Protein AF-A0A7C2CIE4-F1 (afdb_monomer)

Radius of gyration: 25.26 Å; Cα contacts (8 Å, |Δi|>4): 1324; chains: 1; bounding box: 56×66×91 Å

Solvent-accessible surface area (backbone atoms only — not comparable to full-atom values): 31251 Å² total; per-residue (Å²): 135,90,81,81,86,52,83,69,63,67,68,68,73,61,83,86,76,84,80,95,67,96,75,82,94,66,84,81,62,70,74,70,62,58,77,80,49,87,69,53,72,68,58,55,47,54,51,53,31,50,52,52,52,50,48,39,40,52,27,18,71,73,51,30,24,68,31,62,56,91,51,26,66,34,33,46,32,36,35,58,48,56,83,35,42,31,43,38,44,30,34,28,88,96,39,54,27,60,30,42,35,41,42,35,31,31,64,89,57,74,83,60,76,42,75,50,78,47,62,66,44,65,44,63,51,75,43,76,63,39,96,74,54,92,64,73,47,41,33,43,25,34,31,48,38,34,29,44,81,88,71,46,79,50,67,56,70,79,32,66,26,55,34,38,40,47,34,52,93,80,39,69,48,27,38,39,34,46,16,39,34,38,46,40,45,45,50,39,72,49,86,60,80,69,82,50,69,67,59,51,52,26,53,68,50,26,40,36,24,32,53,50,37,33,37,42,36,67,78,34,81,82,67,74,74,58,76,70,48,59,53,36,42,21,38,41,15,48,22,42,34,53,54,48,40,62,67,74,51,81,54,43,30,36,38,34,24,21,25,50,43,37,63,34,97,48,75,34,54,72,70,75,40,64,48,79,88,74,44,48,74,71,52,47,42,54,52,39,40,44,33,45,50,11,51,45,33,52,44,16,71,50,21,50,44,30,32,62,48,76,24,53,21,76,21,41,17,48,26,40,57,40,92,47,21,71,42,30,47,55,35,32,57,56,72,59,64,56,42,27,51,93,54,11,84,35,88,80,34,55,32,26,57,47,53,27,27,32,68,66,88,62,95,55,100,65,86,71,59,30,39,34,36,37,39,37,36,41,58,40,48,55,25,66,56,77,31,47,38,22,51,57,34,38,58,42,72,65,55,48,54,41,50,57,54,56,55,69,52,69,49,78,41,32,36,39,38,26,11,47,56,40,16,29,39,60,24,33,84,61,42,41,90,86,54,78,73,70,28,20,63,22,44,78,80,47,47,45,56,70,51,45,56,47,51,35,52,51,30,42,77,70,74,38,55,90,59,54,75,61,59,94,53,24,47,24,33,58,50,42,54,52,33,32,63,53,42,34,43,34,39,39,27,23,79,73,52,28,32,45,76,45,81,74,50,72,14,73,77,74,47,56,24,31,41,32,33,41,10,8,25,19,42,71,40,65,60,75,35,48,74,19,70,62,40,31,70,68,56,37,44,62,94,74,59,59,40,40,41,20,22,16,29,25,37,40,39,36,44,90,88,39,39,37,40,34,36,20,28,13,31,79,62,52,83,93,51,77,59,42,70,57,64,86,88,58,47,63,68,39,73,77,47,75,49,80,90

Structure (mmCIF, N/CA/C/O backbone):
data_AF-A0A7C2CIE4-F1
#
_entry.id   AF-A0A7C2CIE4-F1
#
loop_
_atom_site.group_PDB
_atom_site.id
_atom_site.type_symbol
_atom_site.label_atom_id
_atom_site.label_alt_id
_atom_site.label_comp_id
_atom_site.label_asym_id
_atom_site.label_entity_id
_atom_site.label_seq_id
_atom_site.pdbx_PDB_ins_code
_atom_site.Cartn_x
_atom_site.Cartn_y
_atom_site.Cartn_z
_atom_site.occupancy
_atom_site.B_iso_or_equiv
_atom_site.auth_seq_id
_atom_site.auth_comp_id
_atom_site.auth_asym_id
_atom_site.auth_atom_id
_atom_site.pdbx_PDB_model_num
ATOM 1 N N . MET A 1 1 ? -18.097 -44.321 -11.912 1.00 34.50 1 MET A N 1
ATOM 2 C CA . MET A 1 1 ? -17.838 -44.435 -13.365 1.00 34.50 1 MET A CA 1
ATOM 3 C C . MET A 1 1 ? -17.593 -43.040 -13.916 1.00 34.50 1 MET A C 1
ATOM 5 O O . MET A 1 1 ? -18.451 -42.186 -13.767 1.00 34.50 1 MET A O 1
ATOM 9 N N . LYS A 1 2 ? -16.391 -42.781 -14.445 1.00 34.53 2 LYS A N 1
ATOM 10 C CA . LYS A 1 2 ? -16.012 -41.497 -15.056 1.00 34.53 2 LYS A CA 1
ATOM 11 C C . LYS A 1 2 ? -16.538 -41.469 -16.495 1.00 34.53 2 LYS A C 1
ATOM 13 O O . LYS A 1 2 ? -16.047 -42.256 -17.297 1.00 34.53 2 LYS A O 1
ATOM 18 N N . SER A 1 3 ? -17.461 -40.574 -16.844 1.00 30.45 3 SER A N 1
ATOM 19 C CA . SER A 1 3 ? -17.755 -40.270 -18.252 1.00 30.45 3 SER A CA 1
ATOM 20 C C . SER A 1 3 ? -17.132 -38.919 -18.613 1.00 30.45 3 SER A C 1
ATOM 22 O O . SER A 1 3 ? -17.553 -37.856 -18.169 1.00 30.45 3 SER A O 1
ATOM 24 N N . LYS A 1 4 ? -16.040 -38.976 -19.382 1.00 37.19 4 LYS A N 1
ATOM 25 C CA . LYS A 1 4 ? -15.440 -37.805 -20.024 1.00 37.19 4 LYS A CA 1
ATOM 26 C C . LYS A 1 4 ? -16.312 -37.464 -21.228 1.00 37.19 4 LYS A C 1
ATOM 28 O O . LYS A 1 4 ? -16.304 -38.215 -22.198 1.00 37.19 4 LYS A O 1
ATOM 33 N N . PHE A 1 5 ? -17.024 -36.344 -21.180 1.00 34.88 5 PHE A N 1
ATOM 34 C CA . PHE A 1 5 ? -17.581 -35.746 -22.390 1.00 34.88 5 PHE A CA 1
ATOM 35 C C . PHE A 1 5 ? -16.411 -35.263 -23.253 1.00 34.88 5 PHE A C 1
ATOM 37 O O . PHE A 1 5 ? -15.641 -34.395 -22.838 1.00 34.88 5 PHE A O 1
ATOM 44 N N . SER A 1 6 ? -16.207 -35.885 -24.415 1.00 43.53 6 SER A N 1
ATOM 45 C CA . SER A 1 6 ? -15.119 -35.513 -25.314 1.00 43.53 6 SER A CA 1
ATOM 46 C C . SER A 1 6 ? -15.572 -34.386 -26.244 1.00 43.53 6 SER A C 1
ATOM 48 O O . SER A 1 6 ? -16.707 -34.354 -26.715 1.00 43.53 6 SER A O 1
ATOM 50 N N . ARG A 1 7 ? -14.655 -33.469 -26.574 1.00 36.16 7 ARG A N 1
ATOM 51 C CA . ARG A 1 7 ? -14.867 -32.350 -27.515 1.00 36.16 7 ARG A CA 1
ATOM 52 C C . ARG A 1 7 ? -15.324 -32.808 -28.917 1.00 36.16 7 ARG A C 1
ATOM 54 O O . ARG A 1 7 ? -15.816 -31.997 -29.692 1.00 36.16 7 ARG A O 1
ATOM 61 N N . ARG A 1 8 ? -15.172 -34.102 -29.240 1.00 41.00 8 ARG A N 1
ATOM 62 C CA . ARG A 1 8 ? -15.646 -34.728 -30.486 1.00 41.00 8 ARG A CA 1
ATOM 63 C C . ARG A 1 8 ? -17.146 -35.029 -30.483 1.00 41.00 8 ARG A C 1
ATOM 65 O O . ARG A 1 8 ? -17.730 -35.061 -31.561 1.00 41.00 8 ARG A O 1
ATOM 72 N N . ASP A 1 9 ? -17.765 -35.219 -29.321 1.00 43.03 9 ASP A N 1
ATOM 73 C CA . ASP A 1 9 ? -19.183 -35.591 -29.234 1.00 43.03 9 ASP A CA 1
ATOM 74 C C . ASP A 1 9 ? -20.103 -34.371 -29.401 1.00 43.03 9 ASP A C 1
ATOM 76 O O . ASP A 1 9 ? -21.168 -34.478 -29.998 1.00 43.03 9 ASP A O 1
ATOM 80 N N . PHE A 1 10 ? -19.629 -33.182 -29.010 1.00 43.19 10 PHE A N 1
ATOM 81 C CA . PHE A 1 10 ? -20.312 -31.898 -29.231 1.00 43.19 10 PHE A CA 1
ATOM 82 C C . PHE A 1 10 ? -20.379 -31.485 -30.715 1.00 43.19 10 PHE A C 1
ATOM 84 O O . PHE A 1 10 ? -21.301 -30.798 -31.140 1.00 43.19 10 PHE A O 1
ATOM 91 N N . LEU A 1 11 ? -19.422 -31.924 -31.538 1.00 38.28 11 LEU A N 1
ATOM 92 C CA . LEU A 1 11 ? -19.386 -31.582 -32.967 1.00 38.28 11 LEU A CA 1
ATOM 93 C C . LEU A 1 11 ? -20.319 -32.454 -33.822 1.00 38.28 11 LEU A C 1
ATOM 95 O O . LEU A 1 11 ? -20.548 -32.136 -34.984 1.00 38.28 11 LEU A O 1
ATOM 99 N N . LYS A 1 12 ? -20.878 -33.532 -33.257 1.00 38.00 12 LYS A N 1
ATOM 100 C CA . LYS A 1 12 ? -21.848 -34.405 -33.939 1.00 38.00 12 LYS A CA 1
ATOM 101 C C . LYS A 1 12 ? -23.301 -33.945 -33.790 1.00 38.00 12 LYS A C 1
ATOM 103 O O . LYS A 1 12 ? -24.160 -34.463 -34.492 1.00 38.00 12 LYS A O 1
ATOM 108 N N . THR A 1 13 ? -23.589 -32.997 -32.897 1.00 38.47 13 THR A N 1
ATOM 109 C CA . THR A 1 13 ? -24.957 -32.517 -32.625 1.00 38.47 13 THR A CA 1
ATOM 110 C C . THR A 1 13 ? -25.386 -31.328 -33.487 1.00 38.47 13 THR A C 1
ATOM 112 O O . THR A 1 13 ? -26.487 -30.819 -33.306 1.00 38.47 13 THR A O 1
ATOM 115 N N . ILE A 1 14 ? -24.551 -30.877 -34.428 1.00 36.69 14 ILE A N 1
ATOM 116 C CA . ILE A 1 14 ? -24.906 -29.798 -35.358 1.00 36.69 14 ILE A CA 1
ATOM 117 C C . ILE A 1 14 ? -25.586 -30.422 -36.591 1.00 36.69 14 ILE A C 1
ATOM 119 O O . ILE A 1 14 ? -24.951 -31.230 -37.274 1.00 36.69 14 ILE A O 1
ATOM 123 N N . PRO A 1 15 ? -26.848 -30.080 -36.909 1.00 32.88 15 PRO A N 1
ATOM 124 C CA . PRO A 1 15 ? -27.522 -30.597 -38.093 1.00 32.88 15 PRO A CA 1
ATOM 125 C C . PRO A 1 15 ? -26.856 -30.032 -39.353 1.00 32.88 15 PRO A C 1
ATOM 127 O O . PRO A 1 15 ? -26.933 -28.836 -39.624 1.00 32.88 15 PRO A O 1
ATOM 130 N N . LEU A 1 16 ? -26.207 -30.890 -40.141 1.00 38.91 16 LEU A N 1
ATOM 131 C CA . LEU A 1 16 ? -25.747 -30.559 -41.491 1.00 38.91 16 LEU A CA 1
ATOM 132 C C . LEU A 1 16 ? -26.936 -30.648 -42.455 1.00 38.91 16 LEU A C 1
ATOM 134 O O . LEU A 1 16 ? -27.125 -31.646 -43.147 1.00 38.91 16 LEU A O 1
ATOM 138 N N . LEU A 1 17 ? -27.757 -29.600 -42.479 1.00 32.41 17 LEU A N 1
ATOM 139 C CA . LEU A 1 17 ? -28.733 -29.388 -43.542 1.00 32.41 17 LEU A CA 1
ATOM 140 C C . LEU A 1 17 ? -28.098 -28.535 -44.641 1.00 32.41 17 LEU A C 1
ATOM 142 O O . LEU A 1 17 ? -27.905 -27.337 -44.477 1.00 32.41 17 LEU A O 1
ATOM 146 N N . GLY A 1 18 ? -27.806 -29.203 -45.759 1.00 39.62 18 GLY A N 1
ATOM 147 C CA . GLY A 1 18 ? -27.685 -28.609 -47.087 1.00 39.62 18 GLY A CA 1
ATOM 148 C C . GLY A 1 18 ? -26.447 -27.755 -47.327 1.00 39.62 18 GLY A C 1
ATOM 149 O O . GLY A 1 18 ? -26.496 -26.555 -47.119 1.00 39.62 18 GLY A O 1
ATOM 150 N N . LEU A 1 19 ? -25.387 -28.365 -47.867 1.00 31.73 19 LEU A N 1
ATOM 151 C CA . LEU A 1 19 ? -24.453 -27.747 -48.822 1.00 31.73 19 LEU A CA 1
ATOM 152 C C . LEU A 1 19 ? -23.584 -28.861 -49.436 1.00 31.73 19 LEU A C 1
ATOM 154 O O . LEU A 1 19 ? -22.491 -29.176 -48.974 1.00 31.73 19 LEU A O 1
ATOM 158 N N . ASN A 1 20 ? -24.114 -29.489 -50.488 1.00 34.94 20 ASN A N 1
ATOM 159 C CA . ASN A 1 20 ? -23.331 -30.284 -51.429 1.00 34.94 20 ASN A CA 1
ATOM 160 C C . ASN A 1 20 ? -22.624 -29.322 -52.391 1.00 34.94 20 ASN A C 1
ATOM 162 O O . ASN A 1 20 ? -23.197 -28.935 -53.404 1.00 34.94 20 ASN A O 1
ATOM 166 N N . SER A 1 21 ? -21.383 -28.947 -52.094 1.00 31.31 21 SER A N 1
ATOM 167 C CA . SER A 1 21 ? -20.434 -28.486 -53.114 1.00 31.31 21 SER A CA 1
ATOM 168 C C . SER A 1 21 ? -19.020 -28.495 -52.545 1.00 31.31 21 SER A C 1
ATOM 170 O O . SER A 1 21 ? -18.777 -27.991 -51.451 1.00 31.31 21 SER A O 1
ATOM 172 N N . ALA A 1 22 ? -18.103 -29.093 -53.299 1.00 37.66 22 ALA A N 1
ATOM 173 C CA . ALA A 1 22 ? -16.697 -29.258 -52.973 1.00 37.66 22 ALA A CA 1
ATOM 174 C C . ALA A 1 22 ? -16.030 -27.950 -52.509 1.00 37.66 22 ALA A C 1
ATOM 176 O O . ALA A 1 22 ? -15.901 -27.008 -53.285 1.00 37.66 22 ALA A O 1
ATOM 177 N N . PHE A 1 23 ? -15.533 -27.928 -51.269 1.00 28.36 23 PHE A N 1
ATOM 178 C CA . PHE A 1 23 ? -14.596 -26.910 -50.799 1.00 28.36 23 PHE A CA 1
ATOM 179 C C . PHE A 1 23 ? -13.335 -27.576 -50.249 1.00 28.36 23 PHE A C 1
ATOM 181 O O . PHE A 1 23 ? -13.346 -28.324 -49.273 1.00 28.36 23 PHE A O 1
ATOM 188 N N . SER A 1 24 ? -12.234 -27.302 -50.940 1.00 31.05 24 SER A N 1
ATOM 189 C CA . SER A 1 24 ? -10.868 -27.649 -50.569 1.00 31.05 24 SER A CA 1
ATOM 190 C C . SER A 1 24 ? -10.513 -27.060 -49.197 1.00 31.05 24 SER A C 1
ATOM 192 O O . SER A 1 24 ? -10.585 -25.850 -48.991 1.00 31.05 24 SER A O 1
ATOM 194 N N . LEU A 1 25 ? -10.093 -27.921 -48.264 1.00 31.98 25 LEU A N 1
ATOM 195 C CA . LEU A 1 25 ? -9.502 -27.554 -46.974 1.00 31.98 25 LEU A CA 1
ATOM 196 C C . LEU A 1 25 ? -8.128 -26.892 -47.188 1.00 31.98 25 LEU A C 1
ATOM 198 O O . LEU A 1 25 ? -7.086 -27.540 -47.098 1.00 31.98 25 LEU A O 1
ATOM 202 N N . LYS A 1 26 ? -8.110 -25.584 -47.453 1.00 33.97 26 LYS A N 1
ATOM 203 C CA . LYS A 1 26 ? -6.922 -24.738 -47.273 1.00 33.97 26 LYS A CA 1
ATOM 204 C C . LYS A 1 26 ? -7.170 -23.760 -46.130 1.00 33.97 26 LYS A C 1
ATOM 206 O O . LYS A 1 26 ? -8.200 -23.100 -46.104 1.00 33.97 26 LYS A O 1
ATOM 211 N N . LYS A 1 27 ? -6.210 -23.746 -45.191 1.00 38.12 27 LYS A N 1
ATOM 212 C CA . LYS A 1 27 ? -5.989 -22.796 -44.083 1.00 38.12 27 LYS A CA 1
ATOM 213 C C . LYS A 1 27 ? -7.183 -21.890 -43.783 1.00 38.12 27 LYS A C 1
ATOM 215 O O . LYS A 1 27 ? -7.316 -20.815 -44.355 1.00 38.12 27 LYS A O 1
ATOM 220 N N . TRP A 1 28 ? -8.003 -22.332 -42.841 1.00 31.50 28 TRP A N 1
ATOM 221 C CA . TRP A 1 28 ? -8.963 -21.451 -42.205 1.00 31.50 28 TRP A CA 1
ATOM 222 C C . TRP A 1 28 ? -8.208 -20.390 -41.414 1.00 31.50 28 TRP A C 1
ATOM 224 O O . TRP A 1 28 ? -7.431 -20.697 -40.508 1.00 31.50 28 TRP A O 1
ATOM 234 N N . ASP A 1 29 ? -8.435 -19.151 -41.821 1.00 40.16 29 ASP A N 1
ATOM 235 C CA . ASP A 1 29 ? -8.108 -17.953 -41.079 1.00 40.16 29 ASP A CA 1
ATOM 236 C C . ASP A 1 29 ? -8.966 -17.918 -39.802 1.00 40.16 29 ASP A C 1
ATOM 238 O O . ASP A 1 29 ? -10.177 -17.686 -39.829 1.00 40.16 29 ASP A O 1
ATOM 242 N N . LEU A 1 30 ? -8.331 -18.245 -38.675 1.00 36.72 30 LEU A N 1
ATOM 243 C CA . LEU A 1 30 ? -8.947 -18.274 -37.348 1.00 36.72 30 LEU A CA 1
ATOM 244 C C . LEU A 1 30 ? -9.382 -16.877 -36.868 1.00 36.72 30 LEU A C 1
ATOM 246 O O . LEU A 1 30 ? -10.168 -16.800 -35.924 1.00 36.72 30 LEU A O 1
ATOM 250 N N . GLU A 1 31 ? -8.933 -15.785 -37.500 1.00 40.59 31 GLU A N 1
ATOM 251 C CA . GLU A 1 31 ? -9.408 -14.435 -37.170 1.00 40.59 31 GLU A CA 1
ATOM 252 C C . GLU A 1 31 ? -10.824 -14.171 -37.697 1.00 40.59 31 GLU A C 1
ATOM 254 O O . GLU A 1 31 ? -11.634 -13.579 -36.982 1.00 40.59 31 GLU A O 1
ATOM 259 N N . GLY A 1 32 ? -11.179 -14.690 -38.878 1.00 35.19 32 GLY A N 1
ATOM 260 C CA . GLY A 1 32 ? -12.512 -14.503 -39.465 1.00 35.19 32 GLY A CA 1
ATOM 261 C C . GLY A 1 32 ? -13.628 -15.255 -38.728 1.00 35.19 32 GLY A C 1
ATOM 262 O O . GLY A 1 32 ? -14.753 -14.769 -38.624 1.00 35.19 32 GLY A O 1
ATOM 263 N N . PHE A 1 33 ? -13.325 -16.420 -38.144 1.00 31.83 33 PHE A N 1
ATOM 264 C CA . PHE A 1 33 ? -14.322 -17.237 -37.434 1.00 31.83 33 PHE A CA 1
ATOM 265 C C . PHE A 1 33 ? -14.681 -16.716 -36.031 1.00 31.83 33 PHE A C 1
ATOM 267 O O . PHE A 1 33 ? -15.741 -17.054 -35.501 1.00 31.83 33 PHE A O 1
ATOM 274 N N . ARG A 1 34 ? -13.848 -15.843 -35.445 1.00 41.88 34 ARG A N 1
ATOM 275 C CA . ARG A 1 34 ? -14.101 -15.190 -34.145 1.00 41.88 34 ARG A CA 1
ATOM 276 C C . ARG A 1 34 ? -15.204 -14.129 -34.188 1.00 41.88 34 ARG A C 1
ATOM 278 O O . ARG A 1 34 ? -15.705 -13.746 -33.135 1.00 41.88 34 ARG A O 1
ATOM 285 N N . GLN A 1 35 ? -15.604 -13.667 -35.375 1.00 39.91 35 GLN A N 1
ATOM 286 C CA . GLN A 1 35 ? -16.685 -12.685 -35.520 1.00 39.91 35 GLN A CA 1
ATOM 287 C C . GLN A 1 35 ? -18.093 -13.281 -35.367 1.00 39.91 35 GLN A C 1
ATOM 289 O O . GLN A 1 35 ? -19.026 -12.530 -35.096 1.00 39.91 35 GLN A O 1
ATOM 294 N N . PHE A 1 36 ? -18.268 -14.601 -35.508 1.00 32.25 36 PHE A N 1
ATOM 295 C CA . PHE A 1 36 ? -19.603 -15.212 -35.611 1.00 32.25 36 PHE A CA 1
ATOM 296 C C . PHE A 1 36 ? -20.106 -15.912 -34.343 1.00 32.25 36 PHE A C 1
ATOM 298 O O . PHE A 1 36 ? -21.297 -16.197 -34.243 1.00 32.25 36 PHE A O 1
ATOM 305 N N . PHE A 1 37 ? -19.243 -16.143 -33.352 1.00 36.84 37 PHE A N 1
ATOM 306 C CA . PHE A 1 37 ? -19.644 -16.678 -32.052 1.00 36.84 37 PHE A CA 1
ATOM 307 C C . PHE A 1 37 ? -19.074 -15.780 -30.955 1.00 36.84 37 PHE A C 1
ATOM 309 O O . PHE A 1 37 ? -17.850 -15.678 -30.855 1.00 36.84 37 PHE A O 1
ATOM 316 N N . PRO A 1 38 ? -19.904 -15.121 -30.126 1.00 38.97 38 PRO A N 1
ATOM 317 C CA . PRO A 1 38 ? -19.388 -14.390 -28.982 1.00 38.97 38 PRO A CA 1
ATOM 318 C C . PRO A 1 38 ? -18.709 -15.394 -28.045 1.00 38.97 38 PRO A C 1
ATOM 320 O O . PRO A 1 38 ? -19.370 -16.174 -27.361 1.00 38.97 38 PRO A O 1
ATOM 323 N N . GLU A 1 39 ? -17.374 -15.410 -28.043 1.00 46.03 39 GLU A N 1
ATOM 324 C CA . GLU A 1 39 ? -16.604 -16.094 -27.008 1.00 46.03 39 GLU A CA 1
ATOM 325 C C . GLU A 1 39 ? -17.119 -15.594 -25.655 1.00 46.03 39 GLU A C 1
ATOM 327 O O . GLU A 1 39 ? -17.156 -14.383 -25.410 1.00 46.03 39 GLU A O 1
ATOM 332 N N . SER A 1 40 ? -17.555 -16.517 -24.790 1.00 48.22 40 SER A N 1
ATOM 333 C CA . SER A 1 40 ? -17.979 -16.157 -23.435 1.00 48.22 40 SER A CA 1
ATOM 334 C C . SER A 1 40 ? -16.879 -15.337 -22.750 1.00 48.22 40 SER A C 1
ATOM 336 O O . SER A 1 40 ? -15.692 -15.587 -22.975 1.00 48.22 40 SER A O 1
ATOM 338 N N . LEU A 1 41 ? -17.257 -14.375 -21.903 1.00 53.28 41 LEU A N 1
ATOM 339 C CA . LEU A 1 41 ? -16.328 -13.483 -21.193 1.00 53.28 41 LEU A CA 1
ATOM 340 C C . LEU A 1 41 ? -15.175 -14.253 -20.507 1.00 53.28 41 LEU A C 1
ATOM 342 O O . LEU A 1 41 ? -14.032 -13.803 -20.511 1.00 53.28 41 LEU A O 1
ATOM 346 N N . ALA A 1 42 ? -15.462 -15.462 -20.011 1.00 47.03 42 ALA A N 1
ATOM 347 C CA . ALA A 1 42 ? -14.497 -16.375 -19.401 1.00 47.03 42 ALA A CA 1
ATOM 348 C C . ALA A 1 42 ? -13.393 -16.864 -20.363 1.00 47.03 42 ALA A C 1
ATOM 350 O O . ALA A 1 42 ? -12.234 -16.954 -19.970 1.00 47.03 42 ALA A O 1
ATOM 351 N N . VAL A 1 43 ? -13.725 -17.138 -21.630 1.00 48.94 43 VAL A N 1
ATOM 352 C CA . VAL A 1 43 ? -12.757 -17.586 -22.651 1.00 48.94 43 VAL A CA 1
ATOM 353 C C . VAL A 1 43 ? -11.841 -16.435 -23.067 1.00 48.94 43 VAL A C 1
ATOM 355 O O . VAL A 1 43 ? -10.629 -16.621 -23.167 1.00 48.94 43 VAL A O 1
ATOM 358 N N . LYS A 1 44 ? -12.386 -15.220 -23.222 1.00 62.31 44 LYS A N 1
ATOM 359 C CA . LYS A 1 44 ? -11.573 -14.018 -23.475 1.00 62.31 44 LYS A CA 1
ATOM 360 C C . LYS A 1 44 ? -10.612 -13.734 -22.317 1.00 62.31 44 LYS A C 1
ATOM 362 O O . LYS A 1 44 ? -9.443 -13.438 -22.555 1.00 62.31 44 LYS A O 1
ATOM 367 N N . ARG A 1 45 ? -11.077 -13.889 -21.074 1.00 62.88 45 ARG A N 1
ATOM 368 C CA . ARG A 1 45 ? -10.263 -13.762 -19.854 1.00 62.88 45 ARG A CA 1
ATOM 369 C C . ARG A 1 45 ? -9.090 -14.738 -19.821 1.00 62.88 45 ARG A C 1
ATOM 371 O O . ARG A 1 45 ? -7.957 -14.329 -19.583 1.00 62.88 45 ARG A O 1
ATOM 378 N N . GLU A 1 46 ? -9.338 -16.017 -20.091 1.00 64.56 46 GLU A N 1
ATOM 379 C CA . GLU A 1 46 ? -8.288 -17.040 -20.096 1.00 64.56 46 GLU A CA 1
ATOM 380 C C . GLU A 1 46 ? -7.195 -16.722 -21.130 1.00 64.56 46 GLU A C 1
ATOM 382 O O . GLU A 1 46 ? -6.003 -16.842 -20.844 1.00 64.56 46 GLU A O 1
ATOM 387 N N . ILE A 1 47 ? -7.582 -16.243 -22.315 1.00 65.12 47 ILE A N 1
ATOM 388 C CA . ILE A 1 47 ? -6.645 -15.839 -23.371 1.00 65.12 47 ILE A CA 1
ATOM 389 C C . ILE A 1 47 ? -5.786 -14.645 -22.925 1.00 65.12 47 ILE A C 1
ATOM 391 O O . ILE A 1 47 ? -4.563 -14.702 -23.050 1.00 65.12 47 ILE A O 1
ATOM 395 N N . LEU A 1 48 ? -6.396 -13.596 -22.363 1.00 68.56 48 LEU A N 1
ATOM 396 C CA . LEU A 1 48 ? -5.680 -12.398 -21.904 1.00 68.56 48 LEU A CA 1
ATOM 397 C C . LEU A 1 48 ? -4.704 -12.701 -20.758 1.00 68.56 48 LEU A C 1
ATOM 399 O O . LEU A 1 48 ? -3.570 -12.215 -20.765 1.00 68.56 48 LEU A O 1
ATOM 403 N N . ASN A 1 49 ? -5.110 -13.541 -19.804 1.00 71.88 49 ASN A N 1
ATOM 404 C CA . ASN A 1 49 ? -4.230 -13.989 -18.725 1.00 71.88 49 ASN A CA 1
ATOM 405 C C . ASN A 1 49 ? -3.066 -14.826 -19.268 1.00 71.88 49 ASN A C 1
ATOM 407 O O . ASN A 1 49 ? -1.920 -14.628 -18.864 1.00 71.88 49 ASN A O 1
ATOM 411 N N . ASN A 1 50 ? -3.325 -15.705 -20.238 1.00 75.31 50 ASN A N 1
ATOM 412 C CA . ASN A 1 50 ? -2.276 -16.496 -20.875 1.00 75.31 50 ASN A CA 1
ATOM 413 C C . ASN A 1 50 ? -1.264 -15.626 -21.639 1.00 75.31 50 ASN A C 1
ATOM 415 O O . ASN A 1 50 ? -0.063 -15.886 -21.552 1.00 75.31 50 ASN A O 1
ATOM 419 N N . GLU A 1 51 ? -1.708 -14.588 -22.356 1.00 78.81 51 GLU A N 1
ATOM 420 C CA . GLU A 1 51 ? -0.810 -13.637 -23.032 1.00 78.81 51 GLU A CA 1
ATOM 421 C C . GLU A 1 51 ? 0.059 -12.865 -22.033 1.00 78.81 51 GLU A C 1
ATOM 423 O O . GLU A 1 51 ? 1.283 -12.828 -22.188 1.00 78.81 51 GLU A O 1
ATOM 428 N N . ARG A 1 52 ? -0.558 -12.330 -20.971 1.00 82.75 52 ARG A N 1
ATOM 429 C CA . ARG A 1 52 ? 0.123 -11.631 -19.871 1.00 82.75 52 ARG A CA 1
ATOM 430 C C . ARG A 1 52 ? 1.218 -12.495 -19.245 1.00 82.75 52 ARG A C 1
ATOM 432 O O . ARG A 1 52 ? 2.375 -12.091 -19.173 1.00 82.75 52 ARG A O 1
ATOM 439 N N . ILE A 1 53 ? 0.870 -13.707 -18.815 1.00 84.31 53 ILE A N 1
ATOM 440 C CA . ILE A 1 53 ? 1.810 -14.613 -18.142 1.00 84.31 53 ILE A CA 1
ATOM 441 C C . ILE A 1 53 ? 2.910 -15.084 -19.094 1.00 84.31 53 ILE A C 1
ATOM 443 O O . ILE A 1 53 ? 4.065 -15.216 -18.684 1.00 84.31 53 ILE A O 1
ATOM 447 N N . LYS A 1 54 ? 2.588 -15.309 -20.372 1.00 86.12 54 LYS A N 1
ATOM 448 C CA . LYS A 1 54 ? 3.582 -15.664 -21.388 1.00 86.12 54 LYS A CA 1
ATOM 449 C C . LYS A 1 54 ? 4.610 -14.554 -21.577 1.00 86.12 54 LYS A C 1
ATOM 451 O O . LYS A 1 54 ? 5.797 -14.855 -21.654 1.00 86.12 54 LYS A O 1
ATOM 456 N N . GLU A 1 55 ? 4.187 -13.296 -21.640 1.00 84.88 55 GLU A N 1
ATOM 457 C CA . GLU A 1 55 ? 5.124 -12.180 -21.745 1.00 84.88 55 GLU A CA 1
ATOM 458 C C . GLU A 1 55 ? 5.989 -12.054 -20.493 1.00 84.88 55 GLU A C 1
ATOM 460 O O . GLU A 1 55 ? 7.208 -12.014 -20.630 1.00 84.88 55 GLU A O 1
ATOM 465 N N . ILE A 1 56 ? 5.395 -12.052 -19.295 1.00 87.12 56 ILE A N 1
ATOM 466 C CA . ILE A 1 56 ? 6.162 -11.974 -18.043 1.00 87.12 56 ILE A CA 1
ATOM 467 C C . ILE A 1 56 ? 7.202 -13.093 -18.006 1.00 87.12 56 ILE A C 1
ATOM 469 O O . ILE A 1 56 ? 8.369 -12.837 -17.726 1.00 87.12 56 ILE A O 1
ATOM 473 N N . ARG A 1 57 ? 6.817 -14.325 -18.365 1.00 90.12 57 ARG A N 1
ATOM 474 C CA . ARG A 1 57 ? 7.752 -15.450 -18.477 1.00 90.12 57 ARG A CA 1
ATOM 475 C C . ARG A 1 57 ? 8.867 -15.167 -19.485 1.00 90.12 57 ARG A C 1
ATOM 477 O O . ARG A 1 57 ? 10.029 -15.402 -19.169 1.00 90.12 57 ARG A O 1
ATOM 484 N N . ASN A 1 58 ? 8.541 -14.662 -20.674 1.00 89.94 58 ASN A N 1
ATOM 485 C CA . ASN A 1 58 ? 9.531 -14.341 -21.704 1.00 89.94 58 ASN A CA 1
ATOM 486 C C . ASN A 1 58 ? 10.519 -13.267 -21.231 1.00 89.94 58 ASN A C 1
ATOM 488 O O . ASN A 1 58 ? 11.725 -13.455 -21.363 1.00 89.94 58 ASN A O 1
ATOM 492 N N . PHE A 1 59 ? 10.023 -12.181 -20.642 1.00 88.88 59 PHE A N 1
ATOM 493 C CA . PHE A 1 59 ? 10.843 -11.094 -20.115 1.00 88.88 59 PHE A CA 1
ATOM 494 C C . PHE A 1 59 ? 11.700 -11.560 -18.933 1.00 88.88 59 PHE A C 1
ATOM 496 O O . PHE A 1 59 ? 12.912 -11.362 -18.953 1.00 88.88 59 PHE A O 1
ATOM 503 N N . CYS A 1 60 ? 11.131 -12.286 -17.967 1.00 91.25 60 CYS A N 1
ATOM 504 C CA . CYS A 1 60 ? 11.891 -12.860 -16.854 1.00 91.25 60 CYS A CA 1
ATOM 505 C C . CYS A 1 60 ? 12.978 -13.837 -17.332 1.00 91.25 60 CYS A C 1
ATOM 507 O O . CYS A 1 60 ? 14.054 -13.911 -16.735 1.00 91.25 60 CYS A O 1
ATOM 509 N N . ASN A 1 61 ? 12.729 -14.585 -18.408 1.00 89.94 61 ASN A N 1
ATOM 510 C CA . ASN A 1 61 ? 13.724 -15.486 -18.984 1.00 89.94 61 ASN A CA 1
ATOM 511 C C . ASN A 1 61 ? 14.823 -14.729 -19.745 1.00 89.94 61 ASN A C 1
ATOM 513 O O . ASN A 1 61 ? 15.987 -15.106 -19.626 1.00 89.94 61 ASN A O 1
ATOM 517 N N . LEU A 1 62 ? 14.475 -13.664 -20.473 1.00 90.25 62 LEU A N 1
ATOM 518 C CA . LEU A 1 62 ? 15.406 -12.890 -21.299 1.00 90.25 62 LEU A CA 1
ATOM 519 C C . LEU A 1 62 ? 16.228 -11.865 -20.498 1.00 90.25 62 LEU A C 1
ATOM 521 O O . LEU A 1 62 ? 17.441 -11.791 -20.659 1.00 90.25 62 LEU A O 1
ATOM 525 N N . TYR A 1 63 ? 15.581 -11.093 -19.626 1.00 90.94 63 TYR A N 1
ATOM 526 C CA . TYR A 1 63 ? 16.170 -9.960 -18.896 1.00 90.94 63 TYR A CA 1
ATOM 527 C C . TYR A 1 63 ? 16.279 -10.195 -17.384 1.00 90.94 63 TYR A C 1
ATOM 529 O O . TYR A 1 63 ? 16.803 -9.358 -16.649 1.00 90.94 63 TYR A O 1
ATOM 537 N N . GLY A 1 64 ? 15.742 -11.310 -16.883 1.00 89.69 64 GLY A N 1
ATOM 538 C CA . GLY A 1 64 ? 15.640 -11.580 -15.448 1.00 89.69 64 GLY A CA 1
ATOM 539 C C . GLY A 1 64 ? 14.454 -10.894 -14.765 1.00 89.69 64 GLY A C 1
ATOM 540 O O . GLY A 1 64 ? 14.033 -11.350 -13.712 1.00 89.69 64 GLY A O 1
ATOM 541 N N . THR A 1 65 ? 13.876 -9.850 -15.349 1.00 93.69 65 THR A N 1
ATOM 542 C CA . THR A 1 65 ? 12.792 -9.038 -14.769 1.00 93.69 65 THR A CA 1
ATOM 543 C C . THR A 1 65 ? 11.574 -9.014 -15.702 1.00 93.69 65 THR A C 1
ATOM 545 O O . THR A 1 65 ? 11.698 -9.405 -16.860 1.00 93.69 65 THR A O 1
ATOM 548 N N . PRO A 1 66 ? 10.391 -8.544 -15.260 1.00 92.06 66 PRO A N 1
ATOM 549 C CA . PRO A 1 66 ? 9.211 -8.393 -16.126 1.00 92.06 66 PRO A CA 1
ATOM 550 C C . PRO A 1 66 ? 9.298 -7.201 -17.111 1.00 92.06 66 PRO A C 1
ATOM 552 O O . PRO A 1 66 ? 8.286 -6.778 -17.657 1.00 92.06 66 PRO A O 1
ATOM 555 N N . TYR A 1 67 ? 10.490 -6.637 -17.324 1.00 94.00 67 TYR A N 1
ATOM 556 C CA . TYR A 1 67 ? 10.780 -5.495 -18.201 1.00 94.00 67 TYR A CA 1
ATOM 557 C C . TYR A 1 67 ? 12.199 -5.621 -18.764 1.00 94.00 67 TYR A C 1
ATOM 559 O O . TYR A 1 67 ? 12.976 -6.458 -18.314 1.00 94.00 67 TYR A O 1
ATOM 567 N N . ASN A 1 68 ? 12.567 -4.803 -19.750 1.00 93.62 68 ASN A N 1
ATOM 568 C CA . ASN A 1 68 ? 13.942 -4.789 -20.241 1.00 93.62 68 ASN A CA 1
ATOM 569 C C . ASN A 1 68 ? 14.855 -4.061 -19.235 1.00 93.62 68 ASN A C 1
ATOM 571 O O . ASN A 1 68 ? 15.034 -2.842 -19.297 1.00 93.62 68 ASN A O 1
ATOM 575 N N . SER A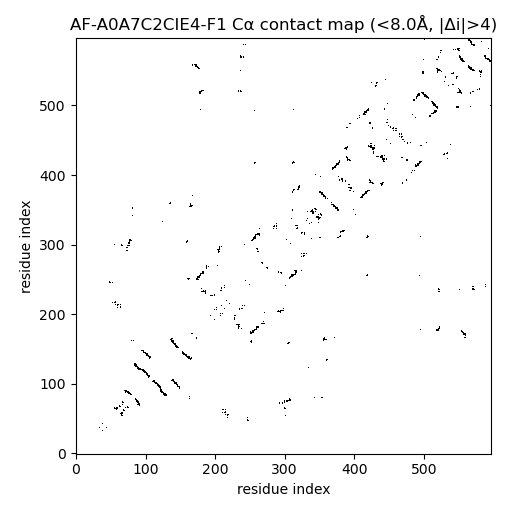 1 69 ? 15.439 -4.819 -18.304 1.00 93.56 69 SER A N 1
ATOM 576 C CA . SER A 1 69 ? 16.356 -4.310 -17.275 1.00 93.56 69 SER A CA 1
ATOM 577 C C . SER A 1 69 ? 17.673 -3.764 -17.830 1.00 93.56 69 SER A C 1
ATOM 579 O O . SER A 1 69 ? 18.431 -3.157 -17.080 1.00 93.56 69 SER A O 1
ATOM 581 N N . ASN A 1 70 ? 17.976 -3.918 -19.124 1.00 92.19 70 ASN A N 1
ATOM 582 C CA . ASN A 1 70 ? 19.126 -3.242 -19.734 1.00 92.19 70 ASN A CA 1
ATOM 583 C C . ASN A 1 70 ? 18.840 -1.763 -20.019 1.00 92.19 70 ASN A C 1
ATOM 585 O O . ASN A 1 70 ? 19.777 -0.979 -20.139 1.00 92.19 70 ASN A O 1
ATOM 589 N N . LEU A 1 71 ? 17.564 -1.379 -20.114 1.00 93.94 71 LEU A N 1
ATOM 590 C CA . LEU A 1 71 ? 17.146 -0.034 -20.514 1.00 93.94 71 LEU A CA 1
ATOM 591 C C . LEU A 1 71 ? 16.407 0.719 -19.411 1.00 93.94 71 LEU A C 1
ATOM 593 O O . LEU A 1 71 ? 16.537 1.938 -19.301 1.00 93.94 71 LEU A O 1
ATOM 597 N N . PHE A 1 72 ? 15.635 -0.002 -18.603 1.00 95.44 72 PHE A N 1
ATOM 598 C CA . PHE A 1 72 ? 14.778 0.568 -17.573 1.00 95.44 72 PHE A CA 1
ATOM 599 C C . PHE A 1 72 ? 15.252 0.179 -16.176 1.00 95.44 72 PHE A C 1
ATOM 601 O O . PHE A 1 72 ? 15.718 -0.940 -15.958 1.00 95.44 72 PHE A O 1
ATOM 608 N N . GLU A 1 73 ? 15.109 1.101 -15.222 1.00 95.12 73 GLU A N 1
ATOM 609 C CA . GLU A 1 73 ? 15.315 0.789 -13.804 1.00 95.12 73 GLU A CA 1
ATOM 610 C C . GLU A 1 73 ? 14.156 -0.022 -13.235 1.00 95.12 73 GLU A C 1
ATOM 612 O O . GLU A 1 73 ? 14.362 -0.819 -12.336 1.00 95.12 73 GLU A O 1
ATOM 617 N N . ALA A 1 74 ? 12.935 0.182 -13.725 1.00 95.56 74 ALA A N 1
ATOM 618 C CA . ALA A 1 74 ? 11.747 -0.532 -13.275 1.00 95.56 74 ALA A CA 1
ATOM 619 C C . ALA A 1 74 ? 10.771 -0.710 -14.443 1.00 95.56 74 ALA A C 1
ATOM 621 O O . ALA A 1 74 ? 10.819 0.053 -15.411 1.00 95.56 74 ALA A O 1
ATOM 622 N N . GLY A 1 75 ? 9.862 -1.682 -14.344 1.00 93.62 75 GLY A N 1
ATOM 623 C CA . GLY A 1 75 ? 8.804 -1.872 -15.345 1.00 93.62 75 GLY A CA 1
ATOM 624 C C . GLY A 1 75 ? 7.857 -0.683 -15.373 1.00 93.62 75 GLY A C 1
ATOM 625 O O . GLY A 1 75 ? 7.849 0.107 -14.442 1.00 93.62 75 GLY A O 1
ATOM 626 N N . GLU A 1 76 ? 7.058 -0.503 -16.411 1.00 94.44 76 GLU A N 1
ATOM 627 C CA . GLU A 1 76 ? 6.108 0.605 -16.507 1.00 94.44 76 GLU A CA 1
ATOM 628 C C . GLU A 1 76 ? 5.049 0.598 -15.390 1.00 94.44 76 GLU A C 1
ATOM 630 O O . GLU A 1 76 ? 4.703 -0.449 -14.846 1.00 94.44 76 GLU A O 1
ATOM 635 N N . ARG A 1 77 ? 4.537 1.781 -15.027 1.00 96.06 77 ARG A N 1
ATOM 636 C CA . ARG A 1 77 ? 3.437 1.926 -14.063 1.00 96.06 77 ARG A CA 1
ATOM 637 C C . ARG A 1 77 ? 2.287 2.697 -14.678 1.00 96.06 77 ARG A C 1
ATOM 639 O O . ARG A 1 77 ? 2.475 3.844 -15.071 1.00 96.06 77 ARG A O 1
ATOM 646 N N . ILE A 1 78 ? 1.103 2.096 -14.696 1.00 94.44 78 ILE A N 1
ATOM 647 C CA . ILE A 1 78 ? -0.152 2.786 -14.991 1.00 94.44 78 ILE A CA 1
ATOM 648 C C . ILE A 1 78 ? -0.774 3.290 -13.683 1.00 94.44 78 ILE A C 1
ATOM 650 O O . ILE A 1 78 ? -0.785 2.594 -12.667 1.00 94.44 78 ILE A O 1
ATOM 654 N N . ILE A 1 79 ? -1.279 4.517 -13.692 1.00 93.44 79 ILE A N 1
ATOM 655 C CA . ILE A 1 79 ? -2.053 5.102 -12.594 1.00 93.44 79 ILE A CA 1
ATOM 656 C C . ILE A 1 79 ? -3.138 6.011 -13.166 1.00 93.44 79 ILE A C 1
ATOM 658 O O . ILE A 1 79 ? -2.945 6.616 -14.219 1.00 93.44 79 ILE A O 1
ATOM 662 N N . PHE A 1 80 ? -4.271 6.123 -12.471 1.00 91.75 80 PHE A N 1
ATOM 663 C CA . PHE A 1 80 ? -5.263 7.154 -12.754 1.00 91.75 80 PHE A CA 1
ATOM 664 C C . PHE A 1 80 ? -5.177 8.271 -11.719 1.00 91.75 80 PHE A C 1
ATOM 666 O O . PHE A 1 80 ? -5.275 8.006 -10.518 1.00 91.75 80 PHE A O 1
ATOM 673 N N . LYS A 1 81 ? -5.017 9.505 -12.200 1.00 88.69 81 LYS A N 1
ATOM 674 C CA . LYS A 1 81 ? -5.171 10.726 -11.408 1.00 88.69 81 LYS A CA 1
ATOM 675 C C . LYS A 1 81 ? -6.559 11.289 -11.727 1.00 88.69 81 LYS A C 1
ATOM 677 O O . LYS A 1 81 ? -6.858 11.653 -12.866 1.00 88.69 81 LYS A O 1
ATOM 682 N N . GLY A 1 82 ? -7.482 11.154 -10.773 1.00 86.62 82 GLY A N 1
ATOM 683 C CA . GLY A 1 82 ? -8.915 11.278 -11.034 1.00 86.62 82 GLY A CA 1
ATOM 684 C C . GLY A 1 82 ? -9.372 10.200 -12.020 1.00 86.62 82 GLY A C 1
ATOM 685 O O . GLY A 1 82 ? -9.296 9.012 -11.726 1.00 86.62 82 GLY A O 1
ATOM 686 N N . THR A 1 83 ? -9.817 10.611 -13.210 1.00 87.06 83 THR A N 1
ATOM 687 C CA . THR A 1 83 ? -10.188 9.675 -14.293 1.00 87.06 83 THR A CA 1
ATOM 688 C C . THR A 1 83 ? -9.158 9.606 -15.418 1.00 87.06 83 THR A C 1
ATOM 690 O O . THR A 1 83 ? -9.386 8.932 -16.425 1.00 87.06 83 THR A O 1
ATOM 693 N N . GLU A 1 84 ? -8.040 10.321 -15.289 1.00 87.81 84 GLU A N 1
ATOM 694 C CA . GLU A 1 84 ? -7.059 10.455 -16.357 1.00 87.81 84 GLU A CA 1
ATOM 695 C C . GLU A 1 84 ? -5.925 9.438 -16.195 1.00 87.81 84 GLU A C 1
ATOM 697 O O . GLU A 1 84 ? -5.288 9.397 -15.142 1.00 87.81 84 GLU A O 1
ATOM 702 N N . PRO A 1 85 ? -5.666 8.598 -17.213 1.00 91.06 85 PRO A N 1
ATOM 703 C CA . PRO A 1 85 ? -4.568 7.639 -17.180 1.00 91.06 85 PRO A CA 1
ATOM 704 C C . PRO A 1 85 ? -3.211 8.313 -17.404 1.00 91.06 85 PRO A C 1
ATOM 706 O O . PRO A 1 85 ? -3.037 9.056 -18.374 1.00 91.06 85 PRO A O 1
ATOM 709 N N . TYR A 1 86 ? -2.231 7.951 -16.580 1.00 92.56 86 TYR A N 1
ATOM 710 C CA . TYR A 1 86 ? -0.824 8.332 -16.692 1.00 92.56 86 TYR A CA 1
ATOM 711 C C . TYR A 1 86 ? 0.063 7.094 -16.718 1.00 92.56 86 TYR A C 1
ATOM 713 O O . TYR A 1 86 ? -0.092 6.186 -15.900 1.00 92.56 86 TYR A O 1
ATOM 721 N N . LEU A 1 87 ? 1.029 7.083 -17.635 1.00 94.56 87 LEU A N 1
ATOM 722 C CA . LEU A 1 87 ? 2.075 6.071 -17.669 1.00 94.56 87 LEU A CA 1
ATOM 723 C C . LEU A 1 87 ? 3.382 6.644 -17.122 1.00 94.56 87 LEU A C 1
ATOM 725 O O . LEU A 1 87 ? 3.907 7.615 -17.662 1.00 94.56 87 LEU A O 1
ATOM 729 N N . SER A 1 88 ? 3.914 6.027 -16.074 1.00 95.38 88 SER A N 1
ATOM 730 C CA . SER A 1 88 ? 5.190 6.374 -15.453 1.00 95.38 88 SER A CA 1
ATOM 731 C C . SER A 1 88 ? 6.281 5.392 -15.881 1.00 95.38 88 SER A C 1
ATOM 733 O O . SER A 1 88 ? 6.131 4.172 -15.741 1.00 95.38 88 SER A O 1
ATOM 735 N N . LEU A 1 89 ? 7.388 5.935 -16.387 1.00 95.69 89 LEU A N 1
ATOM 736 C CA . LEU A 1 89 ? 8.553 5.194 -16.872 1.00 95.69 89 LEU A CA 1
ATOM 737 C C . LEU A 1 89 ? 9.828 5.712 -16.205 1.00 95.69 89 LEU A C 1
ATOM 739 O O . LEU A 1 89 ? 9.917 6.891 -15.861 1.00 95.69 89 LEU A O 1
ATOM 743 N N . ILE A 1 90 ? 10.811 4.823 -16.029 1.00 96.00 90 ILE A N 1
ATOM 744 C CA . ILE A 1 90 ? 12.117 5.148 -15.442 1.00 96.00 90 ILE A CA 1
ATOM 745 C C . ILE A 1 90 ? 13.202 4.444 -16.256 1.00 96.00 90 ILE A C 1
ATOM 747 O O . ILE A 1 90 ? 13.352 3.224 -16.163 1.00 96.00 90 ILE A O 1
ATOM 751 N N . THR A 1 91 ? 13.950 5.190 -17.067 1.00 95.25 91 THR A N 1
ATOM 752 C CA . THR A 1 91 ? 15.133 4.637 -17.745 1.00 95.25 91 THR A CA 1
ATOM 753 C C . THR A 1 91 ? 16.296 4.511 -16.765 1.00 95.25 91 THR A C 1
ATOM 755 O O . THR A 1 91 ? 16.338 5.207 -15.749 1.00 95.25 91 THR A O 1
ATOM 758 N N . LYS A 1 92 ? 17.253 3.634 -17.080 1.00 93.06 92 LYS A N 1
ATOM 759 C CA . LYS A 1 92 ? 18.542 3.585 -16.384 1.00 93.06 92 LYS A CA 1
ATOM 760 C C . LYS A 1 92 ? 19.291 4.902 -16.506 1.00 93.06 92 LYS A C 1
ATOM 762 O O . LYS A 1 92 ? 19.194 5.588 -17.528 1.00 93.06 92 LYS A O 1
ATOM 767 N N . ASP A 1 93 ? 20.072 5.216 -15.476 1.00 87.50 93 ASP A N 1
ATOM 768 C CA . ASP A 1 93 ? 20.984 6.355 -15.513 1.00 87.50 93 ASP A CA 1
ATOM 769 C C . ASP A 1 93 ? 21.893 6.241 -16.751 1.00 87.50 93 ASP A C 1
ATOM 771 O O . ASP A 1 93 ? 22.438 5.178 -17.052 1.00 87.50 93 ASP A O 1
ATOM 775 N N . ASN A 1 94 ? 22.043 7.346 -17.485 1.00 86.75 94 ASN A N 1
ATOM 776 C CA . ASN A 1 94 ? 22.820 7.443 -18.730 1.00 86.75 94 ASN A CA 1
ATOM 777 C C . ASN A 1 94 ? 22.318 6.596 -19.916 1.00 86.75 94 ASN A C 1
ATOM 779 O O . ASN A 1 94 ? 22.982 6.561 -20.953 1.00 86.75 94 ASN A O 1
ATOM 783 N N . VAL A 1 95 ? 21.146 5.962 -19.821 1.00 90.62 95 VAL A N 1
ATOM 784 C CA . VAL A 1 95 ? 20.504 5.318 -20.972 1.00 90.62 95 VAL A CA 1
ATOM 785 C C . VAL A 1 95 ? 19.534 6.292 -21.630 1.00 90.62 95 VAL A C 1
ATOM 787 O O . VAL A 1 95 ? 18.591 6.777 -21.009 1.00 90.62 95 VAL A O 1
ATOM 790 N N . PHE A 1 96 ? 19.753 6.541 -22.920 1.00 91.69 96 PHE A N 1
ATOM 791 C CA . PHE A 1 96 ? 18.868 7.342 -23.758 1.00 91.69 96 PHE A CA 1
ATOM 792 C C . PHE A 1 96 ? 18.139 6.432 -24.738 1.00 91.69 96 PHE A C 1
ATOM 794 O O . PHE A 1 96 ? 18.769 5.686 -25.487 1.00 91.69 96 PHE A O 1
ATOM 801 N N . LEU A 1 97 ? 16.811 6.518 -24.760 1.00 93.25 97 LEU A N 1
ATOM 802 C CA . LEU A 1 97 ? 16.001 5.870 -25.785 1.00 93.25 97 LEU A CA 1
ATOM 803 C C . LEU A 1 97 ? 15.896 6.815 -26.990 1.00 93.25 97 LEU A C 1
ATOM 805 O O . LEU A 1 97 ? 15.287 7.883 -26.851 1.00 93.25 97 LEU A O 1
ATOM 809 N N . PRO A 1 98 ? 16.422 6.452 -28.179 1.00 94.50 98 PRO A N 1
ATOM 810 C CA . PRO A 1 98 ? 16.315 7.300 -29.366 1.00 94.50 98 PRO A CA 1
ATOM 811 C C . PRO A 1 98 ? 14.862 7.627 -29.720 1.00 94.50 98 PRO A C 1
ATOM 813 O O . PRO A 1 98 ? 14.544 8.748 -30.112 1.00 94.50 98 PRO A O 1
ATOM 816 N N . SER A 1 99 ? 13.961 6.661 -29.533 1.00 95.88 99 SER A N 1
ATOM 817 C CA . SER A 1 99 ? 12.525 6.873 -29.685 1.00 95.88 99 SER A CA 1
ATOM 818 C C . SER A 1 99 ? 11.724 5.984 -28.747 1.00 95.88 99 SER A C 1
ATOM 820 O O . SER A 1 99 ? 12.049 4.807 -28.591 1.00 95.88 99 SER A O 1
ATOM 822 N N . LEU A 1 100 ? 10.627 6.521 -28.229 1.00 96.12 100 LEU A N 1
ATOM 823 C CA . LEU A 1 100 ? 9.596 5.809 -27.484 1.00 96.12 100 LEU A CA 1
ATOM 824 C C . LEU A 1 100 ? 8.237 6.152 -28.095 1.00 96.12 100 LEU A C 1
ATOM 826 O O . LEU A 1 100 ? 7.899 7.322 -28.253 1.00 96.12 100 LEU A O 1
ATOM 830 N N . ALA A 1 101 ? 7.445 5.141 -28.417 1.00 95.62 101 ALA A N 1
ATOM 831 C CA . ALA A 1 101 ? 6.070 5.270 -28.855 1.00 95.62 101 ALA A CA 1
ATOM 832 C C . ALA A 1 101 ? 5.155 4.457 -27.936 1.00 95.62 101 ALA A C 1
ATOM 834 O O . ALA A 1 101 ? 5.466 3.328 -27.560 1.00 95.62 101 ALA A O 1
ATOM 835 N N . ILE A 1 102 ? 4.007 5.029 -27.596 1.00 94.69 102 ILE A N 1
ATOM 836 C CA . ILE A 1 102 ? 2.978 4.376 -26.790 1.00 94.69 102 ILE A CA 1
ATOM 837 C C . ILE A 1 102 ? 1.757 4.257 -27.674 1.00 94.69 102 ILE A C 1
ATOM 839 O O . ILE A 1 102 ? 1.158 5.274 -28.024 1.00 94.69 102 ILE A O 1
ATOM 843 N N . LYS A 1 103 ? 1.397 3.026 -28.035 1.00 92.50 103 LYS A N 1
ATOM 844 C CA . LYS A 1 103 ? 0.148 2.753 -28.746 1.00 92.50 103 LYS A CA 1
ATOM 845 C C . LYS A 1 103 ? -0.923 2.426 -27.732 1.00 92.50 103 LYS A C 1
ATOM 847 O O . LYS A 1 103 ? -0.715 1.539 -26.910 1.00 92.50 103 LYS A O 1
ATOM 852 N N . PHE A 1 104 ? -2.057 3.105 -27.807 1.00 90.25 104 PHE A N 1
ATOM 853 C CA . PHE A 1 104 ? -3.145 2.901 -26.862 1.00 90.25 104 PHE A CA 1
ATOM 854 C C . PHE A 1 104 ? -4.515 3.089 -27.506 1.00 90.25 104 PHE A C 1
ATOM 856 O O . PHE A 1 104 ? -4.682 3.854 -28.455 1.00 90.25 104 PHE A O 1
ATOM 863 N N . THR A 1 105 ? -5.505 2.359 -27.013 1.00 85.75 105 THR A N 1
ATOM 864 C CA . THR A 1 105 ? -6.870 2.387 -27.534 1.00 85.75 105 THR A CA 1
ATOM 865 C C . THR A 1 105 ? -7.864 1.882 -26.491 1.00 85.75 105 THR A C 1
ATOM 867 O O . THR A 1 105 ? -7.476 1.416 -25.418 1.00 85.75 105 THR A O 1
ATOM 870 N N . ASP A 1 106 ? -9.143 1.995 -26.818 1.00 81.19 106 ASP A N 1
ATOM 871 C CA . ASP A 1 106 ? -10.207 1.301 -26.107 1.00 81.19 106 ASP A CA 1
ATOM 872 C C . ASP A 1 106 ? -10.207 -0.171 -26.547 1.00 81.19 106 ASP A C 1
ATOM 874 O O . ASP A 1 106 ? -10.279 -0.458 -27.745 1.00 81.19 106 ASP A O 1
ATOM 878 N N . ALA A 1 107 ? -10.085 -1.106 -25.601 1.00 75.25 107 ALA A N 1
ATOM 879 C CA . ALA A 1 107 ? -10.100 -2.531 -25.928 1.00 75.25 107 ALA A CA 1
ATOM 880 C C . ALA A 1 107 ? -11.440 -2.989 -26.526 1.00 75.25 107 ALA A C 1
ATOM 882 O O . ALA A 1 107 ? -11.457 -3.952 -27.293 1.00 75.25 107 ALA A O 1
ATOM 883 N N . GLU A 1 108 ? -12.543 -2.320 -26.183 1.00 70.69 108 GLU A N 1
ATOM 884 C CA . GLU A 1 108 ? -13.888 -2.668 -26.645 1.00 70.69 108 GLU A CA 1
ATOM 885 C C . GLU A 1 108 ? -14.179 -2.064 -28.026 1.00 70.69 108 GLU A C 1
ATOM 887 O O . GLU A 1 108 ? -14.864 -2.675 -28.846 1.00 70.69 108 GLU A O 1
ATOM 892 N N . ILE A 1 109 ? -13.596 -0.898 -28.322 1.00 61.66 109 ILE A N 1
ATOM 893 C CA . ILE A 1 109 ? -13.823 -0.135 -29.555 1.00 61.66 109 ILE A CA 1
ATOM 894 C C . ILE A 1 109 ? -12.477 0.062 -30.269 1.00 61.66 109 ILE A C 1
ATOM 896 O O . ILE A 1 109 ? -11.919 1.157 -30.339 1.00 61.66 109 ILE A O 1
ATOM 900 N N . SER A 1 110 ? -11.942 -1.024 -30.839 1.00 61.47 110 SER A N 1
ATOM 901 C CA . SER A 1 110 ? -10.607 -1.082 -31.473 1.00 61.47 110 SER A CA 1
ATOM 902 C C . SER A 1 110 ? -10.466 -0.278 -32.789 1.00 61.47 110 SER A C 1
ATOM 904 O O . SER A 1 110 ? -9.530 -0.500 -33.558 1.00 61.47 110 SER A O 1
ATOM 906 N N . LEU A 1 111 ? -11.380 0.653 -33.075 1.00 58.72 111 LEU A N 1
ATOM 907 C CA . LEU A 1 111 ? -11.444 1.416 -34.328 1.00 58.72 111 LEU A CA 1
ATOM 908 C C . LEU A 1 111 ? -10.498 2.631 -34.357 1.00 58.72 111 LEU A C 1
ATOM 910 O O . LEU A 1 111 ? -10.187 3.125 -35.433 1.00 58.72 111 LEU A O 1
ATOM 914 N N . ASN A 1 112 ? -10.011 3.105 -33.202 1.00 64.88 112 ASN A N 1
ATOM 915 C CA . ASN A 1 112 ? -9.200 4.325 -33.098 1.00 64.88 112 ASN A CA 1
ATOM 916 C C . ASN A 1 112 ? -7.956 4.105 -32.223 1.00 64.88 112 ASN A C 1
ATOM 918 O O . ASN A 1 112 ? -7.901 4.538 -31.066 1.00 64.88 112 ASN A O 1
ATOM 922 N N . THR A 1 113 ? -6.946 3.416 -32.765 1.00 78.00 113 THR A N 1
ATOM 923 C CA . THR A 1 113 ? -5.639 3.306 -32.098 1.00 78.00 113 THR A CA 1
ATOM 924 C C . THR A 1 113 ? -4.921 4.646 -32.139 1.00 78.00 113 THR A C 1
ATOM 926 O O . THR A 1 113 ? -4.686 5.210 -33.204 1.00 78.00 113 THR A O 1
ATOM 929 N N . LYS A 1 114 ? -4.568 5.149 -30.961 1.00 85.94 114 LYS A N 1
ATOM 930 C CA . LYS A 1 114 ? -3.795 6.371 -30.777 1.00 85.94 114 LYS A CA 1
ATOM 931 C C . LYS A 1 114 ? -2.340 6.046 -30.528 1.00 85.94 114 LYS A C 1
ATOM 933 O O . LYS A 1 114 ? -1.996 4.951 -30.082 1.00 85.94 114 LYS A O 1
ATOM 938 N N . GLU A 1 115 ? -1.497 7.033 -30.785 1.00 90.81 115 GLU A N 1
ATOM 939 C CA . GLU A 1 115 ? -0.070 6.923 -30.566 1.00 90.81 115 GLU A CA 1
ATOM 940 C C . GLU A 1 115 ? 0.488 8.242 -30.033 1.00 90.81 115 GLU A C 1
ATOM 942 O O . GLU A 1 115 ? 0.192 9.308 -30.571 1.00 90.81 115 GLU A O 1
ATOM 947 N N . LYS A 1 116 ? 1.301 8.168 -28.979 1.00 92.44 116 LYS A N 1
ATOM 948 C CA . LYS A 1 116 ? 2.157 9.276 -28.531 1.00 92.44 116 LYS A CA 1
ATOM 949 C C . LYS A 1 116 ? 3.611 8.886 -28.764 1.00 92.44 116 LYS A C 1
ATOM 951 O O . LYS A 1 116 ? 3.991 7.767 -28.422 1.00 92.44 116 LYS A O 1
ATOM 956 N N . ARG A 1 117 ? 4.404 9.784 -29.355 1.00 95.00 117 ARG A N 1
ATOM 957 C CA . ARG A 1 117 ? 5.826 9.569 -29.659 1.00 95.00 117 ARG A CA 1
ATOM 958 C C . ARG A 1 117 ? 6.700 10.580 -28.937 1.00 95.00 117 ARG A C 1
ATOM 960 O O . ARG A 1 117 ? 6.363 11.755 -28.859 1.00 95.00 117 ARG A O 1
ATOM 967 N N . PHE A 1 118 ? 7.842 10.097 -28.480 1.00 94.75 118 PHE A N 1
ATOM 968 C CA . PHE A 1 118 ? 8.868 10.842 -27.775 1.00 94.75 118 PHE A CA 1
ATOM 969 C C . PHE A 1 118 ? 10.232 10.447 -28.339 1.00 94.75 118 PHE A C 1
ATOM 971 O O . PHE A 1 118 ? 10.413 9.322 -28.815 1.00 94.75 118 PHE A O 1
ATOM 978 N N . PHE A 1 119 ? 11.191 11.363 -28.277 1.00 94.56 119 PHE A N 1
ATOM 979 C CA . PHE A 1 119 ? 12.545 11.170 -28.790 1.00 94.56 119 PHE A CA 1
ATOM 980 C C . PHE A 1 119 ? 13.557 11.551 -27.718 1.00 94.56 119 PHE A C 1
ATOM 982 O O . PHE A 1 119 ? 13.290 12.453 -26.927 1.00 94.56 119 PHE A O 1
ATOM 989 N N . ASN A 1 120 ? 14.708 10.875 -27.712 1.00 91.69 120 ASN A N 1
ATOM 990 C CA . ASN A 1 120 ? 15.809 11.118 -26.771 1.00 91.69 120 ASN A CA 1
ATOM 991 C C . ASN A 1 120 ? 15.365 11.101 -25.299 1.00 91.69 120 ASN A C 1
ATOM 993 O O . ASN A 1 120 ? 15.672 11.998 -24.517 1.00 91.69 120 ASN A O 1
ATOM 997 N N . VAL A 1 121 ? 14.603 10.072 -24.938 1.00 92.56 121 VAL A N 1
ATOM 998 C CA . VAL A 1 121 ? 13.968 9.952 -23.624 1.00 92.56 121 VAL A CA 1
ATOM 999 C C . VAL A 1 121 ? 14.958 9.393 -22.603 1.00 92.56 121 VAL A C 1
ATOM 1001 O O . VAL A 1 121 ? 15.595 8.373 -22.865 1.00 92.56 121 VAL A O 1
ATOM 1004 N N . ASN A 1 122 ? 15.062 10.046 -21.442 1.00 93.69 122 ASN A N 1
ATOM 1005 C CA . ASN A 1 122 ? 15.899 9.633 -20.314 1.00 93.69 122 ASN A CA 1
ATOM 1006 C C . ASN A 1 122 ? 15.282 10.126 -18.987 1.00 93.69 122 ASN A C 1
ATOM 1008 O O . ASN A 1 122 ? 14.652 11.184 -18.933 1.00 93.69 122 ASN A O 1
ATOM 1012 N N . GLY A 1 123 ? 15.487 9.368 -17.916 1.00 93.69 123 GLY A N 1
ATOM 1013 C CA . GLY A 1 123 ? 15.126 9.680 -16.546 1.00 93.69 123 GLY A CA 1
ATOM 1014 C C . GLY A 1 123 ? 13.787 9.078 -16.134 1.00 93.69 123 GLY A C 1
ATOM 1015 O O . GLY A 1 123 ? 13.301 8.110 -16.718 1.00 93.69 123 GLY A O 1
ATOM 1016 N N . ALA A 1 124 ? 13.202 9.671 -15.094 1.00 94.31 124 ALA A N 1
ATOM 1017 C CA . ALA A 1 124 ? 11.864 9.350 -14.614 1.00 94.31 124 ALA A CA 1
ATOM 1018 C C . ALA A 1 124 ? 10.876 10.408 -15.113 1.00 94.31 124 ALA A C 1
ATOM 1020 O O . ALA A 1 124 ? 11.131 11.603 -14.950 1.00 94.31 124 ALA A O 1
ATOM 1021 N N . PHE A 1 125 ? 9.772 9.978 -15.718 1.00 91.88 125 PHE A N 1
ATOM 1022 C CA . PHE A 1 125 ? 8.767 10.873 -16.295 1.00 91.88 125 PHE A CA 1
ATOM 1023 C C . PHE A 1 125 ? 7.380 10.216 -16.315 1.00 91.88 125 PHE A C 1
ATOM 1025 O O . PHE A 1 125 ? 7.252 8.989 -16.324 1.00 91.88 125 PHE A O 1
ATOM 1032 N N . GLU A 1 126 ? 6.339 11.051 -16.325 1.00 91.81 126 GLU A N 1
ATOM 1033 C CA . GLU A 1 126 ? 4.940 10.643 -16.472 1.00 91.81 126 GLU A CA 1
ATOM 1034 C C . GLU A 1 126 ? 4.373 11.144 -17.798 1.00 91.81 126 GLU A C 1
ATOM 1036 O O . GLU A 1 126 ? 4.602 12.283 -18.205 1.00 91.81 126 GLU A O 1
ATOM 1041 N N . ILE A 1 127 ? 3.601 10.293 -18.467 1.00 91.88 127 ILE A N 1
ATOM 1042 C CA . ILE A 1 127 ? 2.959 10.602 -19.740 1.00 91.88 127 ILE A CA 1
ATOM 1043 C C . ILE A 1 127 ? 1.445 10.516 -19.554 1.00 91.88 127 ILE A C 1
ATOM 1045 O O . ILE A 1 127 ? 0.933 9.404 -19.383 1.00 91.88 127 ILE A O 1
ATOM 1049 N N . PRO A 1 128 ? 0.699 11.634 -19.635 1.00 90.31 128 PRO A N 1
ATOM 1050 C CA . PRO A 1 128 ? -0.753 11.567 -19.682 1.00 90.31 128 PRO A CA 1
ATOM 1051 C C . PRO A 1 128 ? -1.177 10.858 -20.967 1.00 90.31 128 PRO A C 1
ATOM 1053 O O . PRO A 1 128 ? -0.705 11.184 -22.059 1.00 90.31 128 PRO A O 1
ATOM 1056 N N . LEU A 1 129 ? -2.098 9.907 -20.870 1.00 86.56 129 LEU A N 1
ATOM 1057 C CA . LEU A 1 129 ? -2.761 9.298 -22.027 1.00 86.56 129 LEU A CA 1
ATOM 1058 C C . LEU A 1 129 ? -4.144 9.949 -22.272 1.00 86.56 129 LEU A C 1
ATOM 1060 O O . LEU A 1 129 ? -4.702 9.811 -23.360 1.00 86.56 129 LEU A O 1
ATOM 1064 N N . GLY A 1 130 ? -4.655 10.699 -21.280 1.00 66.31 130 GLY A N 1
ATOM 1065 C CA . GLY A 1 130 ? -6.020 11.231 -21.148 1.00 66.31 130 GLY A CA 1
ATOM 1066 C C . GLY A 1 130 ? -6.475 12.294 -22.156 1.00 66.31 130 GLY A C 1
ATOM 1067 O O . GLY A 1 130 ? -7.586 12.165 -22.672 1.00 66.31 130 GLY A O 1
ATOM 1068 N N . ASP A 1 131 ? -5.632 13.276 -22.510 1.00 58.38 131 ASP A N 1
ATOM 1069 C CA . ASP A 1 131 ? -6.012 14.427 -23.369 1.00 58.38 131 ASP A CA 1
ATOM 1070 C C . ASP A 1 131 ? -6.580 14.029 -24.736 1.00 58.38 131 ASP A C 1
ATOM 1072 O O . ASP A 1 131 ? -7.200 14.813 -25.451 1.00 58.38 131 ASP A O 1
ATOM 1076 N N . SER A 1 132 ? -6.322 12.792 -25.148 1.00 50.38 132 SER A N 1
ATOM 1077 C CA . SER A 1 132 ? -6.684 12.299 -26.464 1.00 50.38 132 SER A CA 1
ATOM 1078 C C . SER A 1 132 ? -8.062 11.623 -26.488 1.00 50.38 132 SER A C 1
ATOM 1080 O O . SER A 1 132 ? -8.604 11.381 -27.566 1.00 50.38 132 SER A O 1
ATOM 1082 N N . PHE A 1 133 ? -8.666 11.286 -25.349 1.00 55.50 133 PHE A N 1
ATOM 1083 C CA . PHE A 1 133 ? -9.882 10.471 -25.284 1.00 55.50 133 PHE A CA 1
ATOM 1084 C C . PHE A 1 133 ? -11.170 11.313 -25.207 1.00 55.50 133 PHE A C 1
ATOM 1086 O O . PHE A 1 133 ? -11.563 11.761 -24.134 1.00 55.50 133 PHE A O 1
ATOM 1093 N N . ARG A 1 134 ? -11.881 11.471 -26.340 1.00 58.25 134 ARG A N 1
ATOM 1094 C CA . ARG A 1 134 ? -13.282 11.958 -26.335 1.00 58.25 134 ARG A CA 1
ATOM 1095 C C . ARG A 1 134 ? -14.238 10.975 -25.639 1.00 58.25 134 ARG A C 1
ATOM 1097 O O . ARG A 1 134 ? -15.213 11.401 -25.036 1.00 58.25 134 ARG A O 1
ATOM 1104 N N . TRP A 1 135 ? -13.934 9.683 -25.726 1.00 59.41 135 TRP A N 1
ATOM 1105 C CA . TRP A 1 135 ? -14.690 8.546 -25.185 1.00 59.41 135 TRP A CA 1
ATOM 1106 C C . TRP A 1 135 ? -13.930 7.969 -23.997 1.00 59.41 135 TRP A C 1
ATOM 1108 O O . TRP A 1 135 ? -12.705 7.885 -24.054 1.00 59.41 135 TRP A O 1
ATOM 1118 N N . LYS A 1 136 ? -14.631 7.603 -22.928 1.00 78.06 136 LYS A N 1
ATOM 1119 C CA . LYS A 1 136 ? -14.037 7.173 -21.662 1.00 78.06 136 LYS A CA 1
ATOM 1120 C C . LYS A 1 136 ? -14.043 5.633 -21.586 1.00 78.06 136 LYS A C 1
ATOM 1122 O O . LYS A 1 136 ? -15.085 5.077 -21.263 1.00 78.06 136 LYS A O 1
ATOM 1127 N N . PRO A 1 137 ? -12.931 4.950 -21.933 1.00 82.12 137 PRO A N 1
ATOM 1128 C CA . PRO A 1 137 ? -12.930 3.501 -22.142 1.00 82.12 137 PRO A CA 1
ATOM 1129 C C . PRO A 1 137 ? -13.050 2.759 -20.815 1.00 82.12 137 PRO A C 1
ATOM 1131 O O . PRO A 1 137 ? -12.400 3.171 -19.858 1.00 82.12 137 PRO A O 1
ATOM 1134 N N . LYS A 1 138 ? -13.772 1.634 -20.761 1.00 86.25 138 LYS A N 1
ATOM 1135 C CA . LYS A 1 138 ? -13.787 0.739 -19.583 1.00 86.25 138 LYS A CA 1
ATOM 1136 C C . LYS A 1 138 ? -12.504 -0.069 -19.443 1.00 86.25 138 LYS A C 1
ATOM 1138 O O . LYS A 1 138 ? -12.048 -0.342 -18.338 1.00 86.25 138 LYS A O 1
ATOM 1143 N N . ILE A 1 139 ? -11.899 -0.433 -20.572 1.00 88.38 139 ILE A N 1
ATOM 1144 C CA . ILE A 1 139 ? -10.629 -1.154 -20.611 1.00 88.38 139 ILE A CA 1
ATOM 1145 C C . ILE A 1 139 ? -9.656 -0.382 -21.498 1.00 88.38 139 ILE A C 1
ATOM 1147 O O . ILE A 1 139 ? -9.823 -0.283 -22.715 1.00 88.38 139 ILE A O 1
ATOM 1151 N N . LEU A 1 140 ? -8.601 0.145 -20.881 1.00 88.56 140 LEU A N 1
ATOM 1152 C CA . LEU A 1 140 ? -7.479 0.751 -21.581 1.00 88.56 140 LEU A CA 1
ATOM 1153 C C . LEU A 1 140 ? -6.550 -0.352 -22.090 1.00 88.56 140 LEU A C 1
ATOM 1155 O O . LEU A 1 140 ? -5.941 -1.082 -21.305 1.00 88.56 140 LEU A O 1
ATOM 1159 N N . LYS A 1 141 ? -6.400 -0.433 -23.412 1.00 89.19 141 LYS A N 1
ATOM 1160 C CA . LYS A 1 141 ? -5.410 -1.288 -24.066 1.00 89.19 141 LYS A CA 1
ATOM 1161 C C . LYS A 1 141 ? -4.193 -0.457 -24.442 1.00 89.19 141 LYS A C 1
ATOM 1163 O O . LYS A 1 141 ? -4.352 0.521 -25.169 1.00 89.19 141 LYS A O 1
ATOM 1168 N N . TYR A 1 142 ? -2.987 -0.836 -24.019 1.00 91.75 142 TYR A N 1
ATOM 1169 C CA . TYR A 1 142 ? -1.767 -0.124 -24.425 1.00 91.75 142 TYR A CA 1
ATOM 1170 C C . TYR A 1 142 ? -0.545 -1.030 -24.597 1.00 91.75 142 TYR A C 1
ATOM 1172 O O . TYR A 1 142 ? -0.512 -2.134 -24.067 1.00 91.75 142 TYR A O 1
ATOM 1180 N N . LYS A 1 143 ? 0.457 -0.572 -25.350 1.00 92.44 143 LYS A N 1
ATOM 1181 C CA . LYS A 1 143 ? 1.795 -1.177 -25.407 1.00 92.44 143 LYS A CA 1
ATOM 1182 C C . LYS A 1 143 ? 2.874 -0.130 -25.657 1.00 92.44 143 LYS A C 1
ATOM 1184 O O . LYS A 1 143 ? 2.591 0.938 -26.211 1.00 92.44 143 LYS A O 1
ATOM 1189 N N . LEU A 1 144 ? 4.104 -0.465 -25.291 1.00 95.19 144 LEU A N 1
ATOM 1190 C CA . LEU A 1 144 ? 5.295 0.325 -25.571 1.00 95.19 144 LEU A CA 1
ATOM 1191 C C . LEU A 1 144 ? 5.995 -0.202 -26.820 1.00 95.19 144 LEU A C 1
ATOM 1193 O O . LEU A 1 144 ? 6.077 -1.408 -27.030 1.00 95.19 144 LEU A O 1
ATOM 1197 N N . ILE A 1 145 ? 6.518 0.711 -27.631 1.00 95.44 145 ILE A N 1
ATOM 1198 C CA . ILE A 1 145 ? 7.420 0.427 -28.746 1.00 95.44 145 ILE A CA 1
ATOM 1199 C C . ILE A 1 145 ? 8.593 1.384 -28.596 1.00 95.44 145 ILE A C 1
ATOM 1201 O O . ILE A 1 145 ? 8.400 2.597 -28.640 1.00 95.44 145 ILE A O 1
ATOM 1205 N N . TYR A 1 146 ? 9.803 0.880 -28.418 1.00 95.12 146 TYR A N 1
ATOM 1206 C CA . TYR A 1 146 ? 10.970 1.731 -28.211 1.00 95.12 146 TYR A CA 1
ATOM 1207 C C . TYR A 1 146 ? 12.154 1.265 -29.044 1.00 95.12 146 TYR A C 1
ATOM 1209 O O . TYR A 1 146 ? 12.275 0.096 -29.411 1.00 95.12 146 TYR A O 1
ATOM 1217 N N . ARG A 1 147 ? 13.028 2.221 -29.364 1.00 94.56 147 ARG A N 1
ATOM 1218 C CA . ARG A 1 147 ? 14.335 1.929 -29.939 1.00 94.56 147 ARG A CA 1
ATOM 1219 C C . ARG A 1 147 ? 15.369 1.831 -28.836 1.00 94.56 147 ARG A C 1
ATOM 1221 O O . ARG A 1 147 ? 15.381 2.649 -27.919 1.00 94.56 147 ARG A O 1
ATOM 1228 N N . THR A 1 148 ? 16.227 0.836 -28.945 1.00 91.56 148 THR A N 1
ATOM 1229 C CA . THR A 1 148 ? 17.399 0.647 -28.098 1.00 91.56 148 THR A CA 1
ATOM 1230 C C . THR A 1 148 ? 18.559 1.532 -28.588 1.00 91.56 148 THR A C 1
ATOM 1232 O O . THR A 1 148 ? 18.527 2.007 -29.730 1.00 91.56 148 THR A O 1
ATOM 1235 N N . PRO A 1 149 ? 19.609 1.755 -27.772 1.00 89.12 149 PRO A N 1
ATOM 1236 C CA . PRO A 1 149 ? 20.792 2.513 -28.193 1.00 89.12 149 PRO A CA 1
ATOM 1237 C C . PRO A 1 149 ? 21.510 1.936 -29.426 1.00 89.12 149 PRO A C 1
ATOM 1239 O O . PRO A 1 149 ? 22.094 2.686 -30.201 1.00 89.12 149 PRO A O 1
ATOM 1242 N N . ASP A 1 150 ? 21.421 0.622 -29.659 1.00 90.25 150 ASP A N 1
ATOM 1243 C CA . ASP A 1 150 ? 21.937 -0.056 -30.859 1.00 90.25 150 ASP A CA 1
ATOM 1244 C C . ASP A 1 150 ? 20.940 -0.057 -32.039 1.00 90.25 150 ASP A C 1
ATOM 1246 O O . ASP A 1 150 ? 21.073 -0.845 -32.973 1.00 90.25 150 ASP A O 1
ATOM 1250 N N . ASN A 1 151 ? 19.944 0.840 -32.022 1.00 88.12 151 ASN A N 1
ATOM 1251 C CA . ASN A 1 151 ? 18.928 1.041 -33.063 1.00 88.12 151 ASN A CA 1
ATOM 1252 C C . ASN A 1 151 ? 17.999 -0.156 -33.343 1.00 88.12 151 ASN A C 1
ATOM 1254 O O . ASN A 1 151 ? 17.272 -0.150 -34.344 1.00 88.12 151 ASN A O 1
ATOM 1258 N N . LYS A 1 152 ? 17.941 -1.153 -32.455 1.00 92.94 152 LYS A N 1
ATOM 1259 C CA . LYS A 1 152 ? 16.928 -2.213 -32.531 1.00 92.94 152 LYS A CA 1
ATOM 1260 C C . LYS A 1 152 ? 15.589 -1.687 -32.034 1.00 92.94 152 LYS A C 1
ATOM 1262 O O . LYS A 1 152 ? 15.526 -0.818 -31.173 1.00 92.94 152 LYS A O 1
ATOM 1267 N N . THR A 1 153 ? 14.504 -2.189 -32.613 1.00 94.50 153 THR A N 1
ATOM 1268 C CA . THR A 1 153 ? 13.145 -1.868 -32.158 1.00 94.50 153 THR A CA 1
ATOM 1269 C C . THR A 1 153 ? 12.632 -3.026 -31.320 1.00 94.50 153 THR A C 1
ATOM 1271 O O . THR A 1 153 ? 12.635 -4.162 -31.785 1.00 94.50 153 THR A O 1
ATOM 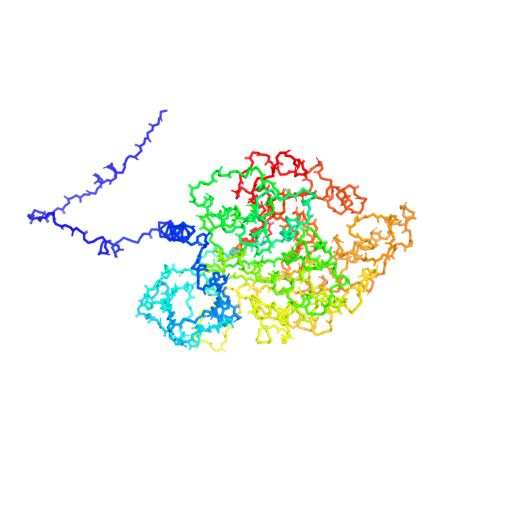1274 N N . GLU A 1 154 ? 12.186 -2.725 -30.109 1.00 91.31 154 GLU A N 1
ATOM 1275 C CA . GLU A 1 154 ? 11.525 -3.667 -29.215 1.00 91.31 154 GLU A CA 1
ATOM 1276 C C . GLU A 1 154 ? 10.104 -3.186 -28.915 1.00 91.31 154 GLU A C 1
ATOM 1278 O O . GLU A 1 154 ? 9.797 -1.990 -28.986 1.00 91.31 154 GLU A O 1
ATOM 1283 N N . GLU A 1 155 ? 9.226 -4.124 -28.573 1.00 90.62 155 GLU A N 1
ATOM 1284 C CA . GLU A 1 155 ? 7.865 -3.826 -28.152 1.00 90.62 155 GLU A CA 1
ATOM 1285 C C . GLU A 1 155 ? 7.423 -4.720 -26.997 1.00 90.62 155 GLU A C 1
ATOM 1287 O O . GLU A 1 155 ? 7.810 -5.886 -26.906 1.00 90.62 155 GLU A O 1
ATOM 1292 N N . THR A 1 156 ? 6.584 -4.168 -26.124 1.00 89.00 156 THR A N 1
ATOM 1293 C CA . THR A 1 156 ? 5.877 -4.954 -25.112 1.00 89.00 156 THR A CA 1
ATOM 1294 C C . THR A 1 156 ? 4.638 -5.600 -25.728 1.00 89.00 156 THR A C 1
ATOM 1296 O O . THR A 1 156 ? 4.116 -5.157 -26.759 1.00 89.00 156 THR A O 1
ATOM 1299 N N . CYS A 1 157 ? 4.098 -6.619 -25.062 1.00 83.75 157 CYS A N 1
ATOM 1300 C CA . CYS A 1 157 ? 2.757 -7.101 -25.363 1.00 83.75 157 CYS A CA 1
ATOM 1301 C C . CYS A 1 157 ? 1.703 -6.036 -25.006 1.00 83.75 157 CYS A C 1
ATOM 1303 O O . CYS A 1 157 ? 1.991 -4.999 -24.396 1.00 83.75 157 CYS A O 1
ATOM 1305 N N . TYR A 1 158 ? 0.459 -6.278 -25.413 1.00 85.88 158 TYR A N 1
ATOM 1306 C CA . TYR A 1 158 ? -0.640 -5.418 -25.001 1.00 85.88 158 TYR A CA 1
ATOM 1307 C C . TYR A 1 158 ? -0.990 -5.627 -23.527 1.00 85.88 158 TYR A C 1
ATOM 1309 O O . TYR A 1 158 ? -1.296 -6.727 -23.077 1.00 85.88 158 TYR A O 1
ATOM 1317 N N . ARG A 1 159 ? -0.999 -4.528 -22.782 1.00 88.00 159 ARG A N 1
ATOM 1318 C CA . ARG A 1 159 ? -1.591 -4.408 -21.454 1.00 88.00 159 ARG A CA 1
ATOM 1319 C C . ARG A 1 159 ? -3.078 -4.113 -21.601 1.00 88.00 159 ARG A C 1
ATOM 1321 O O . ARG A 1 159 ? -3.470 -3.384 -22.511 1.00 88.00 159 ARG A O 1
ATOM 1328 N N . TYR A 1 160 ? -3.875 -4.649 -20.686 1.00 88.31 160 TYR A N 1
ATOM 1329 C CA . TYR A 1 160 ? -5.315 -4.428 -20.594 1.00 88.31 160 TYR A CA 1
ATOM 1330 C C . TYR A 1 160 ? -5.614 -4.023 -19.159 1.00 88.31 160 TYR A C 1
ATOM 1332 O O . TYR A 1 160 ? -5.420 -4.825 -18.247 1.00 88.31 160 TYR A O 1
ATOM 1340 N N . VAL A 1 161 ? -6.013 -2.771 -18.976 1.00 91.12 161 VAL A N 1
ATOM 1341 C CA . VAL A 1 161 ? -6.154 -2.138 -17.664 1.00 91.12 161 VAL A CA 1
ATOM 1342 C C . VAL A 1 161 ? -7.600 -1.702 -17.497 1.00 91.12 161 VAL A C 1
ATOM 1344 O O . VAL A 1 161 ? -8.107 -0.949 -18.332 1.00 91.12 161 VAL A O 1
ATOM 1347 N N . ARG A 1 162 ? -8.268 -2.167 -16.437 1.00 92.31 162 ARG A N 1
ATOM 1348 C CA . ARG A 1 162 ? -9.597 -1.656 -16.074 1.00 92.31 162 ARG A CA 1
ATOM 1349 C C . ARG A 1 162 ? -9.471 -0.193 -15.665 1.00 92.31 162 ARG A C 1
ATOM 1351 O O . ARG A 1 162 ? -8.466 0.208 -15.081 1.00 92.31 162 ARG A O 1
ATOM 1358 N N . THR A 1 163 ? -10.454 0.616 -16.022 1.00 92.38 163 THR A N 1
ATOM 1359 C CA . THR A 1 163 ? -10.414 2.060 -15.776 1.00 92.38 163 THR A CA 1
ATOM 1360 C C . THR A 1 163 ? -11.494 2.470 -14.776 1.00 92.38 163 THR A C 1
ATOM 1362 O O . THR A 1 163 ? -12.441 1.711 -14.560 1.00 92.38 163 THR A O 1
ATOM 1365 N N . PRO A 1 164 ? -11.447 3.714 -14.262 1.00 93.50 164 PRO A N 1
ATOM 1366 C CA . PRO A 1 164 ? -12.511 4.281 -13.436 1.00 93.50 164 PRO A CA 1
ATOM 1367 C C . PRO A 1 164 ? -13.924 4.218 -14.029 1.00 93.50 164 PRO A C 1
ATOM 1369 O O . PRO A 1 164 ? -14.877 4.487 -13.309 1.00 93.50 164 PRO A O 1
ATOM 1372 N N . PHE A 1 165 ? -14.081 3.882 -15.313 1.00 91.06 165 PHE A N 1
ATOM 1373 C CA . PHE A 1 165 ? -15.371 3.749 -15.994 1.00 91.06 165 PHE A CA 1
ATOM 1374 C C . PHE A 1 165 ? -15.951 2.327 -15.958 1.00 91.06 165 PHE A C 1
ATOM 1376 O O . PHE A 1 165 ? -17.056 2.114 -16.450 1.00 91.06 165 PHE A O 1
ATOM 1383 N N . CYS A 1 166 ? -15.246 1.352 -15.375 1.00 91.31 166 CYS A N 1
ATOM 1384 C CA . CYS A 1 166 ? -15.842 0.067 -15.020 1.00 91.31 166 CYS A CA 1
ATOM 1385 C C . CYS A 1 166 ? -16.868 0.262 -13.898 1.00 91.31 166 CYS A C 1
ATOM 1387 O O . CYS A 1 166 ? -16.523 0.757 -12.825 1.00 91.31 166 CYS A O 1
ATOM 1389 N N . GLN A 1 167 ? -18.114 -0.135 -14.152 1.00 92.38 167 GLN A N 1
ATOM 1390 C CA . GLN A 1 167 ? -19.238 0.049 -13.234 1.00 92.38 167 GLN A CA 1
ATOM 1391 C C . GLN A 1 167 ? -19.684 -1.277 -12.608 1.00 92.38 167 GLN A C 1
ATOM 1393 O O . GLN A 1 167 ? -19.470 -2.340 -13.188 1.00 92.38 167 GLN A O 1
ATOM 1398 N N . LEU A 1 168 ? -20.392 -1.216 -11.479 1.00 93.75 168 LEU A N 1
ATOM 1399 C CA . LEU A 1 168 ? -20.940 -2.386 -10.777 1.00 93.75 168 LEU A CA 1
ATOM 1400 C C . LEU A 1 168 ? -21.901 -3.212 -11.643 1.00 93.75 168 LEU A C 1
ATOM 1402 O O . LEU A 1 168 ? -21.920 -4.439 -11.553 1.00 93.75 168 LEU A O 1
ATOM 1406 N N . LYS A 1 169 ? -22.637 -2.556 -12.548 1.00 90.06 169 LYS A N 1
ATOM 1407 C CA . LYS A 1 169 ? -23.500 -3.232 -13.532 1.00 90.06 169 LYS A CA 1
ATOM 1408 C C . LYS A 1 169 ? -22.721 -4.112 -14.521 1.00 90.06 169 LYS A C 1
ATOM 1410 O O . LYS A 1 169 ? -23.300 -5.001 -15.137 1.00 90.06 169 LYS A O 1
ATOM 1415 N N . ASP A 1 170 ? -21.426 -3.839 -14.713 1.00 85.75 170 ASP A N 1
ATOM 1416 C CA . ASP A 1 170 ? -20.544 -4.603 -15.605 1.00 85.75 170 ASP A CA 1
ATOM 1417 C C . ASP A 1 170 ? -19.912 -5.812 -14.889 1.00 85.75 170 ASP A C 1
ATOM 1419 O O . ASP A 1 170 ? -19.228 -6.623 -15.516 1.00 85.75 170 ASP A O 1
ATOM 1423 N N . GLY A 1 171 ? -20.115 -5.924 -13.575 1.00 90.50 171 GLY A N 1
ATOM 1424 C CA . GLY A 1 171 ? -19.528 -6.937 -12.710 1.00 90.50 171 GLY A CA 1
ATOM 1425 C C . GLY A 1 171 ? -18.947 -6.335 -11.427 1.00 90.50 171 GLY A C 1
ATOM 1426 O O . GLY A 1 171 ? -18.896 -5.113 -11.274 1.00 90.50 171 GLY A O 1
ATOM 1427 N N . PRO A 1 172 ? -18.486 -7.186 -10.496 1.00 94.38 172 PRO A N 1
ATOM 1428 C CA . PRO A 1 172 ? -17.894 -6.720 -9.251 1.00 94.38 172 PRO A CA 1
ATOM 1429 C C . PRO A 1 172 ? -16.665 -5.845 -9.503 1.00 94.38 172 PRO A C 1
ATOM 1431 O O . PRO A 1 172 ? -15.860 -6.138 -10.391 1.00 94.38 172 PRO A O 1
ATOM 1434 N N . ILE A 1 173 ? -16.496 -4.821 -8.669 1.00 96.88 173 ILE A N 1
ATOM 1435 C CA . ILE A 1 173 ? -15.271 -4.022 -8.611 1.00 96.88 173 ILE A CA 1
ATOM 1436 C C . ILE A 1 173 ? -14.368 -4.617 -7.530 1.00 96.88 173 ILE A C 1
ATOM 1438 O O . ILE A 1 173 ? -14.808 -4.826 -6.398 1.00 96.88 173 ILE A O 1
ATOM 1442 N N . LYS A 1 174 ? -13.116 -4.924 -7.881 1.00 97.75 174 LYS A N 1
ATOM 1443 C CA . LYS A 1 174 ? -12.171 -5.643 -7.014 1.00 97.75 174 LYS A CA 1
ATOM 1444 C C . LYS A 1 174 ? -10.950 -4.801 -6.674 1.00 97.75 174 LYS A C 1
ATOM 1446 O O . LYS A 1 174 ? -10.196 -4.410 -7.562 1.00 97.75 174 LYS A O 1
ATOM 1451 N N . ILE A 1 175 ? -10.712 -4.607 -5.382 1.00 98.56 175 ILE A N 1
ATOM 1452 C CA . ILE A 1 175 ? -9.549 -3.901 -4.842 1.00 98.56 175 ILE A CA 1
ATOM 1453 C C . ILE A 1 175 ? -8.635 -4.924 -4.173 1.00 98.56 175 ILE A C 1
ATOM 1455 O O . ILE A 1 175 ? -9.062 -5.629 -3.259 1.00 98.56 175 ILE A O 1
ATOM 1459 N N . ILE A 1 176 ? -7.376 -4.999 -4.599 1.00 98.38 176 ILE A N 1
ATOM 1460 C CA . ILE A 1 176 ? -6.351 -5.752 -3.862 1.00 98.38 176 ILE A CA 1
ATOM 1461 C C . ILE A 1 176 ? -5.654 -4.807 -2.899 1.00 98.38 176 ILE A C 1
ATOM 1463 O O . ILE A 1 176 ? -5.274 -3.702 -3.284 1.00 98.38 176 ILE A O 1
ATOM 1467 N N . VAL A 1 177 ? -5.456 -5.265 -1.669 1.00 98.44 177 VAL A N 1
ATOM 1468 C CA . VAL A 1 177 ? -4.793 -4.502 -0.622 1.00 98.44 177 VAL A CA 1
ATOM 1469 C C . VAL A 1 177 ? -3.618 -5.297 -0.069 1.00 98.44 177 VAL A C 1
ATOM 1471 O O . VAL A 1 177 ? -3.800 -6.388 0.478 1.00 98.44 177 VAL A O 1
ATOM 1474 N N . PHE A 1 178 ? -2.412 -4.748 -0.219 1.00 97.25 178 PHE A N 1
ATOM 1475 C CA . PHE A 1 178 ? -1.229 -5.189 0.526 1.00 97.25 178 PHE A CA 1
ATOM 1476 C C . PHE A 1 178 ? -0.958 -4.206 1.656 1.00 97.25 178 PHE A C 1
ATOM 1478 O O . PHE A 1 178 ? -1.299 -3.031 1.549 1.00 97.25 178 PHE A O 1
ATOM 1485 N N . SER A 1 179 ? -0.330 -4.689 2.719 1.00 95.06 179 SER A N 1
ATOM 1486 C CA . SER A 1 179 ? 0.079 -3.875 3.855 1.00 95.06 179 SER A CA 1
ATOM 1487 C C . SER A 1 179 ? 1.296 -4.493 4.520 1.00 95.06 179 SER A C 1
ATOM 1489 O O . SER A 1 179 ? 1.436 -5.723 4.502 1.00 95.06 179 SER A O 1
ATOM 1491 N N . ASP A 1 180 ? 2.145 -3.644 5.099 1.00 94.06 180 ASP A N 1
ATOM 1492 C CA . ASP A 1 180 ? 3.229 -4.029 6.000 1.00 94.06 180 ASP A CA 1
ATOM 1493 C C . ASP A 1 180 ? 4.088 -5.146 5.409 1.00 94.06 180 ASP A C 1
ATOM 1495 O O . ASP A 1 180 ? 4.360 -6.155 6.067 1.00 94.06 180 ASP A O 1
ATOM 1499 N N . THR A 1 181 ? 4.466 -5.047 4.129 1.00 91.50 181 THR A N 1
ATOM 1500 C CA . THR A 1 181 ? 5.206 -6.155 3.507 1.00 91.50 181 THR A CA 1
ATOM 1501 C C . THR A 1 181 ? 6.574 -6.340 4.153 1.00 91.50 181 THR A C 1
ATOM 1503 O O . THR A 1 181 ? 7.137 -7.436 4.070 1.00 91.50 181 THR A O 1
ATOM 1506 N N . HIS A 1 182 ? 7.092 -5.290 4.811 1.00 88.56 182 HIS A N 1
ATOM 1507 C CA . HIS A 1 182 ? 8.341 -5.301 5.561 1.00 88.56 182 HIS A CA 1
ATOM 1508 C C . HIS A 1 182 ? 9.474 -5.957 4.762 1.00 88.56 182 HIS A C 1
ATOM 1510 O O . HIS A 1 182 ? 10.298 -6.704 5.284 1.00 88.56 182 HIS A O 1
ATOM 1516 N N . LEU A 1 183 ? 9.544 -5.692 3.458 1.00 87.00 183 LEU A N 1
ATOM 1517 C CA . LEU A 1 183 ? 10.638 -6.165 2.603 1.00 87.00 183 LEU A CA 1
ATOM 1518 C C . LEU A 1 183 ? 12.029 -5.730 3.105 1.00 87.00 183 LEU A C 1
ATOM 1520 O O . LEU A 1 183 ? 13.002 -6.437 2.847 1.00 87.00 183 LEU A O 1
ATOM 1524 N N . PRO A 1 184 ? 12.167 -4.619 3.851 1.00 78.38 184 PRO A N 1
ATOM 1525 C CA . PRO A 1 184 ? 13.408 -4.281 4.545 1.00 78.38 184 PRO A CA 1
ATOM 1526 C C . PRO A 1 184 ? 13.757 -5.213 5.707 1.00 78.38 184 PRO A C 1
ATOM 1528 O O . PRO A 1 184 ? 14.924 -5.307 6.067 1.00 78.38 184 PRO A O 1
ATOM 1531 N N . ASP A 1 185 ? 12.819 -5.984 6.252 1.00 80.94 185 ASP A N 1
ATOM 1532 C CA . ASP A 1 185 ? 13.161 -7.026 7.222 1.00 80.94 185 ASP A CA 1
ATOM 1533 C C . ASP A 1 185 ? 13.971 -8.151 6.566 1.00 80.94 185 ASP A C 1
ATOM 1535 O O . ASP A 1 185 ? 14.928 -8.619 7.175 1.00 80.94 185 ASP A O 1
ATOM 1539 N N . ASP A 1 186 ? 13.716 -8.503 5.300 1.00 81.00 186 ASP A N 1
ATOM 1540 C CA . ASP A 1 186 ? 14.595 -9.424 4.554 1.00 81.00 186 ASP A CA 1
ATOM 1541 C C . ASP A 1 186 ? 16.021 -8.849 4.417 1.00 81.00 186 ASP A C 1
ATOM 1543 O O . ASP A 1 186 ? 17.000 -9.590 4.318 1.00 81.00 186 ASP A O 1
ATOM 1547 N N . ARG A 1 187 ? 16.167 -7.516 4.460 1.00 72.44 187 ARG A N 1
ATOM 1548 C CA . ARG A 1 187 ? 17.458 -6.808 4.451 1.00 72.44 187 ARG A CA 1
ATOM 1549 C C . ARG A 1 187 ? 18.155 -6.789 5.820 1.00 72.44 187 ARG A C 1
ATOM 1551 O O . ARG A 1 187 ? 19.378 -6.634 5.866 1.00 72.44 187 ARG A O 1
ATOM 1558 N N . ASN A 1 188 ? 17.405 -6.973 6.912 1.00 63.16 188 ASN A N 1
ATOM 1559 C CA . ASN A 1 188 ? 17.838 -6.645 8.278 1.00 63.16 188 ASN A CA 1
ATOM 1560 C C . ASN A 1 188 ? 17.814 -7.806 9.269 1.00 63.16 188 ASN A C 1
ATOM 1562 O O . ASN A 1 188 ? 18.742 -7.964 10.060 1.00 63.16 188 ASN A O 1
ATOM 1566 N N . PHE A 1 189 ? 16.771 -8.633 9.240 1.00 56.06 189 PHE A N 1
ATOM 1567 C CA . PHE A 1 189 ? 16.57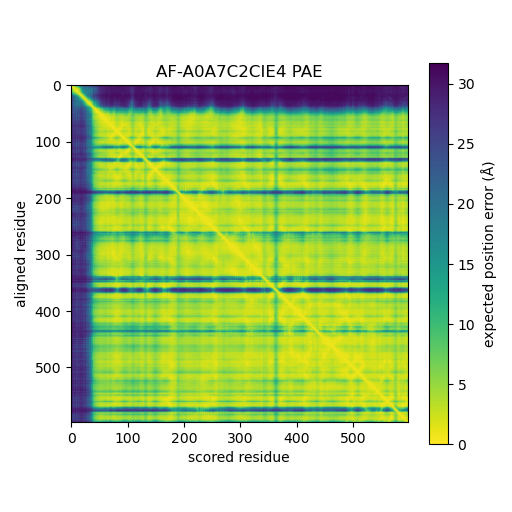0 -9.719 10.201 1.00 56.06 189 PHE A CA 1
ATOM 1568 C C . PHE A 1 189 ? 17.471 -10.926 9.951 1.00 56.06 189 PHE A C 1
ATOM 1570 O O . PHE A 1 189 ? 17.603 -11.800 10.813 1.00 56.06 189 PHE A O 1
ATOM 1577 N N . THR A 1 190 ? 18.178 -10.953 8.827 1.00 52.94 190 THR A N 1
ATOM 1578 C CA . THR A 1 190 ? 19.196 -11.960 8.563 1.00 52.94 190 THR A CA 1
ATOM 1579 C C . THR A 1 190 ? 20.475 -11.554 9.303 1.00 52.94 190 THR A C 1
ATOM 1581 O O . THR A 1 190 ? 21.436 -11.066 8.715 1.00 52.94 190 THR A O 1
ATOM 1584 N N . ARG A 1 191 ? 20.540 -11.799 10.619 1.00 49.72 191 ARG A N 1
ATOM 1585 C CA . ARG A 1 191 ? 21.835 -11.839 11.339 1.00 49.72 191 ARG A CA 1
ATOM 1586 C C . ARG A 1 191 ? 22.815 -12.851 10.713 1.00 49.72 191 ARG A C 1
ATOM 1588 O O . ARG A 1 191 ? 23.980 -12.896 11.087 1.00 49.72 191 ARG A O 1
ATOM 1595 N N . GLN A 1 192 ? 22.334 -13.676 9.784 1.00 56.81 192 GLN A N 1
ATOM 1596 C CA . GLN A 1 192 ? 23.114 -14.561 8.938 1.00 56.81 192 GLN A CA 1
ATOM 1597 C C . GLN A 1 192 ? 23.585 -13.841 7.675 1.00 56.81 192 GLN A C 1
ATOM 1599 O O . GLN A 1 192 ? 22.802 -13.260 6.923 1.00 56.81 192 GLN A O 1
ATOM 1604 N N . GLN A 1 193 ? 24.894 -13.905 7.463 1.00 65.00 193 GLN A N 1
ATOM 1605 C CA . GLN A 1 193 ? 25.560 -13.405 6.275 1.00 65.00 193 GLN A CA 1
ATOM 1606 C C . GLN A 1 193 ? 25.116 -14.240 5.069 1.00 65.00 193 GLN A C 1
ATOM 1608 O O . GLN A 1 193 ? 25.324 -15.453 5.050 1.00 65.00 193 GLN A O 1
ATOM 1613 N N . LEU A 1 194 ? 24.497 -13.594 4.076 1.00 78.19 194 LEU A N 1
ATOM 1614 C CA . LEU A 1 194 ? 24.273 -14.217 2.773 1.00 78.19 194 LEU A CA 1
ATOM 1615 C C . LEU A 1 194 ? 25.629 -14.636 2.206 1.00 78.19 194 LEU A C 1
ATOM 1617 O O . LEU A 1 194 ? 26.577 -13.847 2.193 1.00 78.19 194 LEU A O 1
ATOM 1621 N N . THR A 1 195 ? 25.722 -15.883 1.767 1.00 82.69 195 THR A N 1
ATOM 1622 C CA . THR A 1 195 ? 26.958 -16.461 1.233 1.00 82.69 195 THR A CA 1
ATOM 1623 C C . THR A 1 195 ? 27.140 -16.157 -0.252 1.00 82.69 195 THR A C 1
ATOM 1625 O O . THR A 1 195 ? 28.267 -16.150 -0.742 1.00 82.69 195 THR A O 1
ATOM 1628 N N . ASN A 1 196 ? 26.051 -15.861 -0.966 1.00 88.00 196 ASN A N 1
ATOM 1629 C CA . ASN A 1 196 ? 26.041 -15.513 -2.378 1.00 88.00 196 ASN A CA 1
ATOM 1630 C C . ASN A 1 196 ? 26.031 -13.979 -2.584 1.00 88.00 196 ASN A C 1
ATOM 1632 O O . ASN A 1 196 ? 25.017 -13.327 -2.302 1.00 88.00 196 ASN A O 1
ATOM 1636 N N . PRO A 1 197 ? 27.107 -13.394 -3.150 1.00 86.50 197 PRO A N 1
ATOM 1637 C CA . PRO A 1 197 ? 27.188 -11.956 -3.412 1.00 86.50 197 PRO A CA 1
ATOM 1638 C C . PRO A 1 197 ? 26.100 -11.416 -4.352 1.00 86.50 197 PRO A C 1
ATOM 1640 O O . PRO A 1 197 ? 25.658 -10.282 -4.180 1.00 86.50 197 PRO A O 1
ATOM 1643 N N . GLU A 1 198 ? 25.628 -12.208 -5.323 1.00 90.00 198 GLU A N 1
ATOM 1644 C CA . GLU A 1 198 ? 24.559 -11.778 -6.237 1.00 90.00 198 GLU A CA 1
ATOM 1645 C C . GLU A 1 198 ? 23.228 -11.625 -5.491 1.00 90.00 198 GLU A C 1
ATOM 1647 O O . GLU A 1 198 ? 22.505 -10.650 -5.691 1.00 90.00 198 GLU A O 1
ATOM 1652 N N . ILE A 1 199 ? 22.911 -12.555 -4.584 1.00 89.75 199 ILE A N 1
ATOM 1653 C CA . ILE A 1 199 ? 21.686 -12.483 -3.775 1.00 89.75 199 ILE A CA 1
ATOM 1654 C C . ILE A 1 199 ? 21.740 -11.266 -2.843 1.00 89.75 199 ILE A C 1
ATOM 1656 O O . ILE A 1 199 ? 20.733 -10.575 -2.679 1.00 89.75 199 ILE A O 1
ATOM 1660 N N . PHE A 1 200 ? 22.913 -10.964 -2.282 1.00 85.88 200 PHE A N 1
ATOM 1661 C CA . PHE A 1 200 ? 23.113 -9.776 -1.455 1.00 85.88 200 PHE A CA 1
ATOM 1662 C C . PHE A 1 200 ? 22.830 -8.469 -2.218 1.00 85.88 200 PHE A C 1
ATOM 1664 O O . PHE A 1 200 ? 22.105 -7.608 -1.708 1.00 85.88 200 PHE A O 1
ATOM 1671 N N . ASP A 1 201 ? 23.341 -8.325 -3.445 1.00 87.25 201 ASP A N 1
ATOM 1672 C CA . ASP A 1 201 ? 23.081 -7.148 -4.286 1.00 87.25 201 ASP A CA 1
ATOM 1673 C C . ASP A 1 201 ? 21.589 -7.024 -4.645 1.00 87.25 201 ASP A C 1
ATOM 1675 O O . ASP A 1 201 ? 20.957 -5.986 -4.415 1.00 87.25 201 ASP A O 1
ATOM 1679 N N . LEU A 1 202 ? 20.983 -8.121 -5.112 1.00 90.75 202 LEU A N 1
ATOM 1680 C CA . LEU A 1 202 ? 19.568 -8.173 -5.489 1.00 90.75 202 LEU A CA 1
ATOM 1681 C C . LEU A 1 202 ? 18.627 -7.851 -4.327 1.00 90.75 202 LEU A C 1
ATOM 1683 O O . LEU A 1 202 ? 17.596 -7.202 -4.512 1.00 90.75 202 LEU A O 1
ATOM 1687 N N . ARG A 1 203 ? 18.964 -8.298 -3.118 1.00 87.56 203 ARG A N 1
ATOM 1688 C CA . ARG A 1 203 ? 18.225 -7.968 -1.898 1.00 87.56 203 ARG A CA 1
ATOM 1689 C C . ARG A 1 203 ? 18.244 -6.466 -1.617 1.00 87.56 203 ARG A C 1
ATOM 1691 O O . ARG A 1 203 ? 17.216 -5.869 -1.277 1.00 87.56 203 ARG A O 1
ATOM 1698 N N . THR A 1 204 ? 19.417 -5.861 -1.764 1.00 83.69 204 THR A N 1
ATOM 1699 C CA . THR A 1 204 ? 19.664 -4.451 -1.452 1.00 83.69 204 THR A CA 1
ATOM 1700 C C . THR A 1 204 ? 18.886 -3.536 -2.399 1.00 83.69 204 THR A C 1
ATOM 1702 O O . THR A 1 204 ? 18.206 -2.612 -1.953 1.00 83.69 204 THR A O 1
ATOM 1705 N N . ASN A 1 205 ? 18.885 -3.850 -3.697 1.00 86.69 205 ASN A N 1
ATOM 1706 C CA . ASN A 1 205 ? 18.189 -3.061 -4.718 1.00 86.69 205 ASN A CA 1
ATOM 1707 C C . ASN A 1 205 ? 16.713 -3.467 -4.955 1.00 86.69 205 ASN A C 1
ATOM 1709 O O . ASN A 1 205 ? 16.020 -2.810 -5.733 1.00 86.69 205 ASN A O 1
ATOM 1713 N N . GLY A 1 206 ? 16.218 -4.511 -4.277 1.00 89.62 206 GLY A N 1
ATOM 1714 C CA . GLY A 1 206 ? 14.831 -4.992 -4.350 1.00 89.62 206 GLY A CA 1
ATOM 1715 C C . GLY A 1 206 ? 14.520 -5.951 -5.504 1.00 89.62 206 GLY A C 1
ATOM 1716 O O . GLY A 1 206 ? 13.432 -6.525 -5.536 1.00 89.62 206 GLY A O 1
ATOM 1717 N N . GLU A 1 207 ? 15.451 -6.185 -6.429 1.00 92.69 207 GLU A N 1
ATOM 1718 C CA . GLU A 1 207 ? 15.214 -7.026 -7.608 1.00 92.69 207 GLU A CA 1
ATOM 1719 C C . GLU A 1 207 ? 15.109 -8.513 -7.295 1.00 92.69 207 GLU A C 1
ATOM 1721 O O . GLU A 1 207 ? 14.653 -9.273 -8.144 1.00 92.69 207 GLU A O 1
ATOM 1726 N N . TYR A 1 208 ? 15.494 -8.960 -6.100 1.00 93.62 208 TYR A N 1
ATOM 1727 C CA . TYR A 1 208 ? 15.357 -10.362 -5.700 1.00 93.62 208 TYR A CA 1
ATOM 1728 C C . TYR A 1 208 ? 13.917 -10.891 -5.856 1.00 93.62 208 TYR A C 1
ATOM 1730 O O . TYR A 1 208 ? 13.726 -12.031 -6.284 1.00 93.62 208 TYR A O 1
ATOM 1738 N N . VAL A 1 209 ? 12.901 -10.045 -5.635 1.00 95.38 209 VAL A N 1
ATOM 1739 C CA . VAL A 1 209 ? 11.487 -10.390 -5.872 1.00 95.38 209 VAL A CA 1
ATOM 1740 C C . VAL A 1 209 ? 11.249 -10.777 -7.335 1.00 95.38 209 VAL A C 1
ATOM 1742 O O . VAL A 1 209 ? 10.603 -11.787 -7.603 1.00 95.38 209 VAL A O 1
ATOM 1745 N N . ASN A 1 210 ? 11.812 -10.033 -8.291 1.00 95.81 210 ASN A N 1
ATOM 1746 C CA . ASN A 1 210 ? 11.630 -10.291 -9.721 1.00 95.81 210 ASN A CA 1
ATOM 1747 C C . ASN A 1 210 ? 12.625 -11.329 -10.267 1.00 95.81 210 ASN A C 1
ATOM 1749 O O . ASN A 1 210 ? 12.222 -12.327 -10.870 1.00 95.81 210 ASN A O 1
ATOM 1753 N N . ARG A 1 211 ? 13.926 -11.089 -10.058 1.00 95.62 211 ARG A N 1
ATOM 1754 C CA . ARG A 1 211 ? 15.051 -11.831 -10.651 1.00 95.62 211 ARG A CA 1
ATOM 1755 C C . ARG A 1 211 ? 15.256 -13.217 -10.065 1.00 95.62 211 ARG A C 1
ATOM 1757 O O . ARG A 1 211 ? 15.745 -14.091 -10.781 1.00 95.62 211 ARG A O 1
ATOM 1764 N N . ILE A 1 212 ? 14.864 -13.425 -8.810 1.00 95.44 212 ILE A N 1
ATOM 1765 C CA . ILE A 1 212 ? 14.918 -14.738 -8.167 1.00 95.44 212 ILE A CA 1
ATOM 1766 C C . ILE A 1 212 ? 13.516 -15.335 -8.143 1.00 95.44 212 ILE A C 1
ATOM 1768 O O 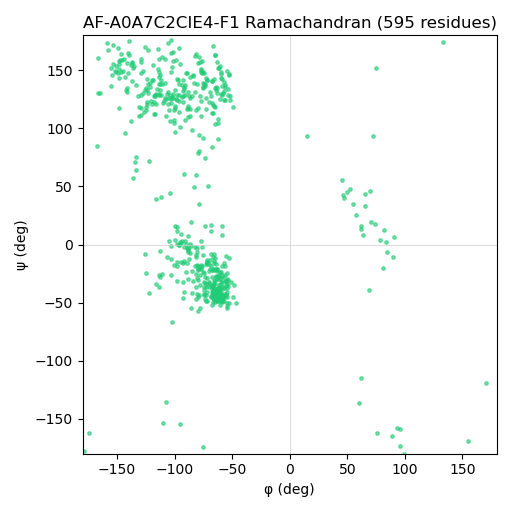. ILE A 1 212 ? 13.255 -16.323 -8.830 1.00 95.44 212 ILE A O 1
ATOM 1772 N N . PHE A 1 213 ? 12.597 -14.735 -7.387 1.00 96.06 213 PHE A N 1
ATOM 1773 C CA . PHE A 1 213 ? 11.356 -15.419 -7.033 1.00 96.06 213 PHE A CA 1
ATOM 1774 C C . PHE A 1 213 ? 10.323 -15.441 -8.151 1.00 96.06 213 PHE A C 1
ATOM 1776 O O . PHE A 1 213 ? 9.913 -16.528 -8.556 1.00 96.06 213 PHE A O 1
ATOM 1783 N N . LEU A 1 214 ? 9.940 -14.290 -8.707 1.00 95.88 214 LEU A N 1
ATOM 1784 C CA . LEU A 1 214 ? 8.952 -14.239 -9.785 1.00 95.88 214 LEU A CA 1
ATOM 1785 C C . LEU A 1 214 ? 9.431 -15.041 -10.999 1.00 95.88 214 LEU A C 1
ATOM 1787 O O . LEU A 1 214 ? 8.679 -15.867 -11.510 1.00 95.88 214 LEU A O 1
ATOM 1791 N N . LYS A 1 215 ? 10.701 -14.880 -11.404 1.00 95.56 215 LYS A N 1
ATOM 1792 C CA . LYS A 1 215 ? 11.323 -15.664 -12.483 1.00 95.56 215 LYS A CA 1
ATOM 1793 C C . LYS A 1 215 ? 11.217 -17.176 -12.257 1.00 95.56 215 LYS A C 1
ATOM 1795 O O . LYS A 1 215 ? 10.975 -17.924 -13.205 1.00 95.56 215 LYS A O 1
ATOM 1800 N N . LYS A 1 216 ? 11.406 -17.655 -11.028 1.00 95.56 216 LYS A N 1
ATOM 1801 C CA . LYS A 1 216 ? 11.275 -19.084 -10.721 1.00 95.56 216 LYS A CA 1
ATOM 1802 C C . LYS A 1 216 ? 9.815 -19.522 -10.687 1.00 95.56 216 LYS A C 1
ATOM 1804 O O . LYS A 1 216 ? 9.501 -20.541 -11.291 1.00 95.56 216 LYS A O 1
ATOM 1809 N N . LEU A 1 217 ? 8.921 -18.731 -10.095 1.00 93.81 217 LEU A N 1
ATOM 1810 C CA . LEU A 1 217 ? 7.485 -19.026 -10.005 1.00 93.81 217 LEU A CA 1
ATOM 1811 C C . LEU A 1 217 ? 6.807 -19.106 -11.381 1.00 93.81 217 LEU A C 1
ATOM 1813 O O . LEU A 1 217 ? 6.022 -20.019 -11.628 1.00 93.81 217 LEU A O 1
ATOM 1817 N N . VAL A 1 218 ? 7.154 -18.223 -12.326 1.00 91.31 218 VAL A N 1
ATOM 1818 C CA . VAL A 1 218 ? 6.578 -18.266 -13.688 1.00 91.31 218 VAL A CA 1
ATOM 1819 C C . VAL A 1 218 ? 6.986 -19.513 -14.480 1.00 91.31 218 VAL A C 1
ATOM 1821 O O . VAL A 1 218 ? 6.287 -19.887 -15.429 1.00 91.31 218 VAL A O 1
ATOM 1824 N N . ASN A 1 219 ? 8.098 -20.152 -14.103 1.00 90.88 219 ASN A N 1
ATOM 1825 C CA . ASN A 1 219 ? 8.608 -21.385 -14.707 1.00 90.88 219 ASN A CA 1
ATOM 1826 C C . ASN A 1 219 ? 8.212 -22.640 -13.904 1.00 90.88 219 ASN A C 1
ATOM 1828 O O . ASN A 1 219 ? 7.992 -23.697 -14.488 1.00 90.88 219 ASN A O 1
ATOM 1832 N N . ASN A 1 220 ? 8.087 -22.521 -12.582 1.00 92.44 220 ASN A N 1
ATOM 1833 C CA . ASN A 1 220 ? 7.650 -23.561 -11.661 1.00 92.44 220 ASN A CA 1
ATOM 1834 C C . ASN A 1 220 ? 6.787 -22.945 -10.537 1.00 92.44 220 ASN A C 1
ATOM 1836 O O . ASN A 1 220 ? 7.331 -22.496 -9.528 1.00 92.44 220 ASN A O 1
ATOM 1840 N N . PRO A 1 221 ? 5.449 -22.976 -10.663 1.00 88.88 221 PRO A N 1
ATOM 1841 C CA . PRO A 1 221 ? 4.528 -22.457 -9.647 1.00 88.88 221 PRO A CA 1
ATOM 1842 C C . PRO A 1 221 ? 4.645 -23.091 -8.256 1.00 88.88 221 PRO A C 1
ATOM 1844 O O . PRO A 1 221 ? 4.176 -22.517 -7.282 1.00 88.88 221 PRO A O 1
ATOM 1847 N N . ASN A 1 222 ? 5.256 -24.276 -8.156 1.00 89.00 222 ASN A N 1
ATOM 1848 C CA . ASN A 1 222 ? 5.479 -24.979 -6.891 1.00 89.00 222 ASN A CA 1
ATOM 1849 C C . ASN A 1 222 ? 6.895 -24.744 -6.338 1.00 89.00 222 ASN A C 1
ATOM 1851 O O . ASN A 1 222 ? 7.365 -25.517 -5.505 1.00 89.00 222 ASN A O 1
ATOM 1855 N N . TYR A 1 223 ? 7.612 -23.741 -6.850 1.00 92.25 223 TYR A N 1
ATOM 1856 C CA . TYR A 1 223 ? 8.955 -23.410 -6.394 1.00 92.25 223 TYR A CA 1
ATOM 1857 C C . TYR A 1 223 ? 8.973 -23.074 -4.896 1.00 92.25 223 TYR A C 1
ATOM 1859 O O . TYR A 1 223 ? 8.137 -22.309 -4.421 1.00 92.25 223 TYR A O 1
ATOM 1867 N N . LEU A 1 224 ? 9.967 -23.607 -4.180 1.00 90.56 224 LEU A N 1
ATOM 1868 C CA . LEU A 1 224 ? 10.237 -23.294 -2.779 1.00 90.56 224 LEU A CA 1
ATOM 1869 C C . LEU A 1 224 ? 11.685 -22.806 -2.622 1.00 90.56 224 LEU A C 1
ATOM 1871 O O . LEU A 1 224 ? 12.587 -23.450 -3.167 1.00 90.56 224 LEU A O 1
ATOM 1875 N N . PRO A 1 225 ? 11.921 -21.701 -1.891 1.00 91.12 225 PRO A N 1
ATOM 1876 C CA . PRO A 1 225 ? 13.260 -21.201 -1.602 1.00 91.12 225 PRO A CA 1
ATOM 1877 C C . PRO A 1 225 ? 14.120 -22.213 -0.838 1.00 91.12 225 PRO A C 1
ATOM 1879 O O . PRO A 1 225 ? 13.623 -22.970 -0.006 1.00 91.12 225 PRO A O 1
ATOM 1882 N N . ALA A 1 226 ? 15.426 -22.193 -1.105 1.00 89.25 226 ALA A N 1
ATOM 1883 C CA . ALA A 1 226 ? 16.434 -23.011 -0.434 1.00 89.25 226 ALA A CA 1
ATOM 1884 C C . ALA A 1 226 ? 17.746 -22.218 -0.279 1.00 89.25 226 ALA A C 1
ATOM 1886 O O . ALA A 1 226 ? 17.979 -21.251 -1.008 1.00 89.25 226 ALA A O 1
ATOM 1887 N N . GLY A 1 227 ? 18.612 -22.632 0.653 1.00 89.06 227 GLY A N 1
ATOM 1888 C CA . GLY A 1 227 ? 19.883 -21.946 0.920 1.00 89.06 227 GLY A CA 1
ATOM 1889 C C . GLY A 1 227 ? 19.668 -20.495 1.360 1.00 89.06 227 GLY A C 1
ATOM 1890 O O . GLY A 1 227 ? 18.760 -20.217 2.139 1.00 89.06 227 GLY A O 1
ATOM 1891 N N . ASP A 1 228 ? 20.464 -19.570 0.819 1.00 88.06 228 ASP A N 1
ATOM 1892 C CA . ASP A 1 228 ? 20.367 -18.128 1.097 1.00 88.06 228 ASP A CA 1
ATOM 1893 C C . ASP A 1 228 ? 18.966 -17.539 0.840 1.00 88.06 228 ASP A C 1
ATOM 1895 O O . ASP A 1 228 ? 18.551 -16.589 1.500 1.00 88.06 228 ASP A O 1
ATOM 1899 N N . GLU A 1 229 ? 18.203 -18.104 -0.100 1.00 90.06 229 GLU A N 1
ATOM 1900 C CA . GLU A 1 229 ? 16.874 -17.593 -0.448 1.00 90.06 229 GLU A CA 1
ATOM 1901 C C . GLU A 1 229 ? 15.837 -17.818 0.660 1.00 90.06 229 GLU A C 1
ATOM 1903 O O . GLU A 1 229 ? 14.844 -17.095 0.717 1.00 90.06 229 GLU A O 1
ATOM 1908 N N . MET A 1 230 ? 16.072 -18.775 1.568 1.00 87.50 230 MET A N 1
ATOM 1909 C CA . MET A 1 230 ? 15.209 -19.005 2.738 1.00 87.50 230 MET A CA 1
ATOM 1910 C C . MET A 1 230 ? 15.212 -17.833 3.724 1.00 87.50 230 MET A C 1
ATOM 1912 O O . MET A 1 230 ? 14.381 -17.793 4.629 1.00 87.50 230 MET A O 1
ATOM 1916 N N . TYR A 1 231 ? 16.129 -16.882 3.557 1.00 85.00 231 TYR A N 1
ATOM 1917 C CA . TYR A 1 231 ? 16.217 -15.677 4.372 1.00 85.00 231 TYR A CA 1
ATOM 1918 C C . TYR A 1 231 ? 15.524 -14.462 3.743 1.00 85.00 231 TYR A C 1
ATOM 1920 O O . TYR A 1 231 ? 15.524 -13.392 4.339 1.00 85.00 231 TYR A O 1
ATOM 1928 N N . LEU A 1 232 ? 14.934 -14.625 2.554 1.00 89.38 232 LEU A N 1
ATOM 1929 C CA . LEU A 1 232 ? 14.273 -13.565 1.785 1.00 89.38 232 LEU A CA 1
ATOM 1930 C C . LEU A 1 232 ? 12.772 -13.847 1.618 1.00 89.38 232 LEU A C 1
ATOM 1932 O O . LEU A 1 232 ? 12.187 -13.707 0.538 1.00 89.38 232 LEU A O 1
ATOM 1936 N N . MET A 1 233 ? 12.155 -14.360 2.680 1.00 89.38 233 MET A N 1
ATOM 1937 C CA . MET A 1 233 ? 10.814 -14.929 2.603 1.00 89.38 233 MET A CA 1
ATOM 1938 C C . MET A 1 233 ? 9.715 -13.874 2.496 1.00 89.38 233 MET A C 1
ATOM 1940 O O . MET A 1 233 ? 8.656 -14.191 1.949 1.00 89.38 233 MET A O 1
ATOM 1944 N N . ASN A 1 234 ? 9.934 -12.631 2.944 1.00 90.81 234 ASN A N 1
ATOM 1945 C CA . ASN A 1 234 ? 8.950 -11.569 2.717 1.00 90.81 234 ASN A CA 1
ATOM 1946 C C . ASN A 1 234 ? 8.825 -11.297 1.212 1.00 90.81 234 ASN A C 1
ATOM 1948 O O . ASN A 1 234 ? 7.717 -11.303 0.671 1.00 90.81 234 ASN A O 1
ATOM 1952 N N . GLY A 1 235 ? 9.950 -11.176 0.505 1.00 93.19 235 GLY A N 1
ATOM 1953 C CA . GLY A 1 235 ? 9.962 -11.012 -0.944 1.00 93.19 235 GLY A CA 1
ATOM 1954 C C . GLY A 1 235 ? 9.449 -12.231 -1.702 1.00 93.19 235 GLY A C 1
ATOM 1955 O O . GLY A 1 235 ? 8.780 -12.065 -2.722 1.00 93.19 235 GLY A O 1
ATOM 1956 N N . PHE A 1 236 ? 9.678 -13.452 -1.204 1.00 94.19 236 PHE A N 1
ATOM 1957 C CA . PHE A 1 236 ? 9.064 -14.651 -1.783 1.00 94.19 236 PHE A CA 1
ATOM 1958 C C . PHE A 1 236 ? 7.536 -14.634 -1.653 1.00 94.19 236 PHE A C 1
ATOM 1960 O O . PHE A 1 236 ? 6.839 -14.940 -2.623 1.00 94.19 236 PHE A O 1
ATOM 1967 N N . ASN A 1 237 ? 6.996 -14.266 -0.489 1.00 93.94 237 ASN A N 1
ATOM 1968 C CA . ASN A 1 237 ? 5.549 -14.191 -0.274 1.00 93.94 237 ASN A CA 1
ATOM 1969 C C . ASN A 1 237 ? 4.906 -13.097 -1.136 1.00 93.94 237 ASN A C 1
ATOM 1971 O O . ASN A 1 237 ? 3.865 -13.334 -1.749 1.00 93.94 237 ASN A O 1
ATOM 1975 N N . VAL A 1 238 ? 5.563 -11.942 -1.276 1.00 95.44 238 VAL A N 1
ATOM 1976 C CA . VAL A 1 238 ? 5.141 -10.896 -2.221 1.00 95.44 238 VAL A CA 1
ATOM 1977 C C . VAL A 1 238 ? 5.162 -11.420 -3.661 1.00 95.44 238 VAL A C 1
ATOM 1979 O O . VAL A 1 238 ? 4.165 -11.284 -4.368 1.00 95.44 238 VAL A O 1
ATOM 1982 N N . ALA A 1 239 ? 6.235 -12.087 -4.100 1.00 95.88 239 ALA A N 1
ATOM 1983 C CA . ALA A 1 239 ? 6.324 -12.653 -5.450 1.00 95.88 239 ALA A CA 1
ATOM 1984 C C . ALA A 1 239 ? 5.242 -13.714 -5.731 1.00 95.88 239 ALA A C 1
ATOM 1986 O O . ALA A 1 239 ? 4.690 -13.747 -6.832 1.00 95.88 239 ALA A O 1
ATOM 1987 N N . ASN A 1 240 ? 4.910 -14.558 -4.748 1.00 95.19 240 ASN A N 1
ATOM 1988 C CA . ASN A 1 240 ? 3.829 -15.542 -4.857 1.00 95.19 240 ASN A CA 1
ATOM 1989 C C . ASN A 1 240 ? 2.470 -14.879 -5.032 1.00 95.19 240 ASN A C 1
ATOM 1991 O O . ASN A 1 240 ? 1.718 -15.265 -5.928 1.00 95.19 240 ASN A O 1
ATOM 1995 N N . ALA A 1 241 ? 2.164 -13.881 -4.203 1.00 95.94 241 ALA A N 1
ATOM 1996 C CA . ALA A 1 241 ? 0.917 -13.142 -4.309 1.00 95.94 241 ALA A CA 1
ATOM 1997 C C . ALA A 1 241 ? 0.825 -12.419 -5.661 1.00 95.94 241 ALA A C 1
ATOM 1999 O O . ALA A 1 241 ? -0.187 -12.550 -6.344 1.00 95.94 241 ALA A O 1
ATOM 2000 N N . ILE A 1 242 ? 1.900 -11.751 -6.102 1.00 95.56 242 ILE A N 1
ATOM 2001 C CA . ILE A 1 242 ? 1.999 -11.119 -7.429 1.00 95.56 242 ILE A CA 1
ATOM 2002 C C . ILE A 1 242 ? 1.708 -12.131 -8.541 1.00 95.56 242 ILE A C 1
ATOM 2004 O O . ILE A 1 242 ? 0.848 -11.891 -9.390 1.00 95.56 242 ILE A O 1
ATOM 2008 N N . TRP A 1 243 ? 2.404 -13.270 -8.535 1.00 94.50 243 TRP A N 1
ATOM 2009 C CA . TRP A 1 243 ? 2.224 -14.317 -9.538 1.00 94.50 243 TRP A CA 1
ATOM 2010 C C . TRP A 1 243 ? 0.780 -14.835 -9.557 1.00 94.50 243 TRP A C 1
ATOM 2012 O O . TRP A 1 243 ? 0.170 -14.930 -10.625 1.00 94.50 243 TRP A O 1
ATOM 2022 N N . TYR A 1 244 ? 0.211 -15.112 -8.381 1.00 93.88 244 TYR A N 1
ATOM 2023 C CA . TYR A 1 244 ? -1.154 -15.606 -8.261 1.00 93.88 244 TYR A CA 1
ATOM 2024 C C . TYR A 1 244 ? -2.175 -14.585 -8.768 1.00 93.88 244 TYR A C 1
ATOM 2026 O O . TYR A 1 244 ? -3.062 -14.954 -9.536 1.00 93.88 244 TYR A O 1
ATOM 2034 N N . ILE A 1 245 ? -2.036 -13.313 -8.380 1.00 94.06 245 ILE A N 1
ATOM 2035 C CA . ILE A 1 245 ? -2.921 -12.223 -8.808 1.00 94.06 245 ILE A CA 1
ATOM 2036 C C . ILE A 1 245 ? -2.897 -12.101 -10.329 1.00 94.06 245 ILE A C 1
ATOM 2038 O O . ILE A 1 245 ? -3.947 -12.104 -10.961 1.00 94.06 245 ILE A O 1
ATOM 2042 N N . LEU A 1 246 ? -1.709 -12.064 -10.936 1.00 90.50 246 LEU A N 1
ATOM 2043 C CA . LEU A 1 246 ? -1.579 -11.897 -12.383 1.00 90.50 246 LEU A CA 1
ATOM 2044 C C . LEU A 1 246 ? -2.173 -13.068 -13.177 1.00 90.50 246 LEU A C 1
ATOM 2046 O O . LEU A 1 246 ? -2.598 -12.853 -14.313 1.00 90.50 246 LEU A O 1
ATOM 2050 N N . ASN A 1 247 ? -2.209 -14.271 -12.593 1.00 88.81 247 ASN A N 1
ATOM 2051 C CA . ASN A 1 247 ? -2.700 -15.486 -13.241 1.00 88.81 247 ASN A CA 1
ATOM 2052 C C . ASN A 1 247 ? -4.195 -15.756 -12.988 1.00 88.81 247 ASN A C 1
ATOM 2054 O O . ASN A 1 247 ? -4.867 -16.322 -13.850 1.00 88.81 247 ASN A O 1
ATOM 2058 N N . ASN A 1 248 ? -4.715 -15.380 -11.816 1.00 87.94 248 ASN A N 1
ATOM 2059 C CA . ASN A 1 248 ? -6.024 -15.840 -11.340 1.00 87.94 248 ASN A CA 1
ATOM 2060 C C . ASN A 1 248 ? -6.990 -14.703 -10.983 1.00 87.94 248 ASN A C 1
ATOM 2062 O O . ASN A 1 248 ? -8.205 -14.896 -11.052 1.00 87.94 248 ASN A O 1
ATOM 2066 N N . GLU A 1 249 ? -6.485 -13.519 -10.646 1.00 88.88 249 GLU A N 1
ATOM 2067 C CA . GLU A 1 249 ? -7.305 -12.378 -10.240 1.00 88.88 249 GLU A CA 1
ATOM 2068 C C . GLU A 1 249 ? -7.467 -11.364 -11.381 1.00 88.88 249 GLU A C 1
ATOM 2070 O O . GLU A 1 249 ? -6.675 -11.295 -12.322 1.00 88.88 249 GLU A O 1
ATOM 2075 N N . GLU A 1 250 ? -8.520 -10.556 -11.289 1.00 87.31 250 GLU A N 1
ATOM 2076 C CA . GLU A 1 250 ? -8.779 -9.433 -12.197 1.00 87.31 250 GLU A CA 1
ATOM 2077 C C . GLU A 1 250 ? -9.170 -8.198 -11.388 1.00 87.31 250 GLU A C 1
ATOM 2079 O O . GLU A 1 250 ? -10.343 -7.828 -11.347 1.00 87.31 250 GLU A O 1
ATOM 2084 N N . PRO A 1 251 ? -8.213 -7.599 -10.668 1.00 93.56 251 PRO A N 1
ATOM 2085 C CA . PRO A 1 251 ? -8.508 -6.421 -9.881 1.00 93.56 251 PRO A CA 1
ATOM 2086 C C . PRO A 1 251 ? -8.653 -5.179 -10.755 1.00 93.56 251 PRO A C 1
ATOM 2088 O O . PRO A 1 251 ? -7.994 -5.031 -11.786 1.00 93.56 251 PRO A O 1
ATOM 2091 N N . ASP A 1 252 ? -9.502 -4.272 -10.294 1.00 96.06 252 ASP A N 1
ATOM 2092 C CA . ASP A 1 252 ? -9.677 -2.941 -10.857 1.00 96.06 252 ASP A CA 1
ATOM 2093 C C . ASP A 1 252 ? -8.493 -2.047 -10.520 1.00 96.06 252 ASP A C 1
ATOM 2095 O O . ASP A 1 252 ? -7.966 -1.350 -11.385 1.00 96.06 252 ASP A O 1
ATOM 2099 N N . PHE A 1 253 ? -8.048 -2.108 -9.267 1.00 97.50 253 PHE A N 1
ATOM 2100 C CA . PHE A 1 253 ? -6.859 -1.421 -8.794 1.00 97.50 253 PHE A CA 1
ATOM 2101 C C . PHE A 1 253 ? -6.301 -2.078 -7.530 1.00 97.50 253 PHE A C 1
ATOM 2103 O O . PHE A 1 253 ? -6.914 -2.938 -6.892 1.00 97.50 253 PHE A O 1
ATOM 2110 N N . PHE A 1 254 ? -5.087 -1.669 -7.195 1.00 97.38 254 PHE A N 1
ATOM 2111 C CA . PHE A 1 254 ? -4.312 -2.141 -6.065 1.00 97.38 254 PHE A CA 1
ATOM 2112 C C . PHE A 1 254 ? -3.973 -0.962 -5.149 1.00 97.38 254 PHE A C 1
ATOM 2114 O O . PHE A 1 254 ? -3.547 0.094 -5.625 1.00 97.38 254 PHE A O 1
ATOM 2121 N N . ILE A 1 255 ? -4.133 -1.151 -3.842 1.00 97.75 255 ILE A N 1
ATOM 2122 C CA . ILE A 1 255 ? -3.710 -0.204 -2.809 1.00 97.75 255 ILE A CA 1
ATOM 2123 C C . ILE A 1 255 ? -2.665 -0.887 -1.933 1.00 97.75 255 ILE A C 1
ATOM 2125 O O . ILE A 1 255 ? -2.891 -1.963 -1.388 1.00 97.75 255 ILE A O 1
ATOM 2129 N N . ASN A 1 256 ? -1.525 -0.236 -1.765 1.00 96.44 256 ASN A N 1
ATOM 2130 C CA . ASN A 1 256 ? -0.562 -0.589 -0.741 1.00 96.44 256 ASN A CA 1
ATOM 2131 C C . ASN A 1 256 ? -0.776 0.299 0.487 1.00 96.44 256 ASN A C 1
ATOM 2133 O O . ASN A 1 256 ? -0.832 1.516 0.336 1.00 96.44 256 ASN A O 1
ATOM 2137 N N . LEU A 1 257 ? -0.908 -0.280 1.675 1.00 96.88 257 LEU A N 1
ATOM 2138 C CA . LEU A 1 257 ? -1.193 0.446 2.911 1.00 96.88 257 LEU A CA 1
ATOM 2139 C C . LEU A 1 257 ? 0.055 0.955 3.652 1.00 96.88 257 LEU A C 1
ATOM 2141 O O . LEU A 1 257 ? -0.095 1.492 4.745 1.00 96.88 257 LEU A O 1
ATOM 2145 N N . GLY A 1 258 ? 1.249 0.845 3.069 1.00 93.88 258 GLY A N 1
ATOM 2146 C CA . GLY A 1 258 ? 2.490 1.389 3.623 1.00 93.88 258 GLY A CA 1
ATOM 2147 C C . GLY A 1 258 ? 3.350 0.353 4.345 1.00 93.88 258 GLY A C 1
ATOM 2148 O O . GLY A 1 258 ? 2.999 -0.825 4.419 1.00 93.88 258 GLY A O 1
ATOM 2149 N N . ASP A 1 259 ? 4.486 0.826 4.859 1.00 93.25 259 ASP A N 1
ATOM 2150 C CA . ASP A 1 259 ? 5.534 0.040 5.535 1.00 93.25 259 ASP A CA 1
ATOM 2151 C C . ASP A 1 259 ? 6.254 -0.966 4.619 1.00 93.25 259 ASP A C 1
ATOM 2153 O O . ASP A 1 259 ? 6.601 -2.099 4.964 1.00 93.25 259 ASP A O 1
ATOM 2157 N N . ASP A 1 260 ? 6.560 -0.472 3.419 1.00 84.62 260 ASP A N 1
ATOM 2158 C CA . ASP A 1 260 ? 7.206 -1.217 2.336 1.00 84.62 260 ASP A CA 1
ATOM 2159 C C . ASP A 1 260 ? 8.618 -0.716 2.019 1.00 84.62 260 ASP A C 1
ATOM 2161 O O . ASP A 1 260 ? 9.468 -1.461 1.524 1.00 84.62 260 ASP A O 1
ATOM 2165 N N . HIS A 1 261 ? 8.873 0.570 2.269 1.00 72.88 261 HIS A N 1
ATOM 2166 C CA . HIS A 1 261 ? 10.148 1.217 1.975 1.00 72.88 261 HIS A CA 1
ATOM 2167 C C . HIS A 1 261 ? 11.195 0.942 3.060 1.00 72.88 261 HIS A C 1
ATOM 2169 O O . HIS A 1 261 ? 12.374 0.774 2.734 1.00 72.88 261 HIS A O 1
ATOM 2175 N N . GLY A 1 262 ? 10.744 0.882 4.325 1.00 65.12 262 GLY A N 1
ATOM 2176 C CA . GLY A 1 262 ? 11.523 0.624 5.547 1.00 65.12 262 GLY A CA 1
ATOM 2177 C C . GLY A 1 262 ? 12.824 1.406 5.657 1.00 65.12 262 GLY A C 1
ATOM 2178 O O . GLY A 1 262 ? 13.856 0.878 6.067 1.00 65.12 262 GLY A O 1
ATOM 2179 N N . GLY A 1 263 ? 12.753 2.687 5.301 1.00 69.56 263 GLY A N 1
ATOM 2180 C CA . GLY A 1 263 ? 13.822 3.639 5.570 1.00 69.56 263 GLY A CA 1
ATOM 2181 C C . GLY A 1 263 ? 13.885 3.979 7.057 1.00 69.56 263 GLY A C 1
ATOM 2182 O O . GLY A 1 263 ? 14.947 3.901 7.661 1.00 69.56 263 GLY A O 1
ATOM 2183 N N . PHE A 1 264 ? 12.747 4.304 7.672 1.00 72.38 264 PHE A N 1
ATOM 2184 C CA . PHE A 1 264 ? 12.703 4.819 9.041 1.00 72.38 264 PHE A CA 1
ATOM 2185 C C . PHE A 1 264 ? 12.526 3.706 10.077 1.00 72.38 264 PHE A C 1
ATOM 2187 O O . PHE A 1 264 ? 11.662 2.850 9.920 1.00 72.38 264 PHE A O 1
ATOM 2194 N N . GLY A 1 265 ? 13.312 3.726 11.158 1.00 72.00 265 GLY A N 1
ATOM 2195 C CA . GLY A 1 265 ? 13.153 2.786 12.279 1.00 72.00 265 GLY A CA 1
ATOM 2196 C C . GLY A 1 265 ? 13.723 1.383 12.037 1.00 72.00 265 GLY A C 1
ATOM 2197 O O . GLY A 1 265 ? 13.611 0.521 12.903 1.00 72.00 265 GLY A O 1
ATOM 2198 N N . HIS A 1 266 ? 14.371 1.169 10.894 1.00 76.31 266 HIS A N 1
ATOM 2199 C CA . HIS A 1 266 ? 15.058 -0.066 10.538 1.00 76.31 266 HIS A CA 1
ATOM 2200 C C . HIS A 1 266 ? 16.577 0.092 10.704 1.00 76.31 266 HIS A C 1
ATOM 2202 O O . HIS A 1 266 ? 17.122 1.174 10.499 1.00 76.31 266 HIS A O 1
ATOM 2208 N N . THR A 1 267 ? 17.274 -0.988 11.060 1.00 76.25 267 THR A N 1
ATOM 2209 C CA . THR A 1 267 ? 18.747 -1.023 11.103 1.00 76.25 267 THR A CA 1
ATOM 2210 C C . THR A 1 267 ? 19.299 -1.111 9.689 1.00 76.25 267 THR A C 1
ATOM 2212 O O . THR A 1 267 ? 18.787 -1.894 8.904 1.00 76.25 267 THR A O 1
ATOM 2215 N N . TRP A 1 268 ? 20.328 -0.351 9.338 1.00 79.94 268 TRP A N 1
ATOM 2216 C CA . TRP A 1 268 ? 20.888 -0.341 7.977 1.00 79.94 268 TRP A CA 1
ATOM 2217 C C . TRP A 1 268 ? 22.244 -1.057 7.892 1.00 79.94 268 TRP A C 1
ATOM 2219 O O . TRP A 1 268 ? 22.740 -1.371 6.812 1.00 79.94 268 TRP A O 1
ATOM 2229 N N . GLU A 1 269 ? 22.834 -1.376 9.036 1.00 78.56 269 GLU A N 1
ATOM 2230 C CA . GLU A 1 269 ? 24.191 -1.893 9.173 1.00 78.56 269 GLU A CA 1
ATOM 2231 C C . GLU A 1 269 ? 24.357 -3.285 8.541 1.00 78.56 269 GLU A C 1
ATOM 2233 O O . GLU A 1 269 ? 25.411 -3.601 7.996 1.00 78.56 269 GLU A O 1
ATOM 2238 N N . SER A 1 270 ? 23.296 -4.098 8.523 1.00 72.94 270 SER A N 1
ATOM 2239 C CA . SER A 1 270 ? 23.239 -5.400 7.830 1.00 72.94 270 SER A CA 1
ATOM 2240 C C . SER A 1 270 ? 23.336 -5.299 6.302 1.00 72.94 270 SER A C 1
ATOM 2242 O O . SER A 1 270 ? 23.589 -6.303 5.628 1.00 72.94 270 SER A O 1
ATOM 2244 N N . LEU A 1 271 ? 23.129 -4.102 5.750 1.00 75.62 271 LEU A N 1
ATOM 2245 C CA . LEU A 1 271 ? 23.350 -3.767 4.344 1.00 75.62 271 LEU A CA 1
ATOM 2246 C C . LEU A 1 271 ? 24.733 -3.138 4.110 1.00 75.62 271 LEU A C 1
ATOM 2248 O O . LEU A 1 271 ? 25.039 -2.754 2.985 1.00 75.62 271 LEU A O 1
ATOM 2252 N N . GLY A 1 272 ? 25.562 -3.011 5.153 1.00 78.06 272 GLY A N 1
ATOM 2253 C CA . GLY A 1 272 ? 26.828 -2.277 5.095 1.00 78.06 272 GLY A CA 1
ATOM 2254 C C . GLY A 1 272 ? 26.649 -0.760 4.982 1.00 78.06 272 GLY A C 1
ATOM 2255 O O . GLY A 1 272 ? 27.567 -0.067 4.553 1.00 78.06 272 GLY A O 1
ATOM 2256 N N . LEU A 1 273 ? 25.469 -0.243 5.331 1.00 84.38 273 LEU A N 1
ATOM 2257 C CA . LEU A 1 273 ? 25.142 1.181 5.288 1.00 84.38 273 LEU A CA 1
ATOM 2258 C C . LEU A 1 273 ? 25.361 1.835 6.667 1.00 84.38 273 LEU A C 1
ATOM 2260 O O . LEU A 1 273 ? 25.291 1.144 7.689 1.00 84.38 273 LEU A O 1
ATOM 2264 N N . PRO A 1 274 ? 25.603 3.159 6.724 1.00 87.19 274 PRO A N 1
ATOM 2265 C CA . PRO A 1 274 ? 25.729 3.878 7.988 1.00 87.19 274 PRO A CA 1
ATOM 2266 C C . PRO A 1 274 ? 24.444 3.785 8.816 1.00 87.19 274 PRO A C 1
ATOM 2268 O O . PRO A 1 274 ? 23.347 3.675 8.278 1.00 87.19 274 PRO A O 1
ATOM 2271 N N . ASN A 1 275 ? 24.567 3.891 10.139 1.00 85.56 275 ASN A N 1
ATOM 2272 C CA . ASN A 1 275 ? 23.407 3.996 11.020 1.00 85.56 275 ASN A CA 1
ATOM 2273 C C . ASN A 1 275 ? 22.530 5.198 10.616 1.00 85.56 275 ASN A C 1
ATOM 2275 O O . ASN A 1 275 ? 23.050 6.292 10.388 1.00 85.56 275 ASN A O 1
ATOM 2279 N N . GLN A 1 276 ? 21.204 5.030 10.599 1.00 83.75 276 GLN A N 1
ATOM 2280 C CA . GLN A 1 276 ? 20.256 6.073 10.177 1.00 83.75 276 GLN A CA 1
ATOM 2281 C C . GLN A 1 276 ? 20.414 7.421 10.912 1.00 83.75 276 GLN A C 1
ATOM 2283 O O . GLN A 1 276 ? 20.158 8.483 10.337 1.00 83.75 276 GLN A O 1
ATOM 2288 N N . HIS A 1 277 ? 20.857 7.405 12.174 1.00 85.56 277 HIS A N 1
ATOM 2289 C CA . HIS A 1 277 ? 21.076 8.610 12.977 1.00 85.56 277 HIS A CA 1
ATOM 2290 C C . HIS A 1 277 ? 22.424 9.279 12.682 1.00 85.56 277 HIS A C 1
ATOM 2292 O O . HIS A 1 277 ? 22.544 10.497 12.835 1.00 85.56 277 HIS A O 1
ATOM 2298 N N . LEU A 1 278 ? 23.405 8.512 12.203 1.00 89.44 278 LEU A N 1
ATOM 2299 C CA . LEU A 1 278 ? 24.766 8.973 11.911 1.00 89.44 278 LEU A CA 1
ATOM 2300 C C . LEU A 1 278 ? 24.995 9.312 10.432 1.00 89.44 278 LEU A C 1
ATOM 2302 O O . LEU A 1 278 ? 25.936 10.037 10.130 1.00 89.44 278 LEU A O 1
ATOM 2306 N N . ALA A 1 279 ? 24.142 8.819 9.531 1.00 91.19 279 ALA A N 1
ATOM 2307 C CA . ALA A 1 279 ? 24.227 9.104 8.104 1.00 91.19 279 ALA A CA 1
ATOM 2308 C C . ALA A 1 279 ? 24.169 10.616 7.823 1.00 91.19 279 ALA A C 1
ATOM 2310 O O . ALA A 1 279 ? 23.290 11.329 8.324 1.00 91.19 279 ALA A O 1
ATOM 2311 N N . THR A 1 280 ? 25.097 11.089 6.995 1.00 94.94 280 THR A N 1
ATOM 2312 C CA . THR A 1 280 ? 25.117 12.448 6.446 1.00 94.94 280 THR A CA 1
ATOM 2313 C C . THR A 1 280 ? 23.920 12.684 5.522 1.00 94.94 280 THR A C 1
ATOM 2315 O O . THR A 1 280 ? 23.292 11.746 5.037 1.00 94.94 280 THR A O 1
ATOM 2318 N N . GLU A 1 281 ? 23.604 13.944 5.215 1.00 94.75 281 GLU A N 1
ATOM 2319 C CA . GLU A 1 281 ? 22.519 14.272 4.277 1.00 94.75 281 GLU A CA 1
ATOM 2320 C C . GLU A 1 281 ? 22.728 13.664 2.881 1.00 94.75 281 GLU A C 1
ATOM 2322 O O . GLU A 1 281 ? 21.770 13.213 2.255 1.00 94.75 281 GLU A O 1
ATOM 2327 N N . LEU A 1 282 ? 23.980 13.598 2.413 1.00 95.25 282 LEU A N 1
ATOM 2328 C CA . LEU A 1 282 ? 24.323 12.979 1.133 1.00 95.25 282 LEU A CA 1
ATOM 2329 C C . LEU A 1 282 ? 24.074 11.463 1.152 1.00 95.25 282 LEU A C 1
ATOM 2331 O O . LEU A 1 282 ? 23.514 10.916 0.201 1.00 95.25 282 LEU A O 1
ATOM 2335 N N . GLU A 1 283 ? 24.459 10.788 2.237 1.00 94.44 283 GLU A N 1
ATOM 2336 C CA . GLU A 1 283 ? 24.197 9.357 2.417 1.00 94.44 283 GLU A CA 1
ATOM 2337 C C . GLU A 1 283 ? 22.697 9.082 2.546 1.00 94.44 283 GLU A C 1
ATOM 2339 O O . GLU A 1 283 ? 22.192 8.160 1.910 1.00 94.44 283 GLU A O 1
ATOM 2344 N N . LEU A 1 284 ? 21.962 9.910 3.298 1.00 92.81 284 LEU A N 1
ATOM 2345 C CA . LEU A 1 284 ? 20.506 9.813 3.412 1.00 92.81 284 LEU A CA 1
ATOM 2346 C C . LEU A 1 284 ? 19.824 9.961 2.049 1.00 92.81 284 LEU A C 1
ATOM 2348 O O . LEU A 1 284 ? 18.985 9.129 1.708 1.00 92.81 284 LEU A O 1
ATOM 2352 N N . ASP A 1 285 ? 20.194 10.958 1.238 1.00 95.12 285 ASP A N 1
ATOM 2353 C CA . ASP A 1 285 ? 19.629 11.123 -0.108 1.00 95.12 285 ASP A CA 1
ATOM 2354 C C . ASP A 1 285 ? 19.862 9.874 -0.972 1.00 95.12 285 ASP A C 1
ATOM 2356 O O . ASP A 1 285 ? 18.931 9.385 -1.616 1.00 95.12 285 ASP A O 1
ATOM 2360 N N . ALA A 1 286 ? 21.078 9.318 -0.951 1.00 93.50 286 ALA A N 1
ATOM 2361 C CA . ALA A 1 286 ? 21.442 8.141 -1.737 1.00 93.50 286 ALA A CA 1
ATOM 2362 C C . ALA A 1 286 ? 20.729 6.858 -1.269 1.00 93.50 286 ALA A C 1
ATOM 2364 O O . ALA A 1 286 ? 20.199 6.106 -2.092 1.00 93.50 286 ALA A O 1
ATOM 2365 N N . ILE A 1 287 ? 20.671 6.617 0.043 1.00 91.25 287 ILE A N 1
ATOM 2366 C CA . ILE A 1 287 ? 20.028 5.434 0.633 1.00 91.25 287 ILE A CA 1
ATOM 2367 C C . ILE A 1 287 ? 18.518 5.478 0.393 1.00 91.25 287 ILE A C 1
ATOM 2369 O O . ILE A 1 287 ? 17.922 4.503 -0.072 1.00 91.25 287 ILE A O 1
ATOM 2373 N N . ILE A 1 288 ? 17.888 6.630 0.624 1.00 92.62 288 ILE A N 1
ATOM 2374 C CA . ILE A 1 288 ? 16.447 6.791 0.424 1.00 92.62 288 ILE A CA 1
ATOM 2375 C C . ILE A 1 288 ? 16.080 6.723 -1.064 1.00 92.62 288 ILE A C 1
ATOM 2377 O O . ILE A 1 288 ? 15.068 6.107 -1.418 1.00 92.62 288 ILE A O 1
ATOM 2381 N N . ARG A 1 289 ? 16.926 7.246 -1.966 1.00 93.50 289 ARG A N 1
ATOM 2382 C CA . ARG A 1 289 ? 16.790 7.022 -3.417 1.00 93.50 289 ARG A CA 1
ATOM 2383 C C . ARG A 1 289 ? 16.743 5.532 -3.740 1.00 93.50 289 ARG A C 1
ATOM 2385 O O . ARG A 1 289 ? 15.847 5.098 -4.468 1.00 93.50 289 ARG A O 1
ATOM 2392 N N . MET A 1 290 ? 17.696 4.764 -3.213 1.00 91.25 290 MET A N 1
ATOM 2393 C CA . MET A 1 290 ? 17.798 3.323 -3.441 1.00 91.25 290 MET A CA 1
ATOM 2394 C C . MET A 1 290 ? 16.550 2.592 -2.939 1.00 91.25 290 MET A C 1
ATOM 2396 O O . MET A 1 290 ? 15.954 1.819 -3.686 1.00 91.25 290 MET A O 1
ATOM 2400 N N . PHE A 1 291 ? 16.100 2.872 -1.715 1.00 90.88 291 PHE A N 1
ATOM 2401 C CA . PHE A 1 291 ? 14.920 2.225 -1.144 1.00 90.88 291 PHE A CA 1
ATOM 2402 C C . PHE A 1 291 ? 13.620 2.581 -1.888 1.00 90.88 291 PHE A C 1
ATOM 2404 O O . PHE A 1 291 ? 12.782 1.701 -2.098 1.00 90.88 291 PHE A O 1
ATOM 2411 N N . ARG A 1 292 ? 13.431 3.832 -2.346 1.00 91.94 292 ARG A N 1
ATOM 2412 C CA . ARG A 1 292 ? 12.250 4.211 -3.155 1.00 91.94 292 ARG A CA 1
ATOM 2413 C C . ARG A 1 292 ? 12.275 3.531 -4.521 1.00 91.94 292 ARG A C 1
ATOM 2415 O O . ARG A 1 292 ? 11.239 3.073 -5.000 1.00 91.94 292 ARG A O 1
ATOM 2422 N N . LEU A 1 293 ? 13.453 3.426 -5.136 1.00 93.31 293 LEU A N 1
ATOM 2423 C CA . LEU A 1 293 ? 13.594 2.710 -6.399 1.00 93.31 293 LEU A CA 1
ATOM 2424 C C . LEU A 1 293 ? 13.340 1.207 -6.229 1.00 93.31 293 LEU A C 1
ATOM 2426 O O . LEU A 1 293 ? 12.688 0.600 -7.072 1.00 93.31 293 LEU A O 1
ATOM 2430 N N . ALA A 1 294 ? 13.788 0.617 -5.121 1.00 92.12 294 ALA A N 1
ATOM 2431 C CA . ALA A 1 294 ? 13.525 -0.781 -4.811 1.00 92.12 294 ALA A CA 1
ATOM 2432 C C . ALA A 1 294 ? 12.020 -1.069 -4.686 1.00 92.12 294 ALA A C 1
ATOM 2434 O O . ALA A 1 294 ? 11.532 -2.017 -5.296 1.00 92.12 294 ALA A O 1
ATOM 2435 N N . GLN A 1 295 ? 11.269 -0.214 -3.980 1.00 91.44 295 GLN A N 1
ATOM 2436 C CA . GLN A 1 295 ? 9.804 -0.308 -3.896 1.00 91.44 295 GLN A CA 1
ATOM 2437 C C . GLN A 1 295 ? 9.168 -0.312 -5.297 1.00 91.44 295 GLN A C 1
ATOM 2439 O O . GLN A 1 295 ? 8.302 -1.128 -5.608 1.00 91.44 295 GLN A O 1
ATOM 2444 N N . ARG A 1 296 ? 9.663 0.549 -6.193 1.00 93.44 296 ARG A N 1
ATOM 2445 C CA . ARG A 1 296 ? 9.204 0.625 -7.582 1.00 93.44 296 ARG A CA 1
ATOM 2446 C C . ARG A 1 296 ? 9.554 -0.618 -8.414 1.00 93.44 296 ARG A C 1
ATOM 2448 O O . ARG A 1 296 ? 8.753 -1.013 -9.263 1.00 93.44 296 ARG A O 1
ATOM 2455 N N . LYS A 1 297 ? 10.717 -1.229 -8.170 1.00 94.81 297 LYS A N 1
ATOM 2456 C CA . LYS A 1 297 ? 11.188 -2.466 -8.818 1.00 94.81 297 LYS A CA 1
ATOM 2457 C C . LYS A 1 297 ? 10.332 -3.662 -8.413 1.00 94.81 297 LYS A C 1
ATOM 2459 O O . LYS A 1 297 ? 9.780 -4.323 -9.292 1.00 94.81 297 LYS A O 1
ATOM 2464 N N . ILE A 1 298 ? 10.146 -3.871 -7.111 1.00 93.94 298 ILE A N 1
ATOM 2465 C CA . ILE A 1 298 ? 9.417 -5.002 -6.510 1.00 93.94 298 ILE A CA 1
ATOM 2466 C C . ILE A 1 298 ? 8.038 -5.218 -7.149 1.00 93.94 298 ILE A C 1
ATOM 2468 O O . ILE A 1 298 ? 7.685 -6.340 -7.503 1.00 93.94 298 ILE A O 1
ATOM 2472 N N . TYR A 1 299 ? 7.281 -4.142 -7.361 1.00 94.81 299 TYR A N 1
ATOM 2473 C CA . TYR A 1 299 ? 5.912 -4.216 -7.879 1.00 94.81 299 TYR A CA 1
ATOM 2474 C C . TYR A 1 299 ? 5.794 -4.060 -9.401 1.00 94.81 299 TYR A C 1
ATOM 2476 O O . TYR A 1 299 ? 4.680 -3.973 -9.919 1.00 94.81 299 TYR A O 1
ATOM 2484 N N . SER A 1 300 ? 6.909 -4.051 -10.142 1.00 94.81 300 SER A N 1
ATOM 2485 C CA . SER A 1 300 ? 6.921 -3.781 -11.591 1.00 94.81 300 SER A CA 1
ATOM 2486 C C . SER A 1 300 ? 5.992 -4.693 -12.396 1.00 94.81 300 SER A C 1
ATOM 2488 O O . SER A 1 300 ? 5.359 -4.227 -13.336 1.00 94.81 300 SER A O 1
ATOM 2490 N N . ALA A 1 301 ? 5.875 -5.972 -12.021 1.00 92.94 301 ALA A N 1
ATOM 2491 C CA . ALA A 1 301 ? 4.976 -6.906 -12.700 1.00 92.94 301 ALA A CA 1
ATOM 2492 C C . ALA A 1 301 ? 3.489 -6.560 -12.513 1.00 92.94 301 ALA A C 1
ATOM 2494 O O . ALA A 1 301 ? 2.699 -6.791 -13.418 1.00 92.94 301 ALA A O 1
ATOM 2495 N N . LEU A 1 302 ? 3.089 -6.035 -11.349 1.00 93.00 302 LEU A N 1
ATOM 2496 C CA . LEU A 1 302 ? 1.700 -5.629 -11.104 1.00 93.00 302 LEU A CA 1
ATOM 2497 C C . LEU A 1 302 ? 1.406 -4.267 -11.729 1.00 93.00 302 LEU A C 1
ATOM 2499 O O . LEU A 1 302 ? 0.382 -4.097 -12.388 1.00 93.00 302 LEU A O 1
ATOM 2503 N N . MET A 1 303 ? 2.314 -3.310 -11.534 1.00 94.81 303 MET A N 1
ATOM 2504 C CA . MET A 1 303 ? 2.110 -1.900 -11.871 1.00 94.81 303 MET A CA 1
ATOM 2505 C C . MET A 1 303 ? 1.903 -1.639 -13.364 1.00 94.81 303 MET A C 1
ATOM 2507 O O . MET A 1 303 ? 1.331 -0.611 -13.711 1.00 94.81 303 MET A O 1
ATOM 2511 N N . SER A 1 304 ? 2.332 -2.539 -14.248 1.00 91.62 304 SER A N 1
ATOM 2512 C CA . SER A 1 304 ? 2.101 -2.422 -15.690 1.00 91.62 304 SER A CA 1
ATOM 2513 C C . SER A 1 304 ? 0.693 -2.850 -16.120 1.00 91.62 304 SER A C 1
ATOM 2515 O O . SER A 1 304 ? 0.212 -2.440 -17.181 1.00 91.62 304 SER A O 1
ATOM 2517 N N . HIS A 1 305 ? 0.008 -3.651 -15.302 1.00 90.62 305 HIS A N 1
ATOM 2518 C CA . HIS A 1 305 ? -1.296 -4.236 -15.620 1.00 90.62 305 HIS A CA 1
ATOM 2519 C C . HIS A 1 305 ? -2.433 -3.704 -14.745 1.00 90.62 305 HIS A C 1
ATOM 2521 O O . HIS A 1 305 ? -3.583 -3.728 -15.176 1.00 90.62 305 HIS A O 1
ATOM 2527 N N . ILE A 1 306 ? -2.125 -3.251 -13.529 1.00 94.19 306 ILE A N 1
ATOM 2528 C CA . ILE A 1 306 ? -3.105 -2.877 -12.509 1.00 94.19 306 ILE A CA 1
ATOM 2529 C C . ILE A 1 306 ? -2.710 -1.505 -11.940 1.00 94.19 306 ILE A C 1
ATOM 2531 O O . ILE A 1 306 ? -1.560 -1.341 -11.517 1.00 94.19 306 ILE A O 1
ATOM 2535 N N . PRO A 1 307 ? -3.624 -0.516 -11.898 1.00 95.56 307 PRO A N 1
ATOM 2536 C CA . PRO A 1 307 ? -3.357 0.775 -11.276 1.00 95.56 307 PRO A CA 1
ATOM 2537 C C . PRO A 1 307 ? -2.980 0.605 -9.806 1.00 95.56 307 PRO A C 1
ATOM 2539 O O . PRO A 1 307 ? -3.687 -0.066 -9.057 1.00 95.56 307 PRO A O 1
ATOM 2542 N N . CYS A 1 308 ? -1.862 1.205 -9.399 1.00 94.00 308 CYS A N 1
ATOM 2543 C CA . CYS A 1 308 ? -1.280 1.012 -8.071 1.00 94.00 308 CYS A CA 1
ATOM 2544 C C . CYS A 1 308 ? -1.194 2.332 -7.294 1.00 94.00 308 CYS A C 1
ATOM 2546 O O . CYS A 1 308 ? -0.490 3.268 -7.704 1.00 94.00 308 CYS A O 1
ATOM 2548 N N . TYR A 1 309 ? -1.852 2.351 -6.139 1.00 94.56 309 TYR A N 1
ATOM 2549 C CA . TYR A 1 309 ? -1.929 3.461 -5.192 1.00 94.56 309 TYR A CA 1
ATOM 2550 C C . TYR A 1 309 ? -1.224 3.112 -3.878 1.00 94.56 309 TYR A C 1
ATOM 2552 O O . TYR A 1 309 ? -1.017 1.937 -3.578 1.00 94.56 309 TYR A O 1
ATOM 2560 N N . TYR A 1 310 ? -0.849 4.136 -3.111 1.00 93.31 310 TYR A N 1
ATOM 2561 C CA . TYR A 1 310 ? -0.125 3.994 -1.846 1.00 93.31 310 TYR A CA 1
ATOM 2562 C C . TYR A 1 310 ? -0.725 4.858 -0.746 1.00 93.31 310 TYR A C 1
ATOM 2564 O O . TYR A 1 310 ? -1.000 6.041 -0.952 1.00 93.31 310 TYR A O 1
ATOM 2572 N N . VAL A 1 311 ? -0.822 4.267 0.433 1.00 94.19 311 VAL A N 1
ATOM 2573 C CA . VAL A 1 311 ? -0.848 4.944 1.723 1.00 94.19 311 VAL A CA 1
ATOM 2574 C C . VAL A 1 311 ? 0.569 4.890 2.284 1.00 94.19 311 VAL A C 1
ATOM 2576 O O . VAL A 1 311 ? 1.274 3.907 2.069 1.00 94.19 311 VAL A O 1
ATOM 2579 N N . LEU A 1 312 ? 1.010 5.956 2.947 1.00 91.25 312 LEU A N 1
ATOM 2580 C CA . LEU A 1 312 ? 2.331 5.998 3.572 1.00 91.25 312 LEU A CA 1
ATOM 2581 C C . LEU A 1 312 ? 2.228 5.560 5.032 1.00 91.25 312 LEU A C 1
ATOM 2583 O O . LEU A 1 312 ? 1.366 6.052 5.764 1.00 91.25 312 LEU A O 1
ATOM 2587 N N . GLY A 1 313 ? 3.117 4.656 5.432 1.00 92.69 313 GLY A N 1
ATOM 2588 C CA . GLY A 1 313 ? 3.247 4.179 6.802 1.00 92.69 313 GLY A CA 1
ATOM 2589 C C . GLY A 1 313 ? 4.426 4.782 7.560 1.00 92.69 313 GLY A C 1
ATOM 2590 O O . GLY A 1 313 ? 5.224 5.561 7.021 1.00 92.69 313 GLY A O 1
ATOM 2591 N N . ASN A 1 314 ? 4.538 4.432 8.841 1.00 90.88 314 ASN A N 1
ATOM 2592 C CA . ASN A 1 314 ? 5.557 4.993 9.730 1.00 90.88 314 ASN A CA 1
ATOM 2593 C C . ASN A 1 314 ? 6.986 4.569 9.369 1.00 90.88 314 ASN A C 1
ATOM 2595 O O . ASN A 1 314 ? 7.940 5.269 9.713 1.00 90.88 314 ASN A O 1
ATOM 2599 N N . HIS A 1 315 ? 7.167 3.469 8.647 1.00 90.81 315 HIS A N 1
ATOM 2600 C CA . HIS A 1 315 ? 8.466 3.008 8.163 1.00 90.81 315 HIS A CA 1
ATOM 2601 C C . HIS A 1 315 ? 8.853 3.602 6.796 1.00 90.81 315 HIS A C 1
ATOM 2603 O O . HIS A 1 315 ? 10.004 3.470 6.361 1.00 90.81 315 HIS A O 1
ATOM 2609 N N . ASP A 1 316 ? 7.953 4.341 6.137 1.00 91.06 316 ASP A N 1
ATOM 2610 C CA . ASP A 1 316 ? 8.191 4.881 4.793 1.00 91.06 316 ASP A CA 1
ATOM 2611 C C . ASP A 1 316 ? 8.995 6.190 4.755 1.00 91.06 316 ASP A C 1
ATOM 2613 O O . ASP A 1 316 ? 9.325 6.683 3.676 1.00 91.06 316 ASP A O 1
ATOM 2617 N N . GLY A 1 317 ? 9.357 6.741 5.917 1.00 90.12 317 GLY A N 1
ATOM 2618 C CA . GLY A 1 317 ? 10.323 7.838 6.039 1.00 90.12 317 GLY A CA 1
ATOM 2619 C C . GLY A 1 317 ? 9.775 9.248 5.820 1.00 90.12 317 GLY A C 1
ATOM 2620 O O . GLY A 1 317 ? 10.548 10.197 5.931 1.00 90.12 317 GLY A O 1
ATOM 2621 N N . GLU A 1 318 ? 8.468 9.404 5.587 1.00 92.19 318 GLU A N 1
ATOM 2622 C CA . GLU A 1 318 ? 7.791 10.707 5.433 1.00 92.19 318 GLU A CA 1
ATOM 2623 C C . GLU A 1 318 ? 7.061 11.189 6.702 1.00 92.19 318 GLU A C 1
ATOM 2625 O O . GLU A 1 318 ? 6.291 12.146 6.635 1.00 92.19 318 GLU A O 1
ATOM 2630 N N . ASN A 1 319 ? 7.357 10.593 7.865 1.00 91.06 319 ASN A N 1
ATOM 2631 C CA . ASN A 1 319 ? 6.887 11.092 9.163 1.00 91.06 319 ASN A CA 1
ATOM 2632 C C . ASN A 1 319 ? 7.334 12.545 9.384 1.00 91.06 319 ASN A C 1
ATOM 2634 O O . ASN A 1 319 ? 8.496 12.869 9.124 1.00 91.06 319 ASN A O 1
ATOM 2638 N N . GLY A 1 320 ? 6.468 13.393 9.944 1.00 92.19 320 GLY A N 1
ATOM 2639 C CA . GLY A 1 320 ? 6.761 14.818 10.151 1.00 92.19 320 GLY A CA 1
ATOM 2640 C C . GLY A 1 320 ? 7.962 15.101 11.063 1.00 92.19 320 GLY A C 1
ATOM 2641 O O . GLY A 1 320 ? 8.611 16.134 10.921 1.00 92.19 320 GLY A O 1
ATOM 2642 N N . TRP A 1 321 ? 8.316 14.152 11.935 1.00 91.12 321 TRP A N 1
ATOM 2643 C CA . TRP A 1 321 ? 9.477 14.219 12.832 1.00 91.12 321 TRP A CA 1
ATOM 2644 C C . TRP A 1 321 ? 10.747 13.550 12.271 1.00 91.12 321 TRP A C 1
ATOM 2646 O O . TRP A 1 321 ? 11.771 13.476 12.952 1.00 91.12 321 TRP A O 1
ATOM 2656 N N . SER A 1 322 ? 10.704 13.006 11.051 1.00 90.50 322 SER A N 1
ATOM 2657 C CA . SER A 1 322 ? 11.828 12.277 10.457 1.00 90.50 322 SER A CA 1
ATOM 2658 C C . SER A 1 322 ? 12.782 13.204 9.703 1.00 90.50 322 SER A C 1
ATOM 2660 O O . SER A 1 322 ? 12.378 13.921 8.790 1.00 90.50 322 SER A O 1
ATOM 2662 N N . ARG A 1 323 ? 14.093 13.083 9.961 1.00 90.81 323 ARG A N 1
ATOM 2663 C CA . ARG A 1 323 ? 15.143 13.732 9.146 1.00 90.81 323 ARG A CA 1
ATOM 2664 C C . ARG A 1 323 ? 15.177 13.217 7.696 1.00 90.81 323 ARG A C 1
ATOM 2666 O O . ARG A 1 323 ? 15.755 13.858 6.827 1.00 90.81 323 ARG A O 1
ATOM 2673 N N . MET A 1 324 ? 14.556 12.067 7.420 1.00 91.62 324 MET A N 1
ATOM 2674 C CA . MET A 1 324 ? 14.488 11.481 6.074 1.00 91.62 324 MET A CA 1
ATOM 2675 C C . MET A 1 324 ? 13.404 12.114 5.198 1.00 91.62 324 MET A C 1
ATOM 2677 O O . MET A 1 324 ? 13.469 11.973 3.978 1.00 91.62 324 MET A O 1
ATOM 2681 N N . LEU A 1 325 ? 12.436 12.819 5.794 1.00 92.38 325 LEU A N 1
ATOM 2682 C CA . LEU A 1 325 ? 11.257 13.367 5.122 1.00 92.38 325 LEU A CA 1
ATOM 2683 C C . LEU A 1 325 ? 11.555 14.106 3.804 1.00 92.38 325 LEU A C 1
ATOM 2685 O O . LEU A 1 325 ? 10.915 13.766 2.803 1.00 92.38 325 LEU A O 1
ATOM 2689 N N . PRO A 1 326 ? 12.504 15.066 3.726 1.00 93.06 326 PRO A N 1
ATOM 2690 C CA . PRO A 1 326 ? 12.749 15.787 2.475 1.00 93.06 326 PRO A CA 1
ATOM 2691 C C . PRO A 1 326 ? 13.239 14.861 1.353 1.00 93.06 326 PRO A C 1
ATOM 2693 O O . PRO A 1 326 ? 12.807 14.997 0.206 1.00 93.06 326 PRO A O 1
ATOM 2696 N N . PHE A 1 327 ? 14.081 13.878 1.676 1.00 94.50 327 PHE A N 1
ATOM 2697 C CA . PHE A 1 327 ? 14.613 12.914 0.712 1.00 94.50 327 PHE A CA 1
ATOM 2698 C C . PHE A 1 327 ? 13.558 11.876 0.313 1.00 94.50 327 PHE A C 1
ATOM 2700 O O . PHE A 1 327 ? 13.387 11.583 -0.872 1.00 94.50 327 PHE A O 1
ATOM 2707 N N . ALA A 1 328 ? 12.803 11.358 1.285 1.00 93.00 328 ALA A N 1
ATOM 2708 C CA . ALA A 1 328 ? 11.760 10.363 1.056 1.00 93.00 328 ALA A CA 1
ATOM 2709 C C . ALA A 1 328 ? 10.667 10.918 0.142 1.00 93.00 328 ALA A C 1
ATOM 2711 O O . ALA A 1 328 ? 10.319 10.271 -0.849 1.00 93.00 328 ALA A O 1
ATOM 2712 N N . MET A 1 329 ? 10.237 12.156 0.399 1.00 92.19 329 MET A N 1
ATOM 2713 C CA . MET A 1 329 ? 9.276 12.876 -0.428 1.00 92.19 329 MET A CA 1
ATOM 2714 C C . MET A 1 329 ? 9.829 13.181 -1.827 1.00 92.19 329 MET A C 1
ATOM 2716 O O . MET A 1 329 ? 9.150 12.920 -2.821 1.00 92.19 329 MET A O 1
ATOM 2720 N N . LYS A 1 330 ? 11.069 13.688 -1.931 1.00 93.75 330 LYS A N 1
ATOM 2721 C CA . LYS A 1 330 ? 11.744 13.963 -3.216 1.00 93.75 330 LYS A CA 1
ATOM 2722 C C . LYS A 1 330 ? 11.739 12.731 -4.123 1.00 93.75 330 LYS A C 1
ATOM 2724 O O . LYS A 1 330 ? 11.347 12.820 -5.288 1.00 93.75 330 LYS A O 1
ATOM 2729 N N . TRP A 1 331 ? 12.155 11.577 -3.603 1.00 94.12 331 TRP A N 1
ATOM 2730 C CA . TRP A 1 331 ? 12.263 10.355 -4.403 1.00 94.12 331 TRP A CA 1
ATOM 2731 C C . TRP A 1 331 ? 10.925 9.647 -4.613 1.00 94.12 331 TRP A C 1
ATOM 2733 O O . TRP A 1 331 ? 10.724 9.077 -5.687 1.00 94.12 331 TRP A O 1
ATOM 2743 N N . ARG A 1 332 ? 9.978 9.732 -3.666 1.00 93.06 332 ARG A N 1
ATOM 2744 C CA . ARG A 1 332 ? 8.606 9.256 -3.888 1.00 93.06 332 ARG A CA 1
ATOM 2745 C C . ARG A 1 332 ? 7.952 10.016 -5.034 1.00 93.06 332 ARG A C 1
ATOM 2747 O O . ARG A 1 332 ? 7.522 9.373 -5.982 1.00 93.06 332 ARG A O 1
ATOM 2754 N N . LYS A 1 333 ? 7.951 11.354 -5.014 1.00 91.44 333 LYS A N 1
ATOM 2755 C CA . LYS A 1 333 ? 7.374 12.168 -6.102 1.00 91.44 333 LYS A CA 1
ATOM 2756 C C . LYS A 1 333 ? 8.000 11.848 -7.465 1.00 91.44 333 LYS A C 1
ATOM 2758 O O . LYS A 1 333 ? 7.326 11.920 -8.485 1.00 91.44 333 LYS A O 1
ATOM 2763 N N . ARG A 1 334 ? 9.279 11.454 -7.494 1.00 92.44 334 ARG A N 1
ATOM 2764 C CA . ARG A 1 334 ? 9.982 11.087 -8.732 1.00 92.44 334 ARG A CA 1
ATOM 2765 C C . ARG A 1 334 ? 9.654 9.679 -9.244 1.00 92.44 334 ARG A C 1
ATOM 2767 O O . ARG A 1 334 ? 9.507 9.508 -10.449 1.00 92.44 334 ARG A O 1
ATOM 2774 N N . TYR A 1 335 ? 9.602 8.667 -8.376 1.00 93.69 335 TYR A N 1
ATOM 2775 C CA . TYR A 1 335 ? 9.480 7.258 -8.797 1.00 93.69 335 TYR A CA 1
ATOM 2776 C C . TYR A 1 335 ? 8.078 6.667 -8.623 1.00 93.69 335 TYR A C 1
ATOM 2778 O O . TYR A 1 335 ? 7.704 5.727 -9.327 1.00 93.69 335 TYR A O 1
ATOM 2786 N N . LEU A 1 336 ? 7.309 7.213 -7.686 1.00 91.06 336 LEU A N 1
ATOM 2787 C CA . LEU A 1 336 ? 5.957 6.808 -7.309 1.00 91.06 336 LEU A CA 1
ATOM 2788 C C . LEU A 1 336 ? 5.062 8.053 -7.126 1.00 91.06 336 LEU A C 1
ATOM 2790 O O . LEU A 1 336 ? 4.502 8.239 -6.045 1.00 91.06 336 LEU A O 1
ATOM 2794 N N . PRO A 1 337 ? 4.924 8.917 -8.151 1.00 89.19 337 PRO A N 1
ATOM 2795 C CA . PRO A 1 337 ? 3.994 10.046 -8.095 1.00 89.19 337 PRO A CA 1
ATOM 2796 C C . PRO A 1 337 ? 2.578 9.542 -7.794 1.00 89.19 337 PRO A C 1
ATOM 2798 O O . PRO A 1 337 ? 2.145 8.512 -8.331 1.00 89.19 337 PRO A O 1
ATOM 2801 N N . LEU A 1 338 ? 1.878 10.219 -6.892 1.00 89.06 338 LEU A N 1
ATOM 2802 C CA . LEU A 1 338 ? 0.536 9.834 -6.455 1.00 89.06 338 LEU A CA 1
ATOM 2803 C C . LEU A 1 338 ? -0.481 10.804 -7.083 1.00 89.06 338 LEU A C 1
ATOM 2805 O O . LEU A 1 338 ? -0.098 11.728 -7.800 1.00 89.06 338 LEU A O 1
ATOM 2809 N N . PRO A 1 339 ? -1.792 10.570 -6.943 1.00 85.44 339 PRO A N 1
ATOM 2810 C CA . PRO A 1 339 ? -2.773 11.598 -7.267 1.00 85.44 339 PRO A CA 1
ATOM 2811 C C . PRO A 1 339 ? -2.514 12.807 -6.353 1.00 85.44 339 PRO A C 1
ATOM 2813 O O . PRO A 1 339 ? -2.377 12.651 -5.138 1.00 85.44 339 PRO A O 1
ATOM 2816 N N . GLY A 1 340 ? -2.331 13.982 -6.951 1.00 68.50 340 GLY A N 1
ATOM 2817 C CA . GLY A 1 340 ? -1.741 15.149 -6.299 1.00 68.50 340 GLY A CA 1
ATOM 2818 C C . GLY A 1 340 ? -2.726 16.265 -6.032 1.00 68.50 340 GLY A C 1
ATOM 2819 O O . GLY A 1 340 ? -3.913 16.000 -5.931 1.00 68.50 340 GLY A O 1
ATOM 2820 N N . ALA A 1 341 ? -2.252 17.516 -5.962 1.00 64.19 341 ALA A N 1
ATOM 2821 C CA . ALA A 1 341 ? -3.075 18.706 -5.681 1.00 64.19 341 ALA A CA 1
ATOM 2822 C C . ALA A 1 341 ? -4.327 18.831 -6.572 1.00 64.19 341 ALA A C 1
ATOM 2824 O O . ALA A 1 341 ? -5.354 19.361 -6.150 1.00 64.19 341 ALA A O 1
ATOM 2825 N N . ASN A 1 342 ? -4.230 18.354 -7.815 1.00 67.06 342 ASN A N 1
ATOM 2826 C CA . ASN A 1 342 ? -5.322 18.401 -8.784 1.00 67.06 342 ASN A CA 1
ATOM 2827 C C . ASN A 1 342 ? -6.466 17.436 -8.418 1.00 67.06 342 ASN A C 1
ATOM 2829 O O . ASN A 1 342 ? -7.607 17.644 -8.827 1.00 67.06 342 ASN A O 1
ATOM 2833 N N . GLU A 1 343 ? -6.179 16.399 -7.629 1.00 65.38 343 GLU A N 1
ATOM 2834 C CA . GLU A 1 343 ? -7.116 15.359 -7.210 1.00 65.38 343 GLU A CA 1
ATOM 2835 C C . GLU A 1 343 ? -7.404 15.389 -5.693 1.00 65.38 343 GLU A C 1
ATOM 2837 O O . GLU A 1 343 ? -8.535 15.144 -5.267 1.00 65.38 343 GLU A O 1
ATOM 2842 N N . GLY A 1 344 ? -6.396 15.695 -4.874 1.00 53.53 344 GLY A N 1
ATOM 2843 C CA . GLY A 1 344 ? -6.328 15.597 -3.414 1.00 53.53 344 GLY A CA 1
ATOM 2844 C C . GLY A 1 344 ? -5.655 16.820 -2.784 1.00 53.53 344 GLY A C 1
ATOM 2845 O O . GLY A 1 344 ? -4.916 17.534 -3.439 1.00 53.53 344 GLY A O 1
ATOM 2846 N N . GLY A 1 345 ? -5.957 17.127 -1.523 1.00 59.22 345 GLY A N 1
ATOM 2847 C CA . GLY A 1 345 ? -5.861 18.485 -0.960 1.00 59.22 345 GLY A CA 1
ATOM 2848 C C . GLY A 1 345 ? -4.478 19.131 -0.766 1.00 59.22 345 GLY A C 1
ATOM 2849 O O . GLY A 1 345 ? -4.432 20.168 -0.111 1.00 59.22 345 GLY A O 1
ATOM 2850 N N . SER A 1 346 ? -3.373 18.586 -1.297 1.00 70.19 346 SER A N 1
ATOM 2851 C CA . SER A 1 346 ? -2.027 19.178 -1.156 1.00 70.19 346 SER A CA 1
ATOM 2852 C C . SER A 1 346 ? -1.091 18.931 -2.350 1.00 70.19 346 SER A C 1
ATOM 2854 O O . SER A 1 346 ? -1.142 17.893 -3.010 1.00 70.19 346 SER A O 1
ATOM 2856 N N . SER A 1 347 ? -0.153 19.863 -2.575 1.00 73.38 347 SER A N 1
ATOM 2857 C CA . SER A 1 347 ? 0.978 19.738 -3.515 1.00 73.38 347 SER A CA 1
ATOM 2858 C C . SER A 1 347 ? 2.008 18.674 -3.122 1.00 73.38 347 SER A C 1
ATOM 2860 O O . SER A 1 347 ? 2.906 18.349 -3.907 1.00 73.38 347 SER A O 1
ATOM 2862 N N . ASP A 1 348 ? 1.911 18.146 -1.901 1.00 74.44 348 ASP A N 1
ATOM 2863 C CA . ASP A 1 348 ? 2.779 17.083 -1.407 1.00 74.44 348 ASP A CA 1
ATOM 2864 C C . ASP A 1 348 ? 2.249 15.663 -1.668 1.00 74.44 348 ASP A C 1
ATOM 2866 O O . ASP A 1 348 ? 2.979 14.713 -1.413 1.00 74.44 348 ASP A O 1
ATOM 2870 N N . GLU A 1 349 ? 1.080 15.502 -2.305 1.00 71.44 349 GLU A N 1
ATOM 2871 C CA . GLU A 1 349 ? 0.528 14.232 -2.831 1.00 71.44 349 GLU A CA 1
ATOM 2872 C C . GLU A 1 349 ? 0.626 13.022 -1.872 1.00 71.44 349 GLU A C 1
ATOM 2874 O O . GLU A 1 349 ? 1.217 11.995 -2.211 1.00 71.44 349 GLU A O 1
ATOM 2879 N N . ASN A 1 350 ? 0.103 13.131 -0.655 1.00 85.44 350 ASN A N 1
ATOM 2880 C CA . ASN A 1 350 ? 0.139 12.073 0.369 1.00 85.44 350 ASN A CA 1
ATOM 2881 C C . ASN A 1 350 ? -1.248 11.705 0.930 1.00 85.44 350 ASN A C 1
ATOM 2883 O O . ASN A 1 350 ? -1.389 10.690 1.606 1.00 85.44 350 ASN A O 1
ATOM 2887 N N . TYR A 1 351 ? -2.281 12.469 0.574 1.00 92.44 351 TYR A N 1
ATOM 2888 C CA . TYR A 1 351 ? -3.688 12.142 0.786 1.00 92.44 351 TYR A CA 1
ATOM 2889 C C . TYR A 1 351 ? -4.503 12.595 -0.426 1.00 92.44 351 TYR A C 1
ATOM 2891 O O . TYR A 1 351 ? -4.285 13.675 -0.981 1.00 92.44 351 TYR A O 1
ATOM 2899 N N . TYR A 1 352 ? -5.401 11.733 -0.893 1.00 93.88 352 TYR A N 1
ATOM 2900 C CA . TYR A 1 352 ? -6.079 11.910 -2.176 1.00 93.88 352 TYR A CA 1
ATOM 2901 C C . TYR A 1 352 ? -7.278 10.966 -2.318 1.00 93.88 352 TYR A C 1
ATOM 2903 O O . TYR A 1 352 ? -7.365 9.959 -1.610 1.00 93.88 352 TYR A O 1
ATOM 2911 N N . PRO A 1 353 ? -8.226 11.264 -3.224 1.00 93.75 353 PRO A N 1
ATOM 2912 C CA . PRO A 1 353 ? -9.312 10.358 -3.539 1.00 93.75 353 PRO A CA 1
ATOM 2913 C C . PRO A 1 353 ? -8.929 9.411 -4.684 1.00 93.75 353 PRO A C 1
ATOM 2915 O O . PRO A 1 353 ? -8.237 9.782 -5.632 1.00 93.75 353 PRO A O 1
ATOM 2918 N N . ILE A 1 354 ? -9.470 8.201 -4.635 1.00 94.31 354 ILE A N 1
ATOM 2919 C CA . ILE A 1 354 ? -9.588 7.286 -5.769 1.00 94.31 354 ILE A CA 1
ATOM 2920 C C . ILE A 1 354 ? -11.081 7.155 -6.054 1.00 94.31 354 ILE A C 1
ATOM 2922 O O . ILE A 1 354 ? -11.867 6.915 -5.137 1.00 94.31 354 ILE A O 1
ATOM 2926 N N . ILE A 1 355 ? -11.475 7.332 -7.312 1.00 93.44 355 ILE A N 1
ATOM 2927 C CA . ILE A 1 355 ? -12.871 7.230 -7.746 1.00 93.44 355 ILE A CA 1
ATOM 2928 C C . ILE A 1 355 ? -13.020 6.119 -8.781 1.00 93.44 355 ILE A C 1
ATOM 2930 O O . ILE A 1 355 ? -12.150 5.946 -9.635 1.00 93.44 355 ILE A O 1
ATOM 2934 N N . TRP A 1 356 ? -14.119 5.372 -8.703 1.00 94.88 356 TRP A N 1
ATOM 2935 C CA . TRP A 1 356 ? -14.427 4.270 -9.616 1.00 94.88 356 TRP A CA 1
ATOM 2936 C C . TRP A 1 356 ? -15.935 4.144 -9.857 1.00 94.88 356 TRP A C 1
ATOM 2938 O O . TRP A 1 356 ? -16.743 4.716 -9.118 1.00 94.88 356 TRP A O 1
ATOM 2948 N N . GLY A 1 357 ? -16.333 3.421 -10.905 1.00 93.31 357 GLY A N 1
ATOM 2949 C CA . GLY A 1 357 ? -17.731 3.369 -11.346 1.00 93.31 357 GLY A CA 1
ATOM 2950 C C . GLY A 1 357 ? -18.233 4.715 -11.865 1.00 93.31 357 GLY A C 1
ATOM 2951 O O . GLY A 1 357 ? -19.387 5.093 -11.665 1.00 93.31 357 GLY A O 1
ATOM 2952 N N . CYS A 1 358 ? -17.348 5.487 -12.493 1.00 90.06 358 CYS A N 1
ATOM 2953 C CA . CYS A 1 358 ? -17.697 6.718 -13.176 1.00 90.06 358 CYS A CA 1
ATOM 2954 C C . CYS A 1 358 ? -18.545 6.408 -14.410 1.00 90.06 358 CYS A C 1
ATOM 2956 O O . CYS A 1 358 ? -18.274 5.474 -15.162 1.00 90.06 358 CYS A O 1
ATOM 2958 N N . GLN A 1 359 ? -19.551 7.237 -14.661 1.00 80.06 359 GLN A N 1
ATOM 2959 C CA . GLN A 1 359 ? -20.365 7.104 -15.865 1.00 80.06 359 GLN A CA 1
ATOM 2960 C C . GLN A 1 359 ? -19.667 7.808 -17.026 1.00 80.06 359 GLN A C 1
ATOM 2962 O O . GLN A 1 359 ? -19.015 8.843 -16.845 1.00 80.06 359 GLN A O 1
ATOM 2967 N N . GLU A 1 360 ? -19.813 7.262 -18.232 1.00 68.38 360 GLU A N 1
ATOM 2968 C CA . GLU A 1 360 ? -19.469 7.994 -19.447 1.00 68.38 360 GLU A CA 1
ATOM 2969 C C . GLU A 1 360 ? -20.189 9.347 -19.429 1.00 68.38 360 GLU A C 1
ATOM 2971 O O . GLU A 1 360 ? -21.293 9.458 -18.886 1.00 68.38 360 GLU A O 1
ATOM 2976 N N . ARG A 1 361 ? -19.571 10.398 -19.986 1.00 55.94 361 ARG A N 1
ATOM 2977 C CA . ARG A 1 361 ? -20.237 11.701 -20.107 1.00 55.94 361 ARG A CA 1
ATOM 2978 C C . ARG A 1 361 ? -21.470 11.536 -20.996 1.00 55.94 361 ARG A C 1
ATOM 2980 O O . ARG A 1 361 ? -21.392 11.706 -22.208 1.00 55.94 361 ARG A O 1
ATOM 2987 N N . VAL A 1 362 ? -22.612 11.237 -20.391 1.00 46.47 362 VAL A N 1
ATOM 2988 C CA . VAL A 1 362 ? -23.908 11.475 -21.007 1.00 46.47 362 VAL A CA 1
ATOM 2989 C C . VAL A 1 362 ? -23.993 12.986 -21.170 1.00 46.47 362 VAL A C 1
ATOM 2991 O O . VAL A 1 362 ? -23.652 13.734 -20.254 1.00 46.47 362 VAL A O 1
ATOM 2994 N N . SER A 1 363 ? -24.432 13.449 -22.333 1.00 44.19 363 SER A N 1
ATOM 2995 C CA . SER A 1 363 ? -24.676 14.858 -22.671 1.00 44.19 363 SER A CA 1
ATOM 2996 C C . SER A 1 363 ? -25.711 15.562 -21.770 1.00 44.19 363 SER A C 1
ATOM 2998 O O . SER A 1 363 ? -26.247 16.604 -22.138 1.00 44.19 363 SER A O 1
ATOM 3000 N N . SER A 1 364 ? -26.043 14.994 -20.611 1.00 45.12 364 SER A N 1
ATOM 3001 C CA . SER A 1 364 ? -26.934 15.555 -19.611 1.00 45.12 364 SER A CA 1
ATOM 3002 C C . SER A 1 364 ? -26.207 16.576 -18.740 1.00 45.12 364 SER A C 1
ATOM 3004 O O . SER A 1 364 ? -25.099 16.338 -18.266 1.00 45.12 364 SER A O 1
ATOM 3006 N N . LEU A 1 365 ? -26.898 17.682 -18.471 1.00 48.41 365 LEU A N 1
ATOM 3007 C CA . LEU A 1 365 ? -26.482 18.873 -17.717 1.00 48.41 365 LEU A CA 1
ATOM 3008 C C . LEU A 1 365 ? -26.044 18.630 -16.252 1.00 48.41 365 LEU A C 1
ATOM 3010 O O . LEU A 1 365 ? -25.827 19.583 -15.508 1.00 48.41 365 LEU A O 1
ATOM 3014 N N . SER A 1 366 ? -25.905 17.382 -15.800 1.00 50.47 366 SER A N 1
ATOM 3015 C CA . SER A 1 366 ? -25.368 17.047 -14.478 1.00 50.47 366 SER A CA 1
ATOM 3016 C C . SER A 1 366 ? -24.622 15.707 -14.519 1.00 50.47 366 SER A C 1
ATOM 3018 O O . SER A 1 366 ? -25.244 14.684 -14.817 1.00 50.47 366 SER A O 1
ATOM 3020 N N . PRO A 1 367 ? -23.303 15.676 -14.244 1.00 58.75 367 PRO A N 1
ATOM 3021 C CA . PRO A 1 367 ? -22.570 14.424 -14.103 1.00 58.75 367 PRO A CA 1
ATOM 3022 C C . PRO A 1 367 ? -23.096 13.651 -12.887 1.00 58.75 367 PRO A C 1
ATOM 3024 O O . PRO A 1 367 ? -23.306 14.223 -11.818 1.00 58.75 367 PRO A O 1
ATOM 3027 N N . ARG A 1 368 ? -23.320 12.345 -13.050 1.00 73.25 368 ARG A N 1
ATOM 3028 C CA . ARG A 1 368 ? -23.663 11.460 -11.930 1.00 73.25 368 ARG A CA 1
ATOM 3029 C C . ARG A 1 368 ? -22.417 11.180 -11.074 1.00 73.25 368 ARG A C 1
ATOM 3031 O O . ARG A 1 368 ? -21.317 11.136 -11.629 1.00 73.25 368 ARG A O 1
ATOM 3038 N N . PRO A 1 369 ? -22.580 10.991 -9.753 1.00 85.44 369 PRO A N 1
ATOM 3039 C CA . PRO A 1 369 ? -21.466 10.673 -8.865 1.00 85.44 369 PRO A CA 1
ATOM 3040 C C . PRO A 1 369 ? -20.819 9.322 -9.209 1.00 85.44 369 PRO A C 1
ATOM 3042 O O . PRO A 1 369 ? -21.486 8.470 -9.806 1.00 85.44 369 PRO A O 1
ATOM 3045 N N . PRO A 1 370 ? -19.545 9.108 -8.828 1.00 92.00 370 PRO A N 1
ATOM 3046 C CA . PRO A 1 370 ? -18.926 7.788 -8.898 1.00 92.00 370 PRO A CA 1
ATOM 3047 C C . PRO A 1 370 ? -19.658 6.794 -7.986 1.00 92.00 370 PRO A C 1
ATOM 3049 O O . PRO A 1 370 ? -20.244 7.166 -6.966 1.00 92.00 370 PRO A O 1
ATOM 3052 N N . GLU A 1 371 ? -19.613 5.512 -8.337 1.00 95.56 371 GLU A N 1
ATOM 3053 C CA . GLU A 1 371 ? -20.169 4.454 -7.489 1.00 95.56 371 GLU A CA 1
ATOM 3054 C C . GLU A 1 371 ? -19.278 4.224 -6.261 1.00 95.56 371 GLU A C 1
ATOM 3056 O O . GLU A 1 371 ? -19.787 4.019 -5.164 1.00 95.56 371 GLU A O 1
ATOM 3061 N N . ILE A 1 372 ? -17.955 4.322 -6.406 1.00 97.00 372 ILE A N 1
ATOM 3062 C CA . ILE A 1 372 ? -17.006 4.090 -5.313 1.00 97.00 372 ILE A CA 1
ATOM 3063 C C . ILE A 1 372 ? -16.085 5.294 -5.157 1.00 97.00 372 ILE A C 1
ATOM 3065 O O . ILE A 1 372 ? -15.477 5.747 -6.129 1.00 97.00 372 ILE A O 1
ATOM 3069 N N . THR A 1 373 ? -15.925 5.740 -3.912 1.00 96.50 373 THR A N 1
ATOM 3070 C CA . THR A 1 373 ? -14.887 6.694 -3.513 1.00 96.50 373 THR A CA 1
ATOM 3071 C C . THR A 1 373 ? -14.050 6.103 -2.383 1.00 96.50 373 THR A C 1
ATOM 3073 O O . THR A 1 373 ? -14.563 5.805 -1.305 1.00 96.50 373 THR A O 1
ATOM 3076 N N . CYS A 1 374 ? -12.745 5.973 -2.605 1.00 97.75 374 CYS A N 1
ATOM 3077 C CA . CYS A 1 374 ? -11.769 5.635 -1.574 1.00 97.75 374 CYS A CA 1
ATOM 3078 C C . CYS A 1 374 ? -10.978 6.895 -1.210 1.00 97.75 374 CYS A C 1
ATOM 3080 O O . CYS A 1 374 ? -10.420 7.542 -2.091 1.00 97.75 374 CYS A O 1
ATOM 3082 N N . LEU A 1 375 ? -10.921 7.253 0.069 1.00 96.88 375 LEU A N 1
ATOM 3083 C CA . LEU A 1 375 ? -10.161 8.401 0.560 1.00 96.88 375 LEU A CA 1
ATOM 3084 C C . LEU A 1 375 ? -8.897 7.903 1.253 1.00 96.88 375 LEU A C 1
ATOM 3086 O O . LEU A 1 375 ? -8.979 7.215 2.270 1.00 96.88 375 LEU A O 1
ATOM 3090 N N . ILE A 1 376 ? -7.742 8.242 0.686 1.00 96.19 376 ILE A N 1
ATOM 3091 C CA . ILE A 1 376 ? -6.428 7.915 1.236 1.00 96.19 376 ILE A CA 1
ATOM 3092 C C . ILE A 1 376 ? -6.012 9.011 2.215 1.00 96.19 376 ILE A C 1
ATOM 3094 O O . ILE A 1 376 ? -6.037 10.182 1.836 1.00 96.19 376 ILE A O 1
ATOM 3098 N N . LEU A 1 377 ? -5.631 8.640 3.439 1.00 95.44 377 LEU A N 1
ATOM 3099 C CA . LEU A 1 377 ? -5.175 9.560 4.486 1.00 95.44 377 LEU A CA 1
ATOM 3100 C C . LEU A 1 377 ? -3.695 9.351 4.817 1.00 95.44 377 LEU A C 1
ATOM 3102 O O . LEU A 1 377 ? -3.259 8.215 5.004 1.00 95.44 377 LEU A O 1
ATOM 3106 N N . ASP A 1 378 ? -2.965 10.449 5.000 1.00 93.44 378 ASP A N 1
ATOM 3107 C CA . ASP A 1 378 ? -1.634 10.457 5.602 1.00 93.44 378 ASP A CA 1
ATOM 3108 C C . ASP A 1 378 ? -1.747 10.614 7.120 1.00 93.44 378 ASP A C 1
ATOM 3110 O O . ASP A 1 378 ? -2.226 11.634 7.625 1.00 93.44 378 ASP A O 1
ATOM 3114 N N . VAL A 1 379 ? -1.291 9.599 7.847 1.00 92.12 379 VAL A N 1
ATOM 3115 C CA . VAL A 1 379 ? -1.343 9.572 9.310 1.00 92.12 379 VAL A CA 1
ATOM 3116 C C . VAL A 1 379 ? -0.056 10.061 9.984 1.00 92.12 379 VAL A C 1
ATOM 3118 O O . VAL A 1 379 ? -0.068 10.389 11.164 1.00 92.12 379 VAL A O 1
ATOM 3121 N N . THR A 1 380 ? 1.053 10.171 9.251 1.00 88.62 380 THR A N 1
ATOM 3122 C CA . THR A 1 380 ? 2.389 10.362 9.844 1.00 88.62 380 THR A CA 1
ATOM 3123 C C . THR A 1 380 ? 2.995 11.740 9.597 1.00 88.62 380 THR A C 1
ATOM 3125 O O . THR A 1 380 ? 3.828 12.206 10.380 1.00 88.62 380 THR A O 1
ATOM 3128 N N . ARG A 1 381 ? 2.589 12.432 8.527 1.00 90.12 381 ARG A N 1
ATOM 3129 C CA . ARG A 1 381 ? 3.232 13.677 8.079 1.00 90.12 381 ARG A CA 1
ATOM 3130 C C . ARG A 1 381 ? 3.004 14.878 8.992 1.00 90.12 381 ARG A C 1
ATOM 3132 O O . ARG A 1 381 ? 3.888 15.721 9.117 1.00 90.12 381 ARG A O 1
ATOM 3139 N N . TYR A 1 382 ? 1.819 15.000 9.580 1.00 91.31 382 TYR A N 1
ATOM 3140 C CA . TYR A 1 382 ? 1.375 16.252 10.211 1.00 91.31 382 TYR A CA 1
ATOM 3141 C C . TYR A 1 382 ? 1.769 16.395 11.680 1.00 91.31 382 TYR A C 1
ATOM 3143 O O . TYR A 1 382 ? 1.593 17.449 12.290 1.00 91.31 382 TYR A O 1
ATOM 3151 N N . ASN A 1 383 ? 2.374 15.354 12.233 1.00 91.12 383 ASN A N 1
ATOM 3152 C CA . ASN A 1 383 ? 2.976 15.363 13.547 1.00 91.12 383 ASN A CA 1
ATOM 3153 C C . ASN A 1 383 ? 4.423 15.862 13.453 1.00 91.12 383 ASN A C 1
ATOM 3155 O O . ASN A 1 383 ? 5.288 15.181 12.918 1.00 91.12 383 ASN A O 1
ATOM 3159 N N . ILE A 1 384 ? 4.704 17.055 13.986 1.00 89.25 384 ILE A N 1
ATOM 3160 C CA . ILE A 1 384 ? 6.070 17.621 13.993 1.00 89.25 384 ILE A CA 1
ATOM 3161 C C . ILE A 1 384 ? 6.983 16.856 14.962 1.00 89.25 384 ILE A C 1
ATOM 3163 O O . ILE A 1 384 ? 8.173 16.701 14.715 1.00 89.25 384 ILE A O 1
ATOM 3167 N N . ASN A 1 385 ? 6.412 16.358 16.060 1.00 91.69 385 ASN A N 1
ATOM 3168 C CA . ASN A 1 385 ? 7.093 15.520 17.040 1.00 91.69 385 ASN A CA 1
ATOM 3169 C C . ASN A 1 385 ? 6.473 14.128 17.042 1.00 91.69 385 ASN A C 1
ATOM 3171 O O . ASN A 1 385 ? 5.269 13.990 16.812 1.00 91.69 385 ASN A O 1
ATOM 3175 N N . GLN A 1 386 ? 7.283 13.125 17.378 1.00 91.12 386 GLN A N 1
ATOM 3176 C CA . GLN A 1 386 ? 6.797 11.770 17.599 1.00 91.12 386 GLN A CA 1
ATOM 3177 C C . GLN A 1 386 ? 5.689 11.774 18.679 1.00 91.12 386 GLN A C 1
ATOM 3179 O O . GLN A 1 386 ? 5.915 12.281 19.784 1.00 91.12 386 GLN A O 1
ATOM 3184 N N . PRO A 1 387 ? 4.484 11.250 18.387 1.00 92.94 387 PRO A N 1
ATOM 3185 C CA . PRO A 1 387 ? 3.361 11.255 19.326 1.00 92.94 387 PRO A CA 1
ATOM 3186 C C . PRO A 1 387 ? 3.639 10.460 20.604 1.00 92.94 387 PRO A C 1
ATOM 3188 O O . PRO A 1 387 ? 3.644 9.244 20.579 1.00 92.94 387 PRO A O 1
ATOM 3191 N N . LEU A 1 388 ? 3.839 11.107 21.752 1.00 92.06 388 LEU A N 1
ATOM 3192 C CA . LEU A 1 388 ? 4.053 10.377 23.019 1.00 92.06 388 LEU A CA 1
ATOM 3193 C C . LEU A 1 388 ? 2.792 9.697 23.584 1.00 92.06 388 LEU A C 1
ATOM 3195 O O . LEU A 1 388 ? 2.898 8.695 24.283 1.00 92.06 388 LEU A O 1
ATOM 3199 N N . VAL A 1 389 ? 1.612 10.250 23.294 1.00 93.06 389 VAL A N 1
ATOM 3200 C CA . VAL A 1 389 ? 0.304 9.761 23.758 1.00 93.06 389 VAL A CA 1
ATOM 3201 C C . VAL A 1 389 ? -0.712 9.801 22.606 1.00 93.06 389 VAL A C 1
ATOM 3203 O O . VAL A 1 389 ? -0.499 10.572 21.662 1.00 93.06 389 VAL A O 1
ATOM 3206 N N . PRO A 1 390 ? -1.803 9.009 22.640 1.00 94.81 390 PRO A N 1
ATOM 3207 C CA . PRO A 1 390 ? -2.772 8.927 21.542 1.00 94.81 390 PRO A CA 1
ATOM 3208 C C . PRO A 1 390 ? -3.386 10.266 21.112 1.00 94.81 390 PRO A C 1
ATOM 3210 O O . PRO A 1 390 ? -3.668 10.460 19.935 1.00 94.81 390 PRO A O 1
ATOM 3213 N N . GLU A 1 391 ? -3.547 11.207 22.040 1.00 96.12 391 GLU A N 1
ATOM 3214 C CA . GLU A 1 391 ? -4.066 12.562 21.817 1.00 96.12 391 GLU A CA 1
ATOM 3215 C C . GLU A 1 391 ? -3.165 13.417 20.923 1.00 96.12 391 GLU A C 1
ATOM 3217 O O . GLU A 1 391 ? -3.617 14.415 20.369 1.00 96.12 391 GLU A O 1
ATOM 3222 N N . ASN A 1 392 ? -1.884 13.063 20.803 1.00 95.19 392 ASN A N 1
ATOM 3223 C CA . ASN A 1 392 ? -0.944 13.843 20.011 1.00 95.19 392 ASN A CA 1
ATOM 3224 C C . ASN A 1 392 ? -1.109 13.589 18.509 1.00 95.19 392 ASN A C 1
ATOM 3226 O O . ASN A 1 392 ? -0.656 14.417 17.723 1.00 95.19 392 ASN A O 1
ATOM 3230 N N . TRP A 1 393 ? -1.714 12.473 18.089 1.00 96.00 393 TRP A N 1
ATOM 3231 C CA . TRP A 1 393 ? -1.914 12.168 16.671 1.00 96.00 393 TRP A CA 1
ATOM 3232 C C . TRP A 1 393 ? -2.824 13.192 15.998 1.00 96.00 393 TRP A C 1
ATOM 3234 O O . TRP A 1 393 ? -3.926 13.460 16.475 1.00 96.00 393 TRP A O 1
ATOM 3244 N N . THR A 1 394 ? -2.395 13.722 14.851 1.00 94.88 394 THR A N 1
ATOM 3245 C CA . THR A 1 394 ? -3.208 14.668 14.082 1.00 94.88 394 THR A CA 1
ATOM 3246 C C . THR A 1 394 ? -3.056 14.479 12.581 1.00 94.88 394 THR A C 1
ATOM 3248 O O . THR A 1 394 ? -1.977 14.188 12.076 1.00 94.88 394 THR A O 1
ATOM 3251 N N . SER A 1 395 ? -4.153 14.672 11.848 1.00 93.12 395 SER A N 1
ATOM 3252 C CA . SER A 1 395 ? -4.143 14.735 10.384 1.00 93.12 395 SER A CA 1
ATOM 3253 C C . SER A 1 395 ? -3.733 16.104 9.852 1.00 93.12 395 SER A C 1
ATOM 3255 O O . SER A 1 395 ? -3.525 16.231 8.651 1.00 93.12 395 SER A O 1
ATOM 3257 N N . GLY A 1 396 ? -3.604 17.119 10.711 1.00 93.44 396 GLY A N 1
ATOM 3258 C CA . GLY A 1 396 ? -3.426 18.504 10.291 1.00 93.44 396 GLY A CA 1
ATOM 3259 C C . GLY A 1 396 ? -4.723 19.127 9.760 1.00 93.44 396 GLY A C 1
ATOM 3260 O O . GLY A 1 396 ? -5.607 18.460 9.222 1.00 93.44 396 GLY A O 1
ATOM 3261 N N . GLN A 1 397 ? -4.846 20.448 9.905 1.00 92.44 397 GLN A N 1
ATOM 3262 C CA . GLN A 1 397 ? -6.085 21.169 9.582 1.00 92.44 397 GLN A CA 1
ATOM 3263 C C . GLN A 1 397 ? -6.472 21.074 8.099 1.00 92.44 397 GLN A C 1
ATOM 3265 O O . GLN A 1 397 ? -7.655 20.972 7.776 1.00 92.44 397 GLN A O 1
ATOM 3270 N N . GLU A 1 398 ? -5.491 21.097 7.194 1.00 91.44 398 GLU A N 1
ATOM 3271 C CA . GLU A 1 398 ? -5.733 21.054 5.747 1.00 91.44 398 GLU A CA 1
ATOM 3272 C C . GLU A 1 398 ? -6.332 19.719 5.306 1.00 91.44 398 GLU A C 1
ATOM 3274 O O . GLU A 1 398 ? -7.367 19.699 4.637 1.00 91.44 398 GLU A O 1
ATOM 3279 N N . GLN A 1 399 ? -5.733 18.606 5.736 1.00 93.50 399 GLN A N 1
ATOM 3280 C CA . GLN A 1 399 ? -6.240 17.273 5.428 1.00 93.50 399 GLN A CA 1
ATOM 3281 C C . GLN A 1 399 ? -7.598 17.032 6.093 1.00 93.50 399 GLN A C 1
ATOM 3283 O O . GLN A 1 399 ? -8.484 16.466 5.455 1.00 93.50 399 GLN A O 1
ATOM 3288 N N . LEU A 1 400 ? -7.803 17.491 7.335 1.00 94.69 400 LEU A N 1
ATOM 3289 C CA . LEU A 1 400 ? -9.093 17.348 8.012 1.00 94.69 400 LEU A CA 1
ATOM 3290 C C . LEU A 1 400 ? -10.209 18.085 7.260 1.00 94.69 400 LEU A C 1
ATOM 3292 O O . LEU A 1 400 ? -11.256 17.506 6.969 1.00 94.69 400 LEU A O 1
ATOM 3296 N N . LYS A 1 401 ? -9.956 19.335 6.860 1.00 93.75 401 LYS A N 1
ATOM 3297 C CA . LYS A 1 401 ? -10.895 20.128 6.058 1.00 93.75 401 LYS A CA 1
ATOM 3298 C C . LYS A 1 401 ? -11.141 19.497 4.686 1.00 93.75 401 LYS A C 1
ATOM 3300 O O . LYS A 1 401 ? -12.274 19.469 4.205 1.00 93.75 401 LYS A O 1
ATOM 3305 N N . TRP A 1 402 ? -10.095 18.986 4.039 1.00 94.06 402 TRP A N 1
ATOM 3306 C CA . TRP A 1 402 ? -10.226 18.257 2.778 1.00 94.06 402 TRP A CA 1
ATOM 3307 C C . TRP A 1 402 ? -11.111 17.014 2.937 1.00 94.06 402 TRP A C 1
ATOM 3309 O O . TRP A 1 402 ? -12.008 16.800 2.121 1.00 94.06 402 TRP A O 1
ATOM 3319 N N . LEU A 1 403 ? -10.915 16.240 4.005 1.00 95.56 403 LEU A N 1
ATOM 3320 C CA . LEU A 1 403 ? -11.689 15.039 4.305 1.00 95.56 403 LEU A CA 1
ATOM 3321 C C . LEU A 1 403 ? -13.172 15.366 4.514 1.00 95.56 403 LEU A C 1
ATOM 3323 O O . LEU A 1 403 ? -14.034 14.719 3.920 1.00 95.56 403 LEU A O 1
ATOM 3327 N N . GLU A 1 404 ? -13.479 16.399 5.298 1.00 96.19 404 GLU A N 1
ATOM 3328 C CA . GLU A 1 404 ? -14.850 16.886 5.498 1.00 96.19 404 GLU A CA 1
ATOM 3329 C C . GLU A 1 404 ? -15.521 17.270 4.178 1.00 96.19 404 GLU A C 1
ATOM 3331 O O . GLU A 1 404 ? -16.664 16.879 3.924 1.00 96.19 404 GLU A O 1
ATOM 3336 N N . ASN A 1 405 ? -14.799 17.985 3.311 1.00 93.69 405 ASN A N 1
ATOM 3337 C CA . ASN A 1 405 ? -15.292 18.367 1.992 1.00 93.69 405 ASN A CA 1
ATOM 3338 C C . ASN A 1 405 ? -15.563 17.139 1.116 1.00 93.69 405 ASN A C 1
ATOM 3340 O O . ASN A 1 405 ? -16.640 17.035 0.533 1.00 93.69 405 ASN A O 1
ATOM 3344 N N . LYS A 1 406 ? -14.632 16.180 1.064 1.00 93.19 406 LYS A N 1
ATOM 3345 C CA . LYS A 1 406 ? -14.784 14.961 0.256 1.00 93.19 406 LYS A CA 1
ATOM 3346 C C . LYS A 1 406 ? -15.901 14.051 0.740 1.00 93.19 406 LYS A C 1
ATOM 3348 O O . LYS A 1 406 ? -16.588 13.448 -0.078 1.00 93.19 406 LYS A O 1
ATOM 3353 N N . LEU A 1 407 ? -16.159 13.999 2.041 1.00 96.00 407 LEU A N 1
ATOM 3354 C CA . LEU A 1 407 ? -17.288 13.239 2.575 1.00 96.00 407 LEU A CA 1
ATOM 3355 C C . LEU A 1 407 ? -18.654 13.879 2.281 1.00 96.00 407 LEU A C 1
ATOM 3357 O O . LEU A 1 407 ? -19.670 13.192 2.380 1.00 96.00 407 LEU A O 1
ATOM 3361 N N . ASN A 1 408 ? -18.703 15.160 1.898 1.00 93.94 408 ASN A N 1
ATOM 3362 C CA . ASN A 1 408 ? -19.928 15.792 1.396 1.00 93.94 408 ASN A CA 1
ATOM 3363 C C . ASN A 1 408 ? -20.216 15.452 -0.075 1.00 93.94 408 ASN A C 1
ATOM 3365 O O . ASN A 1 408 ? -21.353 15.610 -0.519 1.00 93.94 408 ASN A O 1
ATOM 3369 N N . GLU A 1 409 ? -19.221 14.983 -0.832 1.00 91.81 409 GLU A N 1
ATOM 3370 C CA . GLU A 1 409 ? -19.411 14.558 -2.219 1.00 91.81 409 GLU A CA 1
ATOM 3371 C C . GLU A 1 409 ? -20.195 13.238 -2.268 1.00 91.81 409 GLU A C 1
ATOM 3373 O O . GLU A 1 409 ? -20.029 12.350 -1.424 1.00 91.81 409 GLU A O 1
ATOM 3378 N N . ALA A 1 410 ? -21.090 13.102 -3.248 1.00 90.38 410 ALA A N 1
ATOM 3379 C CA . ALA A 1 410 ? -21.920 11.912 -3.403 1.00 90.38 410 ALA A CA 1
ATOM 3380 C C . ALA A 1 410 ? -21.101 10.718 -3.930 1.00 90.38 410 ALA A C 1
ATOM 3382 O O . ALA A 1 410 ? -20.312 10.862 -4.859 1.00 90.38 410 ALA A O 1
ATOM 3383 N N . ALA A 1 411 ? -21.328 9.542 -3.344 1.00 92.38 411 ALA A N 1
ATOM 3384 C CA . ALA A 1 411 ? -20.825 8.243 -3.783 1.00 92.38 411 ALA A CA 1
ATOM 3385 C C . ALA A 1 411 ? -21.759 7.144 -3.255 1.00 92.38 411 ALA A C 1
ATOM 3387 O O . ALA A 1 411 ? -22.390 7.334 -2.205 1.00 92.38 411 ALA A O 1
ATOM 3388 N N . LEU A 1 412 ? -21.856 6.013 -3.962 1.00 93.56 412 LEU A N 1
ATOM 3389 C CA . LEU A 1 412 ? -22.664 4.877 -3.504 1.00 93.56 412 LEU A CA 1
ATOM 3390 C C . LEU A 1 412 ? -21.975 4.156 -2.339 1.00 93.56 412 LEU A C 1
ATOM 3392 O O . LEU A 1 412 ? -22.615 3.942 -1.306 1.00 93.56 412 LEU A O 1
ATOM 3396 N N . PHE A 1 413 ? -20.678 3.875 -2.481 1.00 96.31 413 PHE A N 1
ATOM 3397 C CA . PHE A 1 413 ? -19.819 3.283 -1.459 1.00 96.31 413 PHE A CA 1
ATOM 3398 C C . PHE A 1 413 ? -18.626 4.188 -1.137 1.00 96.31 413 PHE A C 1
ATOM 3400 O O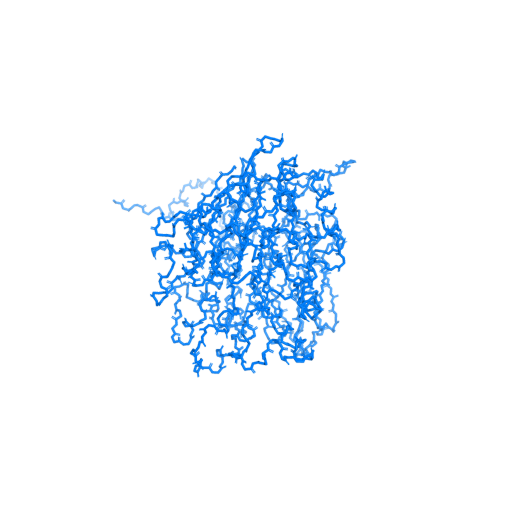 . PHE A 1 413 ? -18.013 4.778 -2.033 1.00 96.31 413 PHE A O 1
ATOM 3407 N N . ARG A 1 414 ? -18.289 4.295 0.150 1.00 97.62 414 ARG A N 1
ATOM 3408 C CA . ARG A 1 414 ? -17.185 5.118 0.654 1.00 97.62 414 ARG A CA 1
ATOM 3409 C C . ARG A 1 414 ? -16.256 4.312 1.545 1.00 97.62 414 ARG A C 1
ATOM 3411 O O . ARG A 1 414 ? -16.687 3.704 2.522 1.00 97.62 414 ARG A O 1
ATOM 3418 N N . PHE A 1 415 ? -14.968 4.409 1.252 1.00 98.62 415 PHE A N 1
ATOM 3419 C CA . PHE A 1 415 ? -13.908 3.755 2.009 1.00 98.62 415 PHE A CA 1
ATOM 3420 C C . PHE A 1 415 ? -12.887 4.779 2.486 1.00 98.62 415 PHE A C 1
ATOM 3422 O O . PHE A 1 415 ? -12.543 5.703 1.750 1.00 98.62 415 PHE A O 1
ATOM 3429 N N . ILE A 1 416 ? -12.369 4.583 3.692 1.00 98.62 416 ILE A N 1
ATOM 3430 C CA . ILE A 1 416 ? -11.200 5.294 4.206 1.00 98.62 416 ILE A CA 1
ATOM 3431 C C . ILE A 1 416 ? -10.037 4.314 4.208 1.00 98.62 416 ILE A C 1
ATOM 3433 O O . ILE A 1 416 ? -10.173 3.219 4.742 1.00 98.62 416 ILE A O 1
ATOM 3437 N N . PHE A 1 417 ? -8.902 4.707 3.642 1.00 98.44 417 PHE A N 1
ATOM 3438 C CA . PHE A 1 417 ? -7.662 3.946 3.726 1.00 98.44 417 PHE A CA 1
ATOM 3439 C C . PHE A 1 417 ? -6.622 4.775 4.464 1.00 98.44 417 PHE A C 1
ATOM 3441 O O . PHE A 1 417 ? -6.380 5.937 4.137 1.00 98.44 417 PHE A O 1
ATOM 3448 N N . THR A 1 418 ? -6.013 4.172 5.471 1.00 97.81 418 THR A N 1
ATOM 3449 C CA . THR A 1 418 ? -4.979 4.797 6.292 1.00 97.81 418 THR A CA 1
ATOM 3450 C C . THR A 1 418 ? -4.008 3.722 6.760 1.00 97.81 418 THR A C 1
ATOM 3452 O O . THR A 1 418 ? -4.380 2.556 6.800 1.00 97.81 418 THR A O 1
ATOM 3455 N N . HIS A 1 419 ? -2.765 4.070 7.078 1.00 97.06 419 HIS A N 1
ATOM 3456 C CA . HIS A 1 419 ? -1.809 3.057 7.514 1.00 97.06 419 HIS A CA 1
ATOM 3457 C C . HIS A 1 419 ? -2.141 2.567 8.934 1.00 97.06 419 HIS A C 1
ATOM 3459 O O . HIS A 1 419 ? -2.315 1.373 9.154 1.00 97.06 419 HIS A O 1
ATOM 3465 N N . HIS A 1 420 ? -2.362 3.496 9.866 1.00 95.31 420 HIS A N 1
ATOM 3466 C CA . HIS A 1 420 ? -2.881 3.230 11.209 1.00 95.31 420 HIS A CA 1
ATOM 3467 C C . HIS A 1 420 ? -3.895 4.310 11.615 1.00 95.31 420 HIS A C 1
ATOM 3469 O O . HIS A 1 420 ? -4.116 5.279 10.891 1.00 95.31 420 HIS A O 1
ATOM 3475 N N . ILE A 1 421 ? -4.543 4.158 12.769 1.00 94.06 421 ILE A N 1
ATOM 3476 C CA . ILE A 1 421 ? -5.532 5.134 13.252 1.00 94.06 421 ILE A CA 1
ATOM 3477 C C . ILE A 1 421 ? -4.874 6.387 13.850 1.00 94.06 421 ILE A C 1
ATOM 3479 O O . ILE A 1 421 ? -3.743 6.336 14.329 1.00 94.06 421 ILE A O 1
ATOM 3483 N N . PHE A 1 422 ? -5.601 7.510 13.892 1.00 94.75 422 PHE A N 1
ATOM 3484 C CA . PHE A 1 422 ? -5.154 8.761 14.532 1.00 94.75 422 PHE A CA 1
ATOM 3485 C C . PHE A 1 422 ? -5.367 8.724 16.056 1.00 94.75 422 PHE A C 1
ATOM 3487 O O . PHE A 1 422 ? -6.155 9.496 16.610 1.00 94.75 422 PHE A O 1
ATOM 3494 N N . GLY A 1 423 ? -4.736 7.757 16.717 1.00 92.12 423 GLY A N 1
ATOM 3495 C CA . GLY A 1 423 ? -4.942 7.452 18.128 1.00 92.12 423 GLY A CA 1
ATOM 3496 C C . GLY A 1 423 ? -4.247 6.151 18.520 1.00 92.12 423 GLY A C 1
ATOM 3497 O O . GLY A 1 423 ? -3.032 6.032 18.411 1.00 92.12 423 GLY A O 1
ATOM 3498 N N . GLY A 1 424 ? -5.022 5.173 18.982 1.00 91.88 424 GLY A N 1
ATOM 3499 C CA . GLY A 1 424 ? -4.520 3.868 19.410 1.00 91.88 424 GLY A CA 1
ATOM 3500 C C . GLY A 1 424 ? -4.223 3.766 20.901 1.00 91.88 424 GLY A C 1
ATOM 3501 O O . GLY A 1 424 ? -4.806 4.484 21.720 1.00 91.88 424 GLY A O 1
ATOM 3502 N N . TRP A 1 425 ? -3.372 2.806 21.250 1.00 93.00 425 TRP A N 1
ATOM 3503 C CA . TRP A 1 425 ? -2.951 2.539 22.620 1.00 93.00 425 TRP A CA 1
ATOM 3504 C C . TRP A 1 425 ? -1.911 3.545 23.124 1.00 93.00 425 TRP A C 1
ATOM 3506 O O . TRP A 1 425 ? -1.085 4.025 22.348 1.00 93.00 425 TRP A O 1
ATOM 3516 N N . PRO A 1 426 ? -1.878 3.808 24.441 1.00 90.75 426 PRO A N 1
ATOM 3517 C CA . PRO A 1 426 ? -0.861 4.647 25.066 1.00 90.75 426 PRO A CA 1
ATOM 3518 C C . PRO A 1 426 ? 0.472 3.899 25.281 1.00 90.75 426 PRO A C 1
ATOM 3520 O O . PRO A 1 426 ? 1.154 4.108 26.273 1.00 90.75 426 PRO A O 1
ATOM 3523 N N . THR A 1 427 ? 0.849 3.000 24.370 1.00 88.44 427 THR A N 1
ATOM 3524 C CA . THR A 1 427 ? 2.046 2.153 24.488 1.00 88.44 427 THR A CA 1
ATOM 3525 C C . THR A 1 427 ? 2.903 2.213 23.229 1.00 88.44 427 THR A C 1
ATOM 3527 O O . THR A 1 427 ? 2.412 2.517 22.137 1.00 88.44 427 THR A O 1
ATOM 3530 N N . GLN A 1 428 ? 4.175 1.846 23.382 1.00 86.19 428 GLN A N 1
ATOM 3531 C CA . GLN A 1 428 ? 5.127 1.711 22.279 1.00 86.19 428 GLN A CA 1
ATOM 3532 C C . GLN A 1 428 ? 4.891 0.434 21.448 1.00 86.19 428 GLN A C 1
ATOM 3534 O O . GLN A 1 428 ? 3.918 -0.295 21.657 1.00 86.19 428 GLN A O 1
ATOM 3539 N N . SER A 1 429 ? 5.782 0.168 20.486 1.00 83.31 429 SER A N 1
ATOM 3540 C CA . SER A 1 429 ? 5.640 -0.910 19.492 1.00 83.31 429 SER A CA 1
ATOM 3541 C C . SER A 1 429 ? 5.439 -2.301 20.090 1.00 83.31 429 SER A C 1
ATOM 3543 O O . SER A 1 429 ? 4.696 -3.098 19.526 1.00 83.31 429 SER A O 1
ATOM 3545 N N . ASP A 1 430 ? 6.069 -2.587 21.229 1.00 81.88 430 ASP A N 1
ATOM 3546 C CA . ASP A 1 430 ? 6.002 -3.884 21.906 1.00 81.88 430 ASP A CA 1
ATOM 3547 C C . ASP A 1 430 ? 4.688 -4.135 22.658 1.00 81.88 430 ASP A C 1
ATOM 3549 O O . ASP A 1 430 ? 4.516 -5.225 23.195 1.00 81.88 430 ASP A O 1
ATOM 3553 N N . CYS A 1 431 ? 3.767 -3.164 22.669 1.00 84.44 431 CYS A N 1
ATOM 3554 C CA . CYS A 1 431 ? 2.428 -3.247 23.259 1.00 84.44 431 CYS A CA 1
ATOM 3555 C C . CYS A 1 431 ? 2.404 -3.495 24.780 1.00 84.44 431 CYS A C 1
ATOM 3557 O O . CYS A 1 431 ? 1.355 -3.840 25.334 1.00 84.44 431 CYS A O 1
ATOM 3559 N N . ARG A 1 432 ? 3.541 -3.342 25.468 1.00 86.94 432 ARG A N 1
ATOM 3560 C CA . ARG A 1 432 ? 3.641 -3.588 26.909 1.00 86.94 432 ARG A CA 1
ATOM 3561 C C . ARG A 1 432 ? 3.180 -2.379 27.720 1.00 86.94 432 ARG A C 1
ATOM 3563 O O . ARG A 1 432 ? 3.533 -1.242 27.418 1.00 86.94 432 ARG A O 1
ATOM 3570 N N . LEU A 1 433 ? 2.444 -2.645 28.799 1.00 88.75 433 LEU A N 1
ATOM 3571 C CA . LEU A 1 433 ? 1.950 -1.618 29.727 1.00 88.75 433 LEU A CA 1
ATOM 3572 C C . LEU A 1 433 ? 3.045 -1.047 30.642 1.00 88.75 433 LEU A C 1
ATOM 3574 O O . LEU A 1 433 ? 2.914 0.066 31.133 1.00 88.75 433 LEU A O 1
ATOM 3578 N N . ASP A 1 434 ? 4.113 -1.804 30.886 1.00 86.56 434 ASP A N 1
ATOM 3579 C CA . ASP A 1 434 ? 5.238 -1.415 31.746 1.00 86.56 434 ASP A CA 1
ATOM 3580 C C . ASP A 1 434 ? 6.398 -0.765 30.976 1.00 86.56 434 ASP A C 1
ATOM 3582 O O . ASP A 1 434 ? 7.441 -0.452 31.551 1.00 86.56 434 ASP A O 1
ATOM 3586 N N . SER A 1 435 ? 6.236 -0.576 29.668 1.00 79.62 435 SER A N 1
ATOM 3587 C CA . SER A 1 435 ? 7.278 0.004 28.834 1.00 79.62 435 SER A CA 1
ATOM 3588 C C . SER A 1 435 ? 7.386 1.516 28.999 1.00 79.62 435 SER A C 1
ATOM 3590 O O . SER A 1 435 ? 6.386 2.179 29.258 1.00 79.62 435 SER A O 1
ATOM 3592 N N . PRO A 1 436 ? 8.585 2.098 28.818 1.00 74.75 436 PRO A N 1
ATOM 3593 C CA . PRO A 1 436 ? 8.755 3.545 28.879 1.00 74.75 436 PRO A CA 1
ATOM 3594 C C . PRO A 1 436 ? 7.886 4.238 27.817 1.00 74.75 436 PRO A C 1
ATOM 3596 O O . PRO A 1 436 ? 7.937 3.882 26.639 1.00 74.75 436 PRO A O 1
ATOM 3599 N N . HIS A 1 437 ? 7.102 5.244 28.223 1.00 75.94 437 HIS A N 1
ATOM 3600 C CA . HIS A 1 437 ? 6.178 5.976 27.342 1.00 75.94 437 HIS A CA 1
ATOM 3601 C C . HIS A 1 437 ? 6.935 6.923 26.409 1.00 75.94 437 HIS A C 1
ATOM 3603 O O . HIS A 1 437 ? 6.988 8.135 26.612 1.00 75.94 437 HIS A O 1
ATOM 3609 N N . SER A 1 438 ? 7.571 6.344 25.402 1.00 79.62 438 SER A N 1
ATOM 3610 C CA . SER A 1 438 ? 8.391 7.069 24.436 1.00 79.62 438 SER A CA 1
ATOM 3611 C C . SER A 1 438 ? 7.667 7.325 23.115 1.00 79.62 438 SER A C 1
ATOM 3613 O O . SER A 1 438 ? 8.090 8.193 22.358 1.00 79.62 438 SER A O 1
ATOM 3615 N N . TYR A 1 439 ? 6.582 6.595 22.832 1.00 85.44 439 TYR A N 1
ATOM 3616 C CA . TYR A 1 439 ? 5.821 6.700 21.590 1.00 85.44 439 TYR A CA 1
ATOM 3617 C C . TYR A 1 439 ? 4.467 5.977 21.717 1.00 85.44 439 TYR A C 1
ATOM 3619 O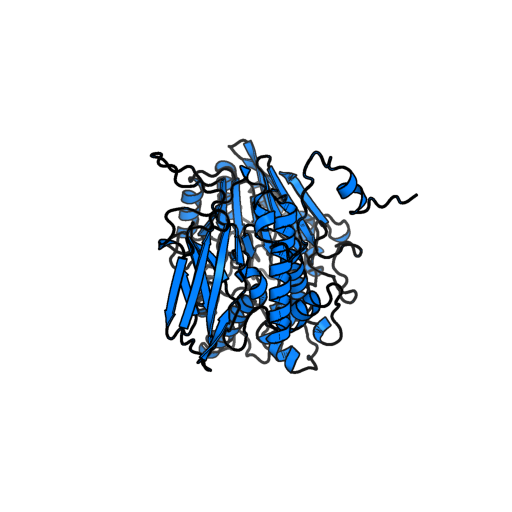 O . TYR A 1 439 ? 4.435 4.818 22.117 1.00 85.44 439 TYR A O 1
ATOM 3627 N N . ALA A 1 440 ? 3.363 6.628 21.350 1.00 90.06 440 ALA A N 1
ATOM 3628 C CA . ALA A 1 440 ? 2.060 6.014 21.123 1.00 90.06 440 ALA A CA 1
ATOM 3629 C C . ALA A 1 440 ? 2.015 5.486 19.689 1.00 90.06 440 ALA A C 1
ATOM 3631 O O . ALA A 1 440 ? 1.784 6.241 18.746 1.00 90.06 440 ALA A O 1
ATOM 3632 N N . TYR A 1 441 ? 2.259 4.185 19.530 1.00 88.31 441 TYR A N 1
ATOM 3633 C CA . TYR A 1 441 ? 2.640 3.591 18.244 1.00 88.31 441 TYR A CA 1
ATOM 3634 C C . TYR A 1 441 ? 1.529 3.594 17.175 1.00 88.31 441 TYR A C 1
ATOM 3636 O O . TYR A 1 441 ? 1.816 3.285 16.032 1.00 88.31 441 TYR A O 1
ATOM 3644 N N . GLY A 1 442 ? 0.284 3.956 17.518 1.00 90.38 442 GLY A N 1
ATOM 3645 C CA . GLY A 1 442 ? -0.845 3.989 16.574 1.00 90.38 442 GLY A CA 1
ATOM 3646 C C . GLY A 1 442 ? -1.643 2.680 16.481 1.00 90.38 442 GLY A C 1
ATOM 3647 O O . GLY A 1 442 ? -2.551 2.574 15.658 1.00 90.38 442 GLY A O 1
ATOM 3648 N N . ARG A 1 443 ? -1.337 1.697 17.340 1.00 91.81 443 ARG A N 1
ATOM 3649 C CA . ARG A 1 443 ? -1.949 0.354 17.362 1.00 91.81 443 ARG A CA 1
ATOM 3650 C C . ARG A 1 443 ? -3.316 0.298 18.038 1.00 91.81 443 ARG A C 1
ATOM 3652 O O . ARG A 1 443 ? -3.593 1.068 18.962 1.00 91.81 443 ARG A O 1
ATOM 3659 N N . GLY A 1 444 ? -4.109 -0.704 17.667 1.00 91.38 444 GLY A N 1
ATOM 3660 C CA . GLY A 1 444 ? -5.328 -1.088 18.379 1.00 91.38 444 GLY A CA 1
ATOM 3661 C C . GLY A 1 444 ? -6.619 -0.502 17.818 1.00 91.38 444 GLY A C 1
ATOM 3662 O O . GLY A 1 444 ? -6.644 0.159 16.783 1.00 91.38 444 GLY A O 1
ATOM 3663 N N . MET A 1 445 ? -7.730 -0.732 18.526 1.00 90.69 445 MET A N 1
ATOM 3664 C CA . MET A 1 445 ? -9.078 -0.429 18.021 1.00 90.69 445 MET A CA 1
ATOM 3665 C C . MET A 1 445 ? -9.705 0.835 18.622 1.00 90.69 445 MET A C 1
ATOM 3667 O O . MET A 1 445 ? -10.893 0.869 18.954 1.00 90.69 445 MET A O 1
ATOM 3671 N N . GLY A 1 446 ? -8.901 1.897 18.708 1.00 93.81 446 GLY A N 1
ATOM 3672 C CA . GLY A 1 446 ? -9.243 3.221 19.241 1.00 93.81 446 GLY A CA 1
ATOM 3673 C C . GLY A 1 446 ? -10.196 4.070 18.401 1.00 93.81 446 GLY A C 1
ATOM 3674 O O . GLY A 1 446 ? -9.897 5.226 18.128 1.00 93.81 446 GLY A O 1
ATOM 3675 N N . PHE A 1 447 ? -11.334 3.526 17.967 1.00 96.94 447 PHE A N 1
ATOM 3676 C CA . PHE A 1 447 ? -12.232 4.222 17.036 1.00 96.94 447 PHE A CA 1
ATOM 3677 C C . PHE A 1 447 ? -13.272 5.124 17.707 1.00 96.94 447 PHE A C 1
ATOM 3679 O O . PHE A 1 447 ? -13.688 6.111 17.108 1.00 96.94 447 PHE A O 1
ATOM 3686 N N . THR A 1 448 ? -13.712 4.796 18.920 1.00 97.44 448 THR A N 1
ATOM 3687 C CA . THR A 1 448 ? -14.903 5.392 19.553 1.00 97.44 448 THR A CA 1
ATOM 3688 C C . THR A 1 448 ? -14.600 5.901 20.956 1.00 97.44 448 THR A C 1
ATOM 3690 O O . THR A 1 448 ? -13.697 5.385 21.616 1.00 97.44 448 THR A O 1
ATOM 3693 N N . ARG A 1 449 ? -15.398 6.846 21.457 1.00 97.69 449 ARG A N 1
ATOM 3694 C CA . ARG A 1 449 ? -15.296 7.332 22.840 1.00 97.69 449 ARG A CA 1
ATOM 3695 C C . ARG A 1 449 ? -15.469 6.208 23.857 1.00 97.69 449 ARG A C 1
ATOM 3697 O O . ARG A 1 449 ? -14.659 6.085 24.769 1.00 97.69 449 ARG A O 1
ATOM 3704 N N . GLU A 1 450 ? -16.479 5.371 23.658 1.00 97.38 450 GLU A N 1
ATOM 3705 C CA . GLU A 1 450 ? -16.866 4.286 24.562 1.00 97.38 450 GLU A CA 1
ATOM 3706 C C . GLU A 1 450 ? -15.714 3.290 24.741 1.00 97.38 450 GLU A C 1
ATOM 3708 O O . GLU A 1 450 ? -15.440 2.830 25.848 1.00 97.38 450 GLU A O 1
ATOM 3713 N N . TYR A 1 451 ? -14.983 3.017 23.657 1.00 97.12 451 TYR A N 1
ATOM 3714 C CA . TYR A 1 451 ? -13.755 2.226 23.697 1.00 97.12 451 TYR A CA 1
ATOM 3715 C C . TYR A 1 451 ? -12.698 2.856 24.611 1.00 97.12 451 TYR A C 1
ATOM 3717 O O . TYR A 1 451 ? -12.089 2.152 25.409 1.00 97.12 451 TYR A O 1
ATOM 3725 N N . TYR A 1 452 ? -12.457 4.164 24.512 1.00 97.88 452 TYR A N 1
ATOM 3726 C CA . TYR A 1 452 ? -11.423 4.814 25.317 1.00 97.88 452 TYR A CA 1
ATOM 3727 C C . TYR A 1 452 ? -11.809 4.925 26.791 1.00 97.88 452 TYR A C 1
ATOM 3729 O O . TYR A 1 452 ? -10.954 4.786 27.665 1.00 97.88 452 TYR A O 1
ATOM 3737 N N . GLU A 1 453 ? -13.094 5.109 27.085 1.00 97.94 453 GLU A N 1
ATOM 3738 C CA . GLU A 1 453 ? -13.618 5.010 28.448 1.00 97.94 453 GLU A CA 1
ATOM 3739 C C . GLU A 1 453 ? -13.422 3.601 29.024 1.00 97.94 453 GLU A C 1
ATOM 3741 O O . GLU A 1 453 ? -13.042 3.456 30.187 1.00 97.94 453 GLU A O 1
ATOM 3746 N N . ASP A 1 454 ? -13.621 2.565 28.208 1.00 97.56 454 ASP A N 1
ATOM 3747 C CA . ASP A 1 454 ? -13.367 1.179 28.597 1.00 97.56 454 ASP A CA 1
ATOM 3748 C C . ASP A 1 454 ? -11.880 0.868 28.792 1.00 97.56 454 ASP A C 1
ATOM 3750 O O . ASP A 1 454 ? -11.490 0.325 29.827 1.00 97.56 454 ASP A O 1
ATOM 3754 N N . LEU A 1 455 ? -11.028 1.311 27.865 1.00 96.75 455 LEU A N 1
ATOM 3755 C CA . LEU A 1 455 ? -9.572 1.239 27.985 1.00 96.75 455 LEU A CA 1
ATOM 3756 C C . LEU A 1 455 ? -9.103 1.913 29.277 1.00 96.75 455 LEU A C 1
ATOM 3758 O O . LEU A 1 455 ? -8.291 1.340 29.996 1.00 96.75 455 LEU A O 1
ATOM 3762 N N . ASN A 1 456 ? -9.647 3.078 29.622 1.00 97.50 456 ASN A N 1
ATOM 3763 C CA . ASN A 1 456 ? -9.316 3.776 30.859 1.00 97.50 456 ASN A CA 1
ATOM 3764 C C . ASN A 1 456 ? -9.694 2.977 32.115 1.00 97.50 456 ASN A C 1
ATOM 3766 O O . ASN A 1 456 ? -8.901 2.932 33.057 1.00 97.50 456 ASN A O 1
ATOM 3770 N N . ARG A 1 457 ? -10.866 2.325 32.139 1.00 97.94 457 ARG A N 1
ATOM 3771 C CA . ARG A 1 457 ? -11.254 1.424 33.241 1.00 97.94 457 ARG A CA 1
ATOM 3772 C C . ARG A 1 457 ? -10.322 0.217 33.330 1.00 97.94 457 ARG A C 1
ATOM 3774 O O . ARG A 1 457 ? -9.888 -0.137 34.422 1.00 97.94 457 ARG A O 1
ATOM 3781 N N . PHE A 1 458 ? -9.979 -0.379 32.189 1.00 96.62 458 PHE A N 1
ATOM 3782 C CA . PHE A 1 458 ? -9.044 -1.501 32.115 1.00 96.62 458 PHE A CA 1
ATOM 3783 C C . PHE A 1 458 ? -7.653 -1.129 32.647 1.00 96.62 458 PHE A C 1
ATOM 3785 O O . PHE A 1 458 ? -7.083 -1.872 33.445 1.00 96.62 458 PHE A O 1
ATOM 3792 N N . LEU A 1 459 ? -7.116 0.024 32.238 1.00 95.38 459 LEU A N 1
ATOM 3793 C CA . LEU A 1 459 ? -5.815 0.518 32.692 1.00 95.38 459 LEU A CA 1
ATOM 3794 C C . LEU A 1 459 ? -5.805 0.761 34.201 1.00 95.38 459 LEU A C 1
ATOM 3796 O O . LEU A 1 459 ? -4.873 0.344 34.880 1.00 95.38 459 LEU A O 1
ATOM 3800 N N . GLU A 1 460 ? -6.856 1.380 34.736 1.00 96.50 460 GLU A N 1
ATOM 3801 C CA . GLU A 1 460 ? -7.006 1.605 36.175 1.00 96.50 460 GLU A CA 1
ATOM 3802 C C . GLU A 1 460 ? -7.072 0.291 36.962 1.00 96.50 460 GLU A C 1
ATOM 3804 O O . GLU A 1 460 ? -6.301 0.108 37.901 1.00 96.50 460 GLU A O 1
ATOM 3809 N N . ALA A 1 461 ? -7.913 -0.654 36.532 1.00 96.56 461 ALA A N 1
ATOM 3810 C CA . ALA A 1 461 ? -8.026 -1.972 37.156 1.00 96.56 461 ALA A CA 1
ATOM 3811 C C . ALA A 1 461 ? -6.722 -2.786 37.080 1.00 96.56 461 ALA A C 1
ATOM 3813 O O . ALA A 1 461 ? -6.460 -3.618 37.946 1.00 96.56 461 ALA A O 1
ATOM 3814 N N . SER A 1 462 ? -5.894 -2.530 36.065 1.00 94.19 462 SER A N 1
ATOM 3815 C CA . SER A 1 462 ? -4.602 -3.193 35.871 1.00 94.19 462 SER A CA 1
ATOM 3816 C C . SER A 1 462 ? -3.446 -2.510 36.617 1.00 94.19 462 SER A C 1
ATOM 3818 O O . SER A 1 462 ? -2.314 -2.966 36.507 1.00 94.19 462 SER A O 1
ATOM 3820 N N . GLY A 1 463 ? -3.694 -1.423 37.362 1.00 94.88 463 GLY A N 1
ATOM 3821 C CA . GLY A 1 463 ? -2.654 -0.679 38.088 1.00 94.88 463 GLY A CA 1
ATOM 3822 C C . GLY A 1 463 ? -1.866 0.327 37.237 1.00 94.88 463 GLY A C 1
ATOM 3823 O O . GLY A 1 463 ? -0.862 0.868 37.691 1.00 94.88 463 GLY A O 1
ATOM 3824 N N . TYR A 1 464 ? -2.334 0.620 36.023 1.00 94.19 464 TYR A N 1
ATOM 3825 C CA . TYR A 1 464 ? -1.696 1.514 35.054 1.00 94.19 464 TYR A CA 1
ATOM 3826 C C . TYR A 1 464 ? -2.511 2.796 34.826 1.00 94.19 464 TYR A C 1
ATOM 3828 O O . TYR A 1 464 ? -2.651 3.278 33.706 1.00 94.19 464 TYR A O 1
ATOM 3836 N N . SER A 1 465 ? -3.074 3.390 35.881 1.00 93.00 465 SER A N 1
ATOM 3837 C CA . SER A 1 465 ? -3.891 4.613 35.770 1.00 93.00 465 SER A CA 1
ATOM 3838 C C . SER A 1 465 ? -3.138 5.810 35.165 1.00 93.00 465 SER A C 1
ATOM 3840 O O . SER A 1 465 ? -3.759 6.686 34.569 1.00 93.00 465 SER A O 1
ATOM 3842 N N . PHE A 1 466 ? -1.806 5.826 35.258 1.00 91.00 466 PHE A N 1
ATOM 3843 C CA . PHE A 1 466 ? -0.930 6.828 34.642 1.00 91.00 466 PHE A CA 1
ATOM 3844 C C . PHE A 1 466 ? -0.876 6.749 33.103 1.00 91.00 466 PHE A C 1
ATOM 3846 O O . PHE A 1 466 ? -0.399 7.684 32.467 1.00 91.00 466 PHE A O 1
ATOM 3853 N N . LEU A 1 467 ? -1.378 5.659 32.509 1.00 92.81 467 LEU A N 1
ATOM 3854 C CA . LEU A 1 467 ? -1.546 5.477 31.063 1.00 92.81 467 LEU A CA 1
ATOM 3855 C C . LEU A 1 467 ? -2.904 5.965 30.537 1.00 92.81 467 LEU A C 1
ATOM 3857 O O . LEU A 1 467 ? -3.160 5.868 29.337 1.00 92.81 467 LEU A O 1
ATOM 3861 N N . LYS A 1 468 ? -3.806 6.434 31.410 1.00 94.81 468 LYS A N 1
ATOM 3862 C CA . LYS A 1 468 ? -5.137 6.884 30.990 1.00 94.81 468 LYS A CA 1
ATOM 3863 C C . LYS A 1 468 ? -5.036 8.018 29.976 1.00 94.81 468 LYS A C 1
ATOM 3865 O O . LYS A 1 468 ? -4.219 8.924 30.110 1.00 94.81 468 LYS A O 1
ATOM 3870 N N . VAL A 1 469 ? -5.939 7.979 29.006 1.00 95.50 469 VAL A N 1
ATOM 3871 C CA . VAL A 1 469 ? -6.031 8.970 27.933 1.00 95.50 469 VAL A CA 1
ATOM 3872 C C . VAL A 1 469 ? -7.286 9.815 28.087 1.00 95.50 469 VAL A C 1
ATOM 3874 O O . VAL A 1 469 ? -8.233 9.429 28.777 1.00 95.50 469 VAL A O 1
ATOM 3877 N N . ASN A 1 470 ? -7.318 10.967 27.433 1.00 96.62 470 ASN A N 1
ATOM 3878 C CA . ASN A 1 470 ? -8.465 11.856 27.371 1.00 96.62 470 ASN A CA 1
ATOM 3879 C C . ASN A 1 470 ? -9.213 11.682 26.036 1.00 96.62 470 ASN A C 1
ATOM 3881 O O . ASN A 1 470 ? -8.766 12.235 25.027 1.00 96.62 470 ASN A O 1
ATOM 3885 N N . PRO A 1 471 ? -10.379 11.001 26.019 1.00 96.81 471 PRO A N 1
ATOM 3886 C CA . PRO A 1 471 ? -11.157 10.802 24.798 1.00 96.81 471 PRO A CA 1
ATOM 3887 C C . PRO A 1 471 ? -11.511 12.110 24.071 1.00 96.81 471 PRO A C 1
ATOM 3889 O O . PRO A 1 471 ? -11.547 12.133 22.849 1.00 96.81 471 PRO A O 1
ATOM 3892 N N . GLU A 1 472 ? -11.708 13.231 24.772 1.00 96.19 472 GLU A N 1
ATOM 3893 C CA . GLU A 1 472 ? -12.079 14.510 24.132 1.00 96.19 472 GLU A CA 1
ATOM 3894 C C . GLU A 1 472 ? -11.017 15.052 23.172 1.00 96.19 472 GLU A C 1
ATOM 3896 O O . GLU A 1 472 ? -11.310 15.888 22.321 1.00 96.19 472 GLU A O 1
ATOM 3901 N N . LYS A 1 473 ? -9.767 14.612 23.330 1.00 97.00 473 LYS A N 1
ATOM 3902 C CA . LYS A 1 473 ? -8.625 15.109 22.560 1.00 97.00 473 LYS A CA 1
ATOM 3903 C C . LYS A 1 473 ? -8.184 14.157 21.451 1.00 97.00 473 LYS A C 1
ATOM 3905 O O . LYS A 1 473 ? -7.249 14.477 20.728 1.00 97.00 473 LYS A O 1
ATOM 3910 N N . ILE A 1 474 ? -8.823 12.997 21.310 1.00 97.31 474 ILE A N 1
ATOM 3911 C CA . ILE A 1 474 ? -8.404 11.985 20.338 1.00 97.31 474 ILE A CA 1
ATOM 3912 C C . ILE A 1 474 ? -9.080 12.255 18.996 1.00 97.31 474 ILE A C 1
ATOM 3914 O O . ILE A 1 474 ? -10.283 12.041 18.824 1.00 97.31 474 ILE A O 1
ATOM 3918 N N . GLU A 1 475 ? -8.291 12.686 18.012 1.00 97.62 475 GLU A N 1
ATOM 3919 C CA . GLU A 1 475 ? -8.790 13.073 16.690 1.00 97.62 475 GLU A CA 1
ATOM 3920 C C . GLU A 1 475 ? -9.486 11.913 15.952 1.00 97.62 475 GLU A C 1
ATOM 3922 O O . GLU A 1 475 ? -10.429 12.141 15.189 1.00 97.62 475 GLU A O 1
ATOM 3927 N N . GLN A 1 476 ? -9.083 10.657 16.194 1.00 97.75 476 GLN A N 1
ATOM 3928 C CA . GLN A 1 476 ? -9.770 9.491 15.629 1.00 97.75 476 GLN A CA 1
ATOM 3929 C C . GLN A 1 476 ? -11.258 9.438 16.002 1.00 97.75 476 GLN A C 1
ATOM 3931 O O . GLN A 1 476 ? -12.066 9.078 15.149 1.00 97.75 476 GLN A O 1
ATOM 3936 N N . ILE A 1 477 ? -11.649 9.833 17.220 1.00 98.25 477 ILE A N 1
ATOM 3937 C CA . ILE A 1 477 ? -13.060 9.820 17.642 1.00 98.25 477 ILE A CA 1
ATOM 3938 C C . ILE A 1 477 ? -13.870 10.817 16.812 1.00 98.25 477 ILE A C 1
ATOM 3940 O O . ILE A 1 477 ? -14.951 10.483 16.324 1.00 98.25 477 ILE A O 1
ATOM 3944 N N . TYR A 1 478 ? -13.332 12.022 16.597 1.00 98.12 478 TYR A N 1
ATOM 3945 C CA . TYR A 1 478 ? -13.962 13.021 15.733 1.00 98.12 478 TYR A CA 1
ATOM 3946 C C . TYR A 1 478 ? -14.184 12.471 14.318 1.00 98.12 478 TYR A C 1
ATOM 3948 O O . TYR A 1 478 ? -15.300 12.530 13.796 1.00 98.12 478 TYR A O 1
ATOM 3956 N N . LYS A 1 479 ? -13.145 11.870 13.722 1.00 98.19 479 LYS A N 1
ATOM 3957 C CA . LYS A 1 479 ? -13.237 11.277 12.382 1.00 98.19 479 LYS A CA 1
ATOM 3958 C C . LYS A 1 479 ? -14.249 10.138 12.325 1.00 98.19 479 LYS A C 1
ATOM 3960 O O . LYS A 1 479 ? -15.071 10.118 11.419 1.00 98.19 479 LYS A O 1
ATOM 3965 N N . THR A 1 480 ? -14.249 9.226 13.295 1.00 98.44 480 THR A N 1
ATOM 3966 C CA . THR A 1 480 ? -15.217 8.121 13.345 1.00 98.44 480 THR A CA 1
ATOM 3967 C C . THR A 1 480 ? -16.657 8.637 13.413 1.00 98.44 480 THR A C 1
ATOM 3969 O O . THR A 1 480 ? -17.512 8.151 12.676 1.00 98.44 480 THR A O 1
ATOM 3972 N N . ASN A 1 481 ? -16.930 9.667 14.219 1.00 98.50 481 ASN A N 1
ATOM 3973 C CA . ASN A 1 481 ? -18.256 10.291 14.277 1.00 98.50 481 ASN A CA 1
ATOM 3974 C C . ASN A 1 481 ? -18.644 10.933 12.939 1.00 98.50 481 ASN A C 1
ATOM 3976 O O . ASN A 1 481 ? -19.780 10.793 12.481 1.00 98.50 481 ASN A O 1
ATOM 3980 N N . LEU A 1 482 ? -17.694 11.599 12.279 1.00 98.38 482 LEU A N 1
ATOM 3981 C CA . LEU A 1 482 ? -17.891 12.132 10.935 1.00 98.38 482 LEU A CA 1
ATOM 3982 C C . LEU A 1 482 ? -18.189 11.010 9.926 1.00 98.38 482 LEU A C 1
ATOM 3984 O O . LEU A 1 482 ? -19.086 11.158 9.101 1.00 98.38 482 LEU A O 1
ATOM 3988 N N . PHE A 1 483 ? -17.494 9.877 10.007 1.00 98.62 483 PHE A N 1
ATOM 3989 C CA . PHE A 1 483 ? -17.692 8.722 9.129 1.00 98.62 483 PHE A CA 1
ATOM 3990 C C . PHE A 1 483 ? -19.074 8.086 9.300 1.00 98.62 483 PHE A C 1
ATOM 3992 O O . PHE A 1 483 ? -19.751 7.841 8.299 1.00 98.62 483 PHE A O 1
ATOM 3999 N N . LEU A 1 484 ? -19.526 7.906 10.545 1.00 98.62 484 LEU A N 1
ATOM 4000 C CA . LEU A 1 484 ? -20.878 7.434 10.863 1.00 98.62 484 LEU A CA 1
ATOM 4001 C C . LEU A 1 484 ? -21.942 8.384 10.293 1.00 98.62 484 LEU A C 1
ATOM 4003 O O . LEU A 1 484 ? -22.861 7.957 9.592 1.00 98.62 484 LEU A O 1
ATOM 4007 N N . LYS A 1 485 ? -21.763 9.693 10.494 1.00 98.31 485 LYS A N 1
ATOM 4008 C CA . LYS A 1 485 ? -22.671 10.722 9.968 1.00 98.31 485 LYS A CA 1
ATOM 4009 C C . LYS A 1 485 ? -22.725 10.751 8.437 1.00 98.31 485 LYS A C 1
ATOM 4011 O O . LYS A 1 485 ? -23.751 11.067 7.842 1.00 98.31 485 LYS A O 1
ATOM 4016 N N . LYS A 1 486 ? -21.600 10.479 7.772 1.00 97.50 486 LYS A N 1
ATOM 4017 C CA . LYS A 1 486 ? -21.454 10.610 6.311 1.00 97.50 486 LYS A CA 1
ATOM 4018 C C . LYS A 1 486 ? -21.662 9.305 5.547 1.00 97.50 486 LYS A C 1
ATOM 4020 O O . LYS A 1 486 ? -21.604 9.317 4.318 1.00 97.50 486 LYS A O 1
ATOM 4025 N N . GLY A 1 487 ? -21.943 8.201 6.239 1.00 96.88 487 GLY A N 1
ATOM 4026 C CA . GLY A 1 487 ? -22.217 6.924 5.587 1.00 96.88 487 GLY A CA 1
ATOM 4027 C C . GLY A 1 487 ? -20.983 6.309 4.936 1.00 96.88 487 GLY A C 1
ATOM 4028 O O . GLY A 1 487 ? -21.050 5.893 3.781 1.00 96.88 487 GLY A O 1
ATOM 4029 N N . VAL A 1 488 ? -19.858 6.301 5.654 1.00 98.44 488 VAL A N 1
ATOM 4030 C CA . VAL A 1 488 ? -18.673 5.512 5.285 1.00 98.44 488 VAL A CA 1
ATOM 4031 C C . VAL A 1 488 ? -18.946 4.038 5.570 1.00 98.44 488 VAL A C 1
ATOM 4033 O O . VAL A 1 488 ? -19.511 3.707 6.609 1.00 98.44 488 VAL A O 1
ATOM 4036 N N . ASP A 1 489 ? -18.537 3.163 4.655 1.00 97.88 489 ASP A N 1
ATOM 4037 C CA . ASP A 1 489 ? -18.800 1.726 4.745 1.00 97.88 489 ASP A CA 1
ATOM 4038 C C . ASP A 1 489 ? -17.657 0.988 5.459 1.00 97.88 489 ASP A C 1
ATOM 4040 O O . ASP A 1 489 ? -17.898 0.134 6.314 1.00 97.88 489 ASP A O 1
ATOM 4044 N N . ALA A 1 490 ? -16.400 1.355 5.179 1.00 98.25 490 ALA A N 1
ATOM 4045 C CA . ALA A 1 490 ? -15.263 0.793 5.902 1.00 98.25 490 ALA A CA 1
ATOM 4046 C C . ALA A 1 490 ? -14.057 1.732 6.042 1.00 98.25 490 ALA A C 1
ATOM 4048 O O . ALA A 1 490 ? -13.737 2.514 5.145 1.00 98.25 490 ALA A O 1
ATOM 4049 N N . ILE A 1 491 ? -13.355 1.586 7.167 1.00 98.50 491 ILE A N 1
ATOM 4050 C CA . ILE A 1 491 ? -11.988 2.057 7.400 1.00 98.50 491 ILE A CA 1
ATOM 4051 C C . ILE A 1 491 ? -11.069 0.848 7.240 1.00 98.50 491 ILE A C 1
ATOM 4053 O O . ILE A 1 491 ? -11.158 -0.104 8.014 1.00 98.50 491 ILE A O 1
ATOM 4057 N N . VAL A 1 492 ? -10.192 0.876 6.246 1.00 98.50 492 VAL A N 1
ATOM 4058 C CA . VAL A 1 492 ? -9.228 -0.189 5.970 1.00 98.50 492 VAL A CA 1
ATOM 4059 C C . VAL A 1 492 ? -7.842 0.297 6.376 1.00 98.50 492 VAL A C 1
ATOM 4061 O O . VAL A 1 492 ? -7.413 1.368 5.940 1.00 98.50 492 VAL A O 1
ATOM 4064 N N . TYR A 1 493 ? -7.165 -0.468 7.229 1.00 97.94 493 TYR A N 1
ATOM 4065 C CA . TYR A 1 493 ? -5.872 -0.084 7.790 1.00 97.94 493 TYR A CA 1
ATOM 4066 C C . TYR A 1 493 ? -4.877 -1.241 7.886 1.00 97.94 493 TYR A C 1
ATOM 4068 O O . TYR A 1 493 ? -5.249 -2.405 7.745 1.00 97.94 493 TYR A O 1
ATOM 4076 N N . GLY A 1 494 ? -3.603 -0.898 8.050 1.00 96.00 494 GLY A N 1
ATOM 4077 C CA . GLY A 1 494 ? -2.468 -1.809 8.161 1.00 96.00 494 GLY A CA 1
ATOM 4078 C C . GLY A 1 494 ? -1.927 -1.870 9.583 1.00 96.00 494 GLY A C 1
ATOM 4079 O O . GLY A 1 494 ? -2.708 -1.917 10.538 1.00 96.00 494 GLY A O 1
ATOM 4080 N N . HIS A 1 495 ? -0.598 -1.824 9.707 1.00 95.31 495 HIS A N 1
ATOM 4081 C CA . HIS A 1 495 ? 0.200 -1.568 10.906 1.00 95.31 495 HIS A CA 1
ATOM 4082 C C . HIS A 1 495 ? 0.177 -2.668 11.977 1.00 95.31 495 HIS A C 1
ATOM 4084 O O . HIS A 1 495 ? 1.203 -3.000 12.574 1.00 95.31 495 HIS A O 1
ATOM 4090 N N . ASP A 1 496 ? -0.977 -3.290 12.222 1.00 94.62 496 ASP A N 1
ATOM 4091 C CA . ASP A 1 496 ? -1.179 -4.294 13.274 1.00 94.62 496 ASP A CA 1
ATOM 4092 C C . ASP A 1 496 ? -0.820 -5.727 12.869 1.00 94.62 496 ASP A C 1
ATOM 4094 O O . ASP A 1 496 ? -0.844 -6.627 13.708 1.00 94.62 496 ASP A O 1
ATOM 4098 N N . HIS A 1 497 ? -0.396 -5.931 11.617 1.00 93.69 497 HIS A N 1
ATOM 4099 C CA . HIS A 1 497 ? 0.149 -7.195 11.092 1.00 93.69 497 HIS A CA 1
ATOM 4100 C C . HIS A 1 497 ? -0.807 -8.393 11.243 1.00 93.69 497 HIS A C 1
ATOM 4102 O O . HIS A 1 497 ? -0.388 -9.555 11.289 1.00 93.69 497 HIS A O 1
ATOM 4108 N N . ILE A 1 498 ? -2.109 -8.118 11.308 1.00 95.12 498 ILE A N 1
ATOM 4109 C CA . ILE A 1 498 ? -3.170 -9.111 11.456 1.00 95.12 498 ILE A CA 1
ATOM 4110 C C . ILE A 1 498 ? -4.335 -8.778 10.536 1.00 95.12 498 ILE A C 1
ATOM 4112 O O . ILE A 1 498 ? -4.555 -7.631 10.165 1.00 95.12 498 ILE A O 1
ATOM 4116 N N . PHE A 1 499 ? -5.117 -9.784 10.188 1.00 96.25 499 PHE A N 1
ATOM 4117 C CA . PHE A 1 499 ? -6.404 -9.599 9.556 1.00 96.25 499 PHE A CA 1
ATOM 4118 C C . PHE A 1 499 ? -7.521 -9.738 10.586 1.00 96.25 499 PHE A C 1
ATOM 4120 O O . PHE A 1 499 ? -7.703 -10.797 11.201 1.00 96.25 499 PHE A O 1
ATOM 4127 N N . LYS A 1 500 ? -8.294 -8.661 10.748 1.00 96.00 500 LYS A N 1
ATOM 4128 C CA . LYS A 1 500 ? -9.462 -8.606 11.629 1.00 96.00 500 LYS A CA 1
ATOM 4129 C C . LYS A 1 500 ? -10.436 -7.537 11.149 1.00 96.00 500 LYS A C 1
ATOM 4131 O O . LYS A 1 500 ? -10.031 -6.430 10.819 1.00 96.00 500 LYS A O 1
ATOM 4136 N N . GLY A 1 501 ? -11.721 -7.871 11.156 1.00 94.75 501 GLY A N 1
ATOM 4137 C CA . GLY A 1 501 ? -12.823 -6.949 10.917 1.00 94.75 501 GLY A CA 1
ATOM 4138 C C . GLY A 1 501 ? -13.631 -6.743 12.194 1.00 94.75 501 GLY A C 1
ATOM 4139 O O . GLY A 1 501 ? -13.849 -7.690 12.956 1.00 94.75 501 GLY A O 1
ATOM 4140 N N . LYS A 1 502 ? -14.088 -5.513 12.427 1.00 94.12 502 LYS A N 1
ATOM 4141 C CA . LYS A 1 502 ? -14.973 -5.159 13.540 1.00 94.12 502 LYS A CA 1
ATOM 4142 C C . LYS A 1 502 ? -16.001 -4.129 13.089 1.00 94.12 502 LYS A C 1
ATOM 4144 O O . LYS A 1 502 ? -15.644 -3.104 12.516 1.00 94.12 502 LYS A O 1
ATOM 4149 N N . LYS A 1 503 ? -17.274 -4.373 13.400 1.00 96.06 503 LYS A N 1
ATOM 4150 C CA . LYS A 1 503 ? -18.326 -3.361 13.266 1.00 96.06 503 LYS A CA 1
ATOM 4151 C C . LYS A 1 503 ? -18.105 -2.260 14.304 1.00 96.06 503 LYS A C 1
ATOM 4153 O O . LYS A 1 503 ? -17.978 -2.552 15.492 1.00 96.06 503 LYS A O 1
ATOM 4158 N N . ILE A 1 504 ? -18.079 -1.012 13.850 1.00 97.25 504 ILE A N 1
ATOM 4159 C CA . ILE A 1 504 ? -17.902 0.176 14.690 1.00 97.25 504 ILE A CA 1
ATOM 4160 C C . ILE A 1 504 ? -19.253 0.748 15.116 1.00 97.25 504 ILE A C 1
ATOM 4162 O O . ILE A 1 504 ? -19.453 1.038 16.290 1.00 97.25 504 ILE A O 1
ATOM 4166 N N . GLY A 1 505 ? -20.198 0.877 14.185 1.00 97.06 505 GLY A N 1
ATOM 4167 C CA . GLY A 1 505 ? -21.506 1.463 14.471 1.00 97.06 505 GLY A CA 1
ATOM 4168 C C . GLY A 1 505 ? -22.431 1.480 13.259 1.00 97.06 505 GLY A C 1
ATOM 4169 O O . GLY A 1 505 ? -22.077 0.978 12.193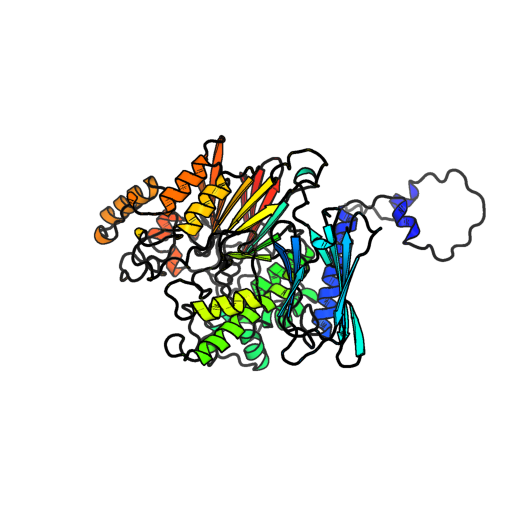 1.00 97.06 505 GLY A O 1
ATOM 4170 N N . ARG A 1 506 ? -23.630 2.040 13.440 1.00 97.56 506 ARG A N 1
ATOM 4171 C CA . ARG A 1 506 ? -24.612 2.270 12.372 1.00 97.56 506 ARG A CA 1
ATOM 4172 C C . ARG A 1 506 ? -24.495 3.718 11.896 1.00 97.56 506 ARG A C 1
ATOM 4174 O O . ARG A 1 506 ? -24.532 4.626 12.718 1.00 97.56 506 ARG A O 1
ATOM 4181 N N . CYS A 1 507 ? -24.362 3.915 10.595 1.00 97.44 507 CYS A N 1
ATOM 4182 C CA . CYS A 1 507 ? -24.325 5.218 9.947 1.00 97.44 507 CYS A CA 1
ATOM 4183 C C . CYS A 1 507 ? -25.728 5.826 9.787 1.00 97.44 507 CYS A C 1
ATOM 4185 O O . CYS A 1 507 ? -26.728 5.104 9.755 1.00 97.44 507 CYS A O 1
ATOM 4187 N N . ASP A 1 508 ? -25.797 7.144 9.572 1.00 95.75 508 ASP A N 1
ATOM 4188 C CA . ASP A 1 508 ? -27.057 7.888 9.377 1.00 95.75 508 ASP A CA 1
ATOM 4189 C C . ASP A 1 508 ? -27.830 7.440 8.125 1.00 95.75 508 ASP A C 1
ATOM 4191 O O . ASP A 1 508 ? -29.056 7.509 8.073 1.00 95.75 508 ASP A O 1
ATOM 4195 N N . ASN A 1 509 ? -27.120 6.932 7.112 1.00 92.62 509 ASN A N 1
ATOM 4196 C CA . ASN A 1 509 ? -27.725 6.346 5.912 1.00 92.62 509 ASN A CA 1
ATOM 4197 C C . ASN A 1 509 ? -28.277 4.925 6.140 1.00 92.62 509 ASN A C 1
ATOM 4199 O O . ASN A 1 509 ? -28.722 4.279 5.192 1.00 92.62 509 ASN A O 1
ATOM 4203 N N . GLY A 1 510 ? -28.210 4.416 7.371 1.00 94.25 510 GLY A N 1
ATOM 4204 C CA . GLY A 1 510 ? -28.678 3.090 7.729 1.00 94.25 510 GLY A CA 1
ATOM 4205 C C . GLY A 1 510 ? -27.779 1.954 7.247 1.00 94.25 510 GLY A C 1
ATOM 4206 O O . GLY A 1 510 ? -28.261 0.831 7.213 1.00 94.25 510 GLY A O 1
ATOM 4207 N N . ARG A 1 511 ? -26.514 2.180 6.880 1.00 93.75 511 ARG A N 1
ATOM 4208 C CA . ARG A 1 511 ? -25.517 1.105 6.690 1.00 93.75 511 ARG A CA 1
ATOM 4209 C C . ARG A 1 511 ? -24.587 1.014 7.893 1.00 93.75 511 ARG A C 1
ATOM 4211 O O . ARG A 1 511 ? -24.592 1.893 8.745 1.00 93.75 511 ARG A O 1
ATOM 4218 N N . ASP A 1 512 ? -23.838 -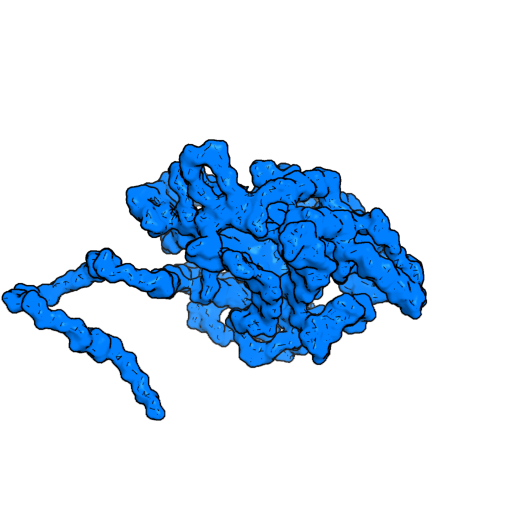0.070 8.011 1.00 96.50 512 ASP A N 1
ATOM 4219 C CA . ASP A 1 512 ? -22.881 -0.249 9.103 1.00 96.50 512 ASP A CA 1
ATOM 4220 C C . ASP A 1 512 ? -21.489 0.247 8.689 1.00 96.50 512 ASP A C 1
ATOM 4222 O O . ASP A 1 512 ? -21.061 0.004 7.564 1.00 96.50 512 ASP A O 1
ATOM 4226 N N . LEU A 1 513 ? -20.773 0.889 9.614 1.00 98.12 513 LEU A N 1
ATOM 4227 C CA . LEU A 1 513 ? -19.353 1.211 9.468 1.00 98.12 513 LEU A CA 1
ATOM 4228 C C . LEU A 1 513 ? -18.508 0.077 10.048 1.00 98.12 513 LEU A C 1
ATOM 4230 O O . LEU A 1 513 ? -18.678 -0.282 11.219 1.00 98.12 513 LEU A O 1
ATOM 4234 N N . TYR A 1 514 ? -17.550 -0.425 9.274 1.00 97.75 514 TYR A N 1
ATOM 4235 C CA . TYR A 1 514 ? -16.577 -1.420 9.728 1.00 97.75 514 TYR A CA 1
ATOM 4236 C C . TYR A 1 514 ? -15.152 -0.864 9.769 1.00 97.75 514 TYR A C 1
ATOM 4238 O O . TYR A 1 514 ? -14.770 -0.029 8.958 1.00 97.75 514 TYR A O 1
ATOM 4246 N N . ALA A 1 515 ? -14.342 -1.362 10.696 1.00 97.56 515 ALA A N 1
ATOM 4247 C CA . ALA A 1 515 ? -12.891 -1.236 10.660 1.00 97.56 515 ALA A CA 1
ATOM 4248 C C . ALA A 1 515 ? -12.287 -2.589 10.274 1.00 97.56 515 ALA A C 1
ATOM 4250 O O . ALA A 1 515 ? -12.665 -3.614 10.848 1.00 97.56 515 ALA A O 1
ATOM 4251 N N . VAL A 1 516 ? -11.373 -2.601 9.304 1.00 97.75 516 VAL A N 1
ATOM 4252 C CA . VAL A 1 516 ? -10.753 -3.816 8.764 1.00 97.75 516 VAL A CA 1
ATOM 4253 C C . VAL A 1 516 ? -9.238 -3.642 8.718 1.00 97.75 516 VAL A C 1
ATOM 4255 O O . VAL A 1 516 ? -8.728 -2.873 7.906 1.00 97.75 516 VAL A O 1
ATOM 4258 N N . CYS A 1 517 ? -8.518 -4.379 9.564 1.00 97.44 517 CYS A N 1
ATOM 4259 C CA . CYS A 1 517 ? -7.069 -4.512 9.451 1.00 97.44 517 CYS A CA 1
ATOM 4260 C C . CYS A 1 517 ? -6.751 -5.503 8.321 1.00 97.44 517 CYS A C 1
ATOM 4262 O O . CYS A 1 517 ? -7.321 -6.597 8.289 1.00 97.44 517 CYS A O 1
ATOM 4264 N N . ALA A 1 518 ? -5.903 -5.115 7.369 1.00 96.81 518 ALA A N 1
ATOM 4265 C CA . ALA A 1 518 ? -5.730 -5.800 6.087 1.00 96.81 518 ALA A CA 1
ATOM 4266 C C . ALA A 1 518 ? -4.827 -7.048 6.136 1.00 96.81 518 ALA A C 1
ATOM 4268 O O . ALA A 1 518 ? -4.742 -7.780 5.147 1.00 96.81 518 ALA A O 1
ATOM 4269 N N . GLY A 1 519 ? -4.181 -7.319 7.272 1.00 94.69 519 GLY A N 1
ATOM 4270 C CA . GLY A 1 519 ? -3.142 -8.341 7.387 1.00 94.69 519 GLY A CA 1
ATOM 4271 C C . GLY A 1 519 ? -1.816 -7.892 6.789 1.00 94.69 519 GLY A C 1
ATOM 4272 O O . GLY A 1 519 ? -1.574 -6.706 6.611 1.00 94.69 519 GLY A O 1
ATOM 4273 N N . THR A 1 520 ? -0.935 -8.848 6.511 1.00 93.88 520 THR A N 1
ATOM 4274 C CA . THR A 1 520 ? 0.395 -8.568 5.958 1.00 93.88 520 THR A CA 1
ATOM 4275 C C . THR A 1 520 ? 0.926 -9.756 5.169 1.00 93.88 520 THR A C 1
ATOM 4277 O O . THR A 1 520 ? 0.706 -10.915 5.540 1.00 93.88 520 THR A O 1
ATOM 4280 N N . THR A 1 521 ? 1.683 -9.484 4.103 1.00 92.62 521 THR A N 1
ATOM 4281 C CA . THR A 1 521 ? 2.376 -10.515 3.315 1.00 92.62 521 THR A CA 1
ATOM 4282 C C . THR A 1 521 ? 3.685 -10.986 3.958 1.00 92.62 521 THR A C 1
ATOM 4284 O O . THR A 1 521 ? 4.338 -11.878 3.409 1.00 92.62 521 THR A O 1
ATOM 4287 N N . LYS A 1 522 ? 4.091 -10.403 5.094 1.00 89.44 522 LYS A N 1
ATOM 4288 C CA . LYS A 1 522 ? 5.302 -10.762 5.843 1.00 89.44 522 LYS A CA 1
ATOM 4289 C C . LYS A 1 522 ? 5.335 -12.258 6.177 1.00 89.44 522 LYS A C 1
ATOM 4291 O O . LYS A 1 522 ? 4.311 -12.907 6.362 1.00 89.44 522 LYS A O 1
ATOM 4296 N N . ASN A 1 523 ? 6.525 -12.842 6.261 1.00 87.00 523 ASN A N 1
ATOM 4297 C CA . ASN A 1 523 ? 6.692 -14.252 6.610 1.00 87.00 523 ASN A CA 1
ATOM 4298 C C . ASN A 1 523 ? 6.535 -14.522 8.116 1.00 87.00 523 ASN A C 1
ATOM 4300 O O . ASN A 1 523 ? 6.036 -15.576 8.501 1.00 87.00 523 ASN A O 1
ATOM 4304 N N . LEU A 1 524 ? 6.966 -13.584 8.963 1.00 83.81 524 LEU A N 1
ATOM 4305 C CA . LEU A 1 524 ? 7.023 -13.751 10.414 1.00 83.81 524 LEU A CA 1
ATOM 4306 C C . LEU A 1 524 ? 5.888 -13.007 11.125 1.00 83.81 524 LEU A C 1
ATOM 4308 O O . LEU A 1 524 ? 5.718 -11.805 10.938 1.00 83.81 524 LEU A O 1
ATOM 4312 N N . ALA A 1 525 ? 5.176 -13.724 11.993 1.00 85.69 525 ALA A N 1
ATOM 4313 C CA . ALA A 1 525 ? 4.139 -13.162 12.846 1.00 85.69 525 ALA A CA 1
ATOM 4314 C C . ALA A 1 525 ? 4.707 -12.662 14.190 1.00 85.69 525 ALA A C 1
ATOM 4316 O O . ALA A 1 525 ? 5.627 -13.261 14.755 1.00 85.69 525 ALA A O 1
ATOM 4317 N N . GLU A 1 526 ? 4.104 -11.605 14.731 1.00 87.56 526 GLU A N 1
ATOM 4318 C CA . GLU A 1 526 ? 4.610 -10.821 15.867 1.00 87.56 526 GLU A CA 1
ATOM 4319 C C . GLU A 1 526 ? 4.088 -11.343 17.217 1.00 87.56 526 GLU A C 1
ATOM 4321 O O . GLU A 1 526 ? 3.390 -10.652 17.959 1.00 87.56 526 GLU A O 1
ATOM 4326 N N . ILE A 1 527 ? 4.408 -12.599 17.554 1.00 87.81 527 ILE A N 1
ATOM 4327 C CA . ILE A 1 527 ? 3.877 -13.270 18.762 1.00 87.81 527 ILE A CA 1
ATOM 4328 C C . ILE A 1 527 ? 4.123 -12.465 20.041 1.00 87.81 527 ILE A C 1
ATOM 4330 O O . ILE A 1 527 ? 3.268 -12.449 20.924 1.00 87.81 527 ILE A O 1
ATOM 4334 N N . SER A 1 528 ? 5.264 -11.776 20.140 1.00 88.75 528 SER A N 1
ATOM 4335 C CA . SER A 1 528 ? 5.592 -10.938 21.296 1.00 88.75 528 SER A CA 1
ATOM 4336 C C . SER A 1 528 ? 4.579 -9.814 21.523 1.00 88.75 528 SER A C 1
ATOM 4338 O O . SER A 1 528 ? 4.377 -9.438 22.675 1.00 88.75 528 SER A O 1
ATOM 4340 N N . TRP A 1 529 ? 3.921 -9.315 20.472 1.00 90.38 529 TRP A N 1
ATOM 4341 C CA . TRP A 1 529 ? 2.834 -8.337 20.568 1.00 90.38 529 TRP A CA 1
ATOM 4342 C C . TRP A 1 529 ? 1.515 -9.022 20.917 1.00 90.38 529 TRP A C 1
ATOM 4344 O O . TRP A 1 529 ? 0.781 -8.562 21.786 1.00 90.38 529 TRP A O 1
ATOM 4354 N N . PHE A 1 530 ? 1.233 -10.162 20.285 1.00 91.00 530 PHE A N 1
ATOM 4355 C CA . PHE A 1 530 ? -0.062 -10.843 20.384 1.00 91.00 530 PHE A CA 1
ATOM 4356 C C . PHE A 1 530 ? -0.369 -11.401 21.774 1.00 91.00 530 PHE A C 1
ATOM 4358 O O . PHE A 1 530 ? -1.529 -11.646 22.098 1.00 91.00 530 PHE A O 1
ATOM 4365 N N . ILE A 1 531 ? 0.662 -11.615 22.592 1.00 91.56 531 ILE A N 1
ATOM 4366 C CA . ILE A 1 531 ? 0.518 -12.070 23.979 1.00 91.56 531 ILE A CA 1
ATOM 4367 C C . ILE A 1 531 ? 0.348 -10.920 24.979 1.00 91.56 531 ILE A C 1
ATOM 4369 O O . ILE A 1 531 ? 0.164 -11.182 26.168 1.00 91.56 531 ILE A O 1
ATOM 4373 N N . GLN A 1 532 ? 0.420 -9.660 24.536 1.00 93.31 532 GLN A N 1
ATOM 4374 C CA . GLN A 1 532 ? 0.300 -8.520 25.439 1.00 93.31 532 GLN A CA 1
ATOM 4375 C C . GLN A 1 532 ? -1.154 -8.251 25.844 1.00 93.31 532 GLN A C 1
ATOM 4377 O O . GLN A 1 532 ? -2.063 -8.452 25.032 1.00 93.31 532 GLN A O 1
ATOM 4382 N N . PRO A 1 533 ? -1.402 -7.736 27.067 1.00 93.19 533 PRO A N 1
ATOM 4383 C CA . PRO A 1 533 ? -2.758 -7.543 27.581 1.00 93.19 533 PRO A CA 1
ATOM 4384 C C . PRO A 1 533 ? -3.655 -6.677 26.688 1.00 93.19 533 PRO A C 1
ATOM 4386 O O . PRO A 1 533 ? -4.812 -7.026 26.468 1.00 93.19 533 PRO A O 1
ATOM 4389 N N . LEU A 1 534 ? -3.126 -5.575 26.142 1.00 92.94 534 LEU A N 1
ATOM 4390 C CA . LEU A 1 534 ? -3.885 -4.692 25.248 1.00 92.94 534 LEU A CA 1
ATOM 4391 C C . LEU A 1 534 ? -4.243 -5.377 23.926 1.00 92.94 534 LEU A C 1
ATOM 4393 O O . LEU A 1 534 ? -5.374 -5.253 23.459 1.00 92.94 534 LEU A O 1
ATOM 4397 N N . PHE A 1 535 ? -3.308 -6.146 23.365 1.00 94.50 535 PHE A N 1
ATOM 4398 C CA . PHE A 1 535 ? -3.530 -6.872 22.119 1.00 94.50 535 PHE A CA 1
ATOM 4399 C C . PHE A 1 535 ? -4.601 -7.950 22.295 1.00 94.50 535 PHE A C 1
ATOM 4401 O O . PHE A 1 535 ? -5.539 -8.015 21.504 1.00 94.50 535 PHE A O 1
ATOM 4408 N N . ILE A 1 536 ? -4.510 -8.738 23.373 1.00 94.44 536 ILE A N 1
ATOM 4409 C CA . ILE A 1 536 ? -5.502 -9.770 23.704 1.00 94.44 536 ILE A CA 1
ATOM 4410 C C . ILE A 1 536 ? -6.881 -9.151 23.921 1.00 94.44 536 ILE A C 1
ATOM 4412 O O . ILE A 1 536 ? -7.874 -9.692 23.439 1.00 94.44 536 ILE A O 1
ATOM 4416 N N . ARG A 1 537 ? -6.958 -8.027 24.643 1.00 93.31 537 ARG A N 1
ATOM 4417 C CA . ARG A 1 537 ? -8.231 -7.351 24.912 1.00 93.31 537 ARG A CA 1
ATOM 4418 C C . ARG A 1 537 ? -8.919 -6.908 23.625 1.00 93.31 537 ARG A C 1
ATOM 4420 O O . ARG A 1 537 ? -10.124 -7.095 23.485 1.00 93.31 537 ARG A O 1
ATOM 4427 N N . ASP A 1 538 ? -8.171 -6.295 22.717 1.00 93.88 538 ASP A N 1
ATOM 4428 C CA . ASP A 1 538 ? -8.751 -5.732 21.505 1.00 93.88 538 ASP A CA 1
ATOM 4429 C C . ASP A 1 538 ? -8.998 -6.822 20.465 1.00 93.88 538 ASP A C 1
ATOM 4431 O O . ASP A 1 538 ? -10.126 -7.014 20.015 1.00 93.88 538 ASP A O 1
ATOM 4435 N N . TYR A 1 539 ? -7.957 -7.549 20.076 1.00 95.06 539 TYR A N 1
ATOM 4436 C CA . TYR A 1 539 ? -8.002 -8.444 18.923 1.00 95.06 539 TYR A CA 1
ATOM 4437 C C . TYR A 1 539 ? -8.374 -9.881 19.266 1.00 95.06 539 TYR A C 1
ATOM 4439 O O . TYR A 1 539 ? -8.778 -10.633 18.373 1.00 95.06 539 TYR A O 1
ATOM 4447 N N . GLY A 1 540 ? -8.294 -10.244 20.543 1.00 94.94 540 GLY A N 1
ATOM 4448 C CA . GLY A 1 540 ? -8.471 -11.609 20.999 1.00 94.94 540 GLY A CA 1
ATOM 4449 C C . GLY A 1 540 ? -7.161 -12.391 21.008 1.00 94.94 540 GLY A C 1
ATOM 4450 O O . GLY A 1 540 ? -6.063 -11.834 20.957 1.00 94.94 540 GLY A O 1
ATOM 4451 N N . ARG A 1 541 ? -7.261 -13.714 21.097 1.00 92.44 541 ARG A N 1
ATOM 4452 C CA . ARG A 1 541 ? -6.113 -14.608 21.225 1.00 92.44 541 ARG A CA 1
ATOM 4453 C C . ARG A 1 541 ? -5.720 -15.262 19.902 1.00 92.44 541 ARG A C 1
ATOM 4455 O O . ARG A 1 541 ? -6.544 -15.858 19.205 1.00 92.44 541 ARG A O 1
ATOM 4462 N N . HIS A 1 542 ? -4.415 -15.233 19.627 1.00 89.19 542 HIS A N 1
ATOM 4463 C CA . HIS A 1 542 ? -3.778 -15.893 18.480 1.00 89.19 542 HIS A CA 1
ATOM 4464 C C . HIS A 1 542 ? -4.056 -17.403 18.434 1.00 89.19 542 HIS A C 1
ATOM 4466 O O . HIS A 1 542 ? -4.429 -17.925 17.382 1.00 89.19 542 HIS A O 1
ATOM 4472 N N . ASP A 1 543 ? -3.947 -18.076 19.584 1.00 86.88 543 ASP A N 1
ATOM 4473 C CA . ASP A 1 543 ? -4.124 -19.528 19.741 1.00 86.88 543 ASP A CA 1
ATOM 4474 C C . ASP A 1 543 ? -5.578 -19.996 19.563 1.00 86.88 543 ASP A C 1
ATOM 4476 O O . ASP A 1 543 ? -5.824 -21.178 19.329 1.00 86.88 543 ASP A O 1
ATOM 4480 N N . ARG A 1 544 ? -6.541 -19.070 19.627 1.00 89.56 544 ARG A N 1
ATOM 4481 C CA . ARG A 1 544 ? -7.969 -19.317 19.368 1.00 89.56 544 ARG A CA 1
ATOM 4482 C C . ARG A 1 544 ? -8.415 -18.891 17.973 1.00 89.56 544 ARG A C 1
ATOM 4484 O O . ARG A 1 544 ? -9.601 -18.981 17.672 1.00 89.56 544 ARG A O 1
ATOM 4491 N N . MET A 1 545 ? -7.481 -18.438 17.132 1.00 89.19 545 MET A N 1
ATOM 4492 C CA . MET A 1 545 ? -7.757 -17.953 15.775 1.00 89.19 545 MET A CA 1
ATOM 4493 C C . MET A 1 545 ? -8.819 -16.839 15.741 1.00 89.19 545 MET A C 1
ATOM 4495 O O . MET A 1 545 ? -9.608 -16.741 14.805 1.00 89.19 545 MET A O 1
ATOM 4499 N N . GLU A 1 546 ? -8.851 -15.980 16.765 1.00 93.81 546 GLU A N 1
ATOM 4500 C CA . GLU A 1 546 ? -9.797 -14.855 16.828 1.00 93.81 546 GLU A CA 1
ATOM 4501 C C . GLU A 1 546 ? -9.422 -13.732 15.840 1.00 93.81 546 GLU A C 1
ATOM 4503 O O . GLU A 1 546 ? -10.262 -12.904 15.483 1.00 93.81 546 GLU A O 1
ATOM 4508 N N . PHE A 1 547 ? -8.186 -13.751 15.341 1.00 94.81 547 PHE A N 1
ATOM 4509 C CA . PHE A 1 547 ? -7.676 -12.991 14.203 1.00 94.81 547 PHE A CA 1
ATOM 4510 C C . PHE A 1 547 ? -6.730 -13.880 13.385 1.00 94.81 547 PHE A C 1
ATOM 4512 O O . PHE A 1 547 ? -6.258 -14.910 13.875 1.00 94.81 547 PHE A O 1
ATOM 4519 N N . PHE A 1 548 ? -6.414 -13.474 12.156 1.00 94.00 548 PHE A N 1
ATOM 4520 C CA . PHE A 1 548 ? -5.502 -14.220 11.283 1.00 94.00 548 PHE A CA 1
ATOM 4521 C C . PHE A 1 548 ? -4.190 -13.471 11.091 1.00 94.00 548 PHE A C 1
ATOM 4523 O O . PHE A 1 548 ? -4.193 -12.260 10.911 1.00 94.00 548 PHE A O 1
ATOM 4530 N N . THR A 1 549 ? -3.065 -14.176 11.127 1.00 91.75 549 THR A N 1
ATOM 4531 C CA . THR A 1 549 ? -1.741 -13.575 10.929 1.00 91.75 549 THR A CA 1
ATOM 4532 C C . THR A 1 549 ? -1.288 -13.699 9.474 1.00 91.75 549 THR A C 1
ATOM 4534 O O . THR A 1 549 ? -2.100 -13.760 8.552 1.00 91.75 549 THR A O 1
ATOM 4537 N N . CYS A 1 550 ? 0.016 -13.697 9.242 1.00 90.56 550 CYS A N 1
ATOM 4538 C CA . CYS A 1 550 ? 0.666 -13.655 7.946 1.00 90.56 550 CYS A CA 1
ATOM 4539 C C . CYS A 1 550 ? 1.066 -15.062 7.445 1.00 90.56 550 CYS A C 1
ATOM 4541 O O . CYS A 1 550 ? 1.031 -16.018 8.223 1.00 90.56 550 CYS A O 1
ATOM 4543 N N . PRO A 1 551 ? 1.479 -15.236 6.177 1.00 93.00 551 PRO A N 1
ATOM 4544 C CA . PRO A 1 551 ? 1.433 -14.262 5.089 1.00 93.00 551 PRO A CA 1
ATOM 4545 C C . PRO A 1 551 ? 0.065 -14.250 4.384 1.00 93.00 551 PRO A C 1
ATOM 4547 O O . PRO A 1 551 ? -0.409 -15.282 3.896 1.00 93.00 551 PRO A O 1
ATOM 4550 N N . GLY A 1 552 ? -0.547 -13.077 4.245 1.00 94.69 552 GLY A N 1
ATOM 4551 C CA . GLY A 1 552 ? -1.803 -12.895 3.521 1.00 94.69 552 GLY A CA 1
ATOM 4552 C C . GLY A 1 552 ? -1.997 -11.493 2.950 1.00 94.69 552 GLY A C 1
ATOM 4553 O O . GLY A 1 552 ? -1.208 -10.587 3.193 1.00 94.69 552 GLY A O 1
ATOM 4554 N N . TYR A 1 553 ? -3.036 -11.342 2.137 1.00 97.12 553 TYR A N 1
ATOM 4555 C CA . TYR A 1 553 ? -3.453 -10.079 1.536 1.00 97.12 553 TYR A CA 1
ATOM 4556 C C . TYR A 1 553 ? -4.976 -9.982 1.510 1.00 97.12 553 TYR A C 1
ATOM 4558 O O . TYR A 1 553 ? -5.679 -10.998 1.512 1.00 97.12 553 TYR A O 1
ATOM 4566 N N . LEU A 1 554 ? -5.491 -8.758 1.468 1.00 98.31 554 LEU A N 1
ATOM 4567 C CA . LEU A 1 554 ? -6.923 -8.495 1.442 1.00 98.31 554 LEU A CA 1
ATOM 4568 C C . LEU A 1 554 ? -7.409 -8.293 -0.002 1.00 98.31 554 LEU A C 1
ATOM 4570 O O . LEU A 1 554 ? -6.774 -7.617 -0.810 1.00 98.31 554 LEU A O 1
ATOM 4574 N N . VAL A 1 555 ? -8.568 -8.867 -0.315 1.00 98.50 555 VAL A N 1
ATOM 4575 C CA . VAL A 1 555 ? -9.360 -8.580 -1.514 1.00 98.50 555 VAL A CA 1
ATOM 4576 C C . VAL A 1 555 ? -10.690 -7.990 -1.075 1.00 98.50 555 VAL A C 1
ATOM 4578 O O . VAL A 1 555 ? -11.441 -8.645 -0.357 1.00 98.50 555 VAL A O 1
ATOM 4581 N N . ILE A 1 556 ? -10.991 -6.776 -1.521 1.00 98.62 556 ILE A N 1
ATOM 4582 C CA . ILE A 1 556 ? -12.299 -6.147 -1.337 1.00 98.62 556 ILE A CA 1
ATOM 4583 C C . ILE A 1 556 ? -13.065 -6.314 -2.644 1.00 98.62 556 ILE A C 1
ATOM 4585 O O . ILE A 1 556 ? -12.629 -5.826 -3.684 1.00 98.62 556 ILE A O 1
ATOM 4589 N N . GLU A 1 557 ? -14.185 -7.023 -2.603 1.00 98.19 557 GLU A N 1
ATOM 4590 C CA . GLU A 1 557 ? -15.085 -7.210 -3.736 1.00 98.19 557 GLU A CA 1
ATOM 4591 C C . GLU A 1 557 ? -16.383 -6.450 -3.479 1.00 98.19 557 GLU A C 1
ATOM 4593 O O . GLU A 1 557 ? -17.062 -6.681 -2.480 1.00 98.19 557 GLU A O 1
ATOM 4598 N N . ILE A 1 558 ? -16.719 -5.530 -4.377 1.00 98.00 558 ILE A N 1
ATOM 4599 C CA . ILE A 1 558 ? -17.877 -4.648 -4.253 1.00 98.00 558 ILE A CA 1
ATOM 4600 C C . ILE A 1 558 ? -18.859 -5.008 -5.360 1.00 98.00 558 ILE A C 1
ATOM 4602 O O . ILE A 1 558 ? -18.491 -5.084 -6.533 1.00 98.00 558 ILE A O 1
ATOM 4606 N N . THR A 1 559 ? -20.110 -5.236 -4.978 1.00 95.81 559 THR A N 1
ATOM 4607 C CA . THR A 1 559 ? -21.224 -5.590 -5.867 1.00 95.81 559 THR A CA 1
ATOM 4608 C C . THR A 1 559 ? -22.377 -4.611 -5.664 1.00 95.81 559 THR A C 1
ATOM 4610 O O . THR A 1 559 ? -22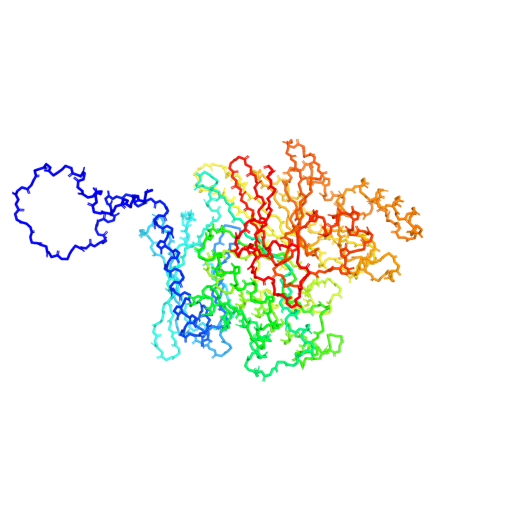.389 -3.860 -4.691 1.00 95.81 559 THR A O 1
ATOM 4613 N N . GLU A 1 560 ? -23.392 -4.646 -6.531 1.00 91.38 560 GLU A N 1
ATOM 4614 C CA . GLU A 1 560 ? -24.634 -3.892 -6.288 1.00 91.38 560 GLU A CA 1
ATOM 4615 C C . GLU A 1 560 ? -25.322 -4.301 -4.971 1.00 91.38 560 GLU A C 1
ATOM 4617 O O . GLU A 1 560 ? -26.034 -3.497 -4.372 1.00 91.38 560 GLU A O 1
ATOM 4622 N N . SER A 1 561 ? -25.092 -5.535 -4.505 1.00 88.06 561 SER A N 1
ATOM 4623 C CA . SER A 1 561 ? -25.711 -6.099 -3.302 1.00 88.06 561 SER A CA 1
ATOM 4624 C C . SER A 1 561 ? -24.955 -5.857 -1.994 1.00 88.06 561 SER A C 1
ATOM 4626 O O . SER A 1 561 ? -25.546 -6.063 -0.940 1.00 88.06 561 SER A O 1
ATOM 4628 N N . GLY A 1 562 ? -23.680 -5.460 -2.028 1.00 93.38 562 GLY A N 1
ATOM 4629 C CA . GLY A 1 562 ? -22.878 -5.320 -0.807 1.00 93.38 562 GLY A CA 1
ATOM 4630 C C . GLY A 1 562 ? -21.374 -5.454 -1.022 1.00 93.38 562 GLY A C 1
ATOM 4631 O O . GLY A 1 562 ? -20.890 -5.460 -2.163 1.00 93.38 562 GLY A O 1
ATOM 4632 N N . ILE A 1 563 ? -20.643 -5.558 0.091 1.00 97.31 563 ILE A N 1
ATOM 4633 C CA . ILE A 1 563 ? -19.175 -5.547 0.122 1.00 97.31 563 ILE A CA 1
ATOM 4634 C C . ILE A 1 563 ? -18.655 -6.814 0.802 1.00 97.31 563 ILE A C 1
ATOM 4636 O O . ILE A 1 563 ? -19.033 -7.132 1.927 1.00 97.31 563 ILE A O 1
ATOM 4640 N N . ASN A 1 564 ? -17.710 -7.493 0.155 1.00 97.31 564 ASN A N 1
ATOM 4641 C CA . ASN A 1 564 ? -17.031 -8.660 0.705 1.00 97.31 564 ASN A CA 1
ATOM 4642 C C . ASN A 1 564 ? -15.537 -8.381 0.898 1.00 97.31 564 ASN A C 1
ATOM 4644 O O . ASN A 1 564 ? -14.849 -7.962 -0.030 1.00 97.31 564 ASN A O 1
ATOM 4648 N N . PHE A 1 565 ? -15.018 -8.669 2.088 1.00 98.06 565 PHE A N 1
ATOM 4649 C CA . PHE A 1 565 ? -13.596 -8.599 2.424 1.00 98.06 565 PHE A CA 1
ATOM 4650 C C . PHE A 1 565 ? -13.057 -10.014 2.559 1.00 98.06 565 PHE A C 1
ATOM 4652 O O . PHE A 1 565 ? -13.389 -10.697 3.524 1.00 98.06 565 PHE A O 1
ATOM 4659 N N . TYR A 1 566 ? -12.212 -10.448 1.633 1.00 97.81 566 TYR A N 1
ATOM 4660 C CA . TYR A 1 566 ? -11.570 -11.757 1.664 1.00 97.81 566 TYR A CA 1
ATOM 4661 C C . TYR A 1 566 ? -10.107 -11.623 2.058 1.00 97.81 566 TYR A C 1
ATOM 4663 O O . TYR A 1 566 ? -9.328 -11.000 1.340 1.00 97.81 566 TYR A O 1
ATOM 4671 N N . TYR A 1 567 ? -9.710 -12.269 3.147 1.00 97.56 567 TYR A N 1
ATOM 4672 C CA . TYR A 1 567 ? -8.299 -12.447 3.454 1.00 97.56 567 TYR A CA 1
ATOM 4673 C C . TYR A 1 567 ? -7.792 -13.714 2.794 1.00 97.56 567 TYR A C 1
ATOM 4675 O O . TYR A 1 567 ? -8.285 -14.809 3.078 1.00 97.56 567 TYR A O 1
ATOM 4683 N N . LYS A 1 568 ? -6.831 -13.561 1.889 1.00 97.00 568 LYS A N 1
ATOM 4684 C CA . LYS A 1 568 ? -6.259 -14.650 1.104 1.00 97.00 568 LYS A CA 1
ATOM 4685 C C . LYS A 1 568 ? -4.817 -14.894 1.498 1.00 97.00 568 LYS A C 1
ATOM 4687 O O . LYS A 1 568 ? -4.079 -13.964 1.807 1.00 97.00 568 LYS A O 1
ATOM 4692 N N . LYS A 1 569 ? -4.387 -16.150 1.446 1.00 94.56 569 LYS A N 1
ATOM 4693 C CA . LYS A 1 569 ? -2.997 -16.518 1.734 1.00 94.56 569 LYS A CA 1
ATOM 4694 C C . LYS A 1 569 ? -2.061 -16.007 0.630 1.00 94.56 569 LYS A C 1
ATOM 4696 O O . LYS A 1 569 ? -2.329 -16.218 -0.551 1.00 94.56 569 LYS A O 1
ATOM 4701 N N . ALA A 1 570 ? -0.963 -15.349 0.998 1.00 91.44 570 ALA A N 1
ATOM 4702 C CA . ALA A 1 570 ? -0.025 -14.731 0.049 1.00 91.44 570 ALA A CA 1
ATOM 4703 C C . ALA A 1 570 ? 1.103 -15.676 -0.398 1.00 91.44 570 ALA A C 1
ATOM 4705 O O . ALA A 1 570 ? 1.667 -15.504 -1.473 1.00 91.44 570 ALA A O 1
ATOM 4706 N N . GLY A 1 571 ? 1.424 -16.687 0.407 1.00 84.44 571 GLY A N 1
ATOM 4707 C CA . GLY A 1 571 ? 2.540 -17.596 0.164 1.00 84.44 571 GLY A CA 1
ATOM 4708 C C . GLY A 1 571 ? 2.585 -18.727 1.184 1.00 84.44 571 GLY A C 1
ATOM 4709 O O . GLY A 1 571 ? 1.598 -18.999 1.872 1.00 84.44 571 GLY A O 1
ATOM 4710 N N . GLN A 1 572 ? 3.728 -19.398 1.301 1.00 74.81 572 GLN A N 1
ATOM 4711 C CA . GLN A 1 572 ? 3.933 -20.414 2.332 1.00 74.81 572 GLN A CA 1
ATOM 4712 C C . GLN A 1 572 ? 4.680 -19.811 3.521 1.00 74.81 572 GLN A C 1
ATOM 4714 O O . GLN A 1 572 ? 5.786 -19.303 3.361 1.00 74.81 572 GLN A O 1
ATOM 4719 N N . ALA A 1 573 ? 4.102 -19.922 4.720 1.00 65.00 573 ALA A N 1
ATOM 4720 C CA . ALA A 1 573 ? 4.869 -19.755 5.949 1.00 65.00 573 ALA A CA 1
ATOM 4721 C C . ALA A 1 573 ? 5.868 -20.919 6.045 1.00 65.00 573 ALA A C 1
ATOM 4723 O O . ALA A 1 573 ? 5.465 -22.085 6.017 1.00 65.00 573 ALA A O 1
ATOM 4724 N N . PHE A 1 574 ? 7.166 -20.619 6.095 1.00 64.31 574 PHE A N 1
ATOM 4725 C CA . PHE A 1 574 ? 8.194 -21.660 6.120 1.00 64.31 574 PHE A CA 1
ATOM 4726 C C . PHE A 1 574 ? 8.283 -22.318 7.504 1.00 64.31 574 PHE A C 1
ATOM 4728 O O . PHE A 1 574 ? 8.275 -21.637 8.529 1.00 64.31 574 PHE A O 1
ATOM 4735 N N . TRP A 1 575 ? 8.436 -23.646 7.528 1.00 53.19 575 TRP A N 1
ATOM 4736 C CA . TRP A 1 575 ? 8.435 -24.479 8.742 1.00 53.19 575 TRP A CA 1
ATOM 4737 C C . TRP A 1 575 ? 9.447 -24.062 9.819 1.00 53.19 575 TRP A C 1
ATOM 4739 O O . TRP A 1 575 ? 9.236 -24.342 10.994 1.00 53.19 575 TRP A O 1
ATOM 4749 N N . ALA A 1 576 ? 10.529 -23.382 9.432 1.00 49.56 576 ALA A N 1
ATOM 4750 C CA . ALA A 1 576 ? 11.557 -22.904 10.355 1.00 49.56 576 ALA A CA 1
ATOM 4751 C C . ALA A 1 576 ? 11.108 -21.714 11.233 1.00 49.56 576 ALA A C 1
ATOM 4753 O O . ALA A 1 576 ? 11.762 -21.436 12.234 1.00 49.56 576 ALA A O 1
ATOM 4754 N N . TYR A 1 577 ? 10.001 -21.033 10.898 1.00 55.91 577 TYR A N 1
ATOM 4755 C CA . TYR A 1 577 ? 9.496 -19.857 11.626 1.00 55.91 577 TYR A CA 1
ATOM 4756 C C . TYR A 1 577 ? 7.972 -19.945 11.885 1.00 55.91 577 TYR A C 1
ATOM 4758 O O . TYR A 1 577 ? 7.200 -19.141 11.356 1.00 55.91 577 TYR A O 1
ATOM 4766 N N . PRO A 1 578 ? 7.499 -20.930 12.676 1.00 59.28 578 PRO A N 1
ATOM 4767 C CA . PRO A 1 578 ? 6.105 -21.389 12.696 1.00 59.28 578 PRO A CA 1
ATOM 4768 C C . PRO A 1 578 ? 5.159 -20.541 13.571 1.00 59.28 578 PRO A C 1
ATOM 4770 O O . PRO A 1 578 ? 4.396 -21.074 14.368 1.00 59.28 578 PRO A O 1
ATOM 4773 N N . ASN A 1 579 ? 5.164 -19.218 13.416 1.00 76.31 579 ASN A N 1
ATOM 4774 C CA . ASN A 1 579 ? 4.313 -18.330 14.226 1.00 76.31 579 ASN A CA 1
ATOM 4775 C C . ASN A 1 579 ? 3.005 -17.911 13.526 1.00 76.31 579 ASN A C 1
ATOM 4777 O O . ASN A 1 579 ? 2.189 -17.162 14.072 1.00 76.31 579 ASN A O 1
ATOM 4781 N N . SER A 1 580 ? 2.787 -18.399 12.306 1.00 86.88 580 SER A N 1
ATOM 4782 C CA . SER A 1 580 ? 1.536 -18.202 11.584 1.00 86.88 580 SER A CA 1
ATOM 4783 C C . SER A 1 580 ? 0.422 -19.076 12.163 1.00 86.88 580 SER A C 1
ATOM 4785 O O . SER A 1 580 ? 0.647 -20.253 12.434 1.00 86.88 580 SER A O 1
ATOM 4787 N N . ASN A 1 581 ? -0.787 -18.526 12.305 1.00 89.19 581 ASN A N 1
ATOM 4788 C CA . ASN A 1 581 ? -1.987 -19.318 12.597 1.00 89.19 581 ASN A CA 1
ATOM 4789 C C . ASN A 1 581 ? -2.810 -19.624 11.332 1.00 89.19 581 ASN A C 1
ATOM 4791 O O . ASN A 1 581 ? -3.943 -20.099 11.422 1.00 89.19 581 ASN A O 1
ATOM 4795 N N . LEU A 1 582 ? -2.252 -19.370 10.142 1.00 89.75 582 LEU A N 1
ATOM 4796 C CA . LEU A 1 582 ? -2.891 -19.739 8.885 1.00 89.75 582 LEU A CA 1
ATOM 4797 C C . LEU A 1 582 ? -2.841 -21.262 8.683 1.00 89.75 582 LEU A C 1
ATOM 4799 O O . LEU A 1 582 ? -1.806 -21.878 8.947 1.00 89.75 582 LEU A O 1
ATOM 4803 N N . PRO A 1 583 ? -3.904 -21.887 8.137 1.00 86.75 583 PRO A N 1
ATOM 4804 C CA . PRO A 1 583 ? -3.903 -23.316 7.852 1.00 86.75 583 PRO A CA 1
ATOM 4805 C C . PRO A 1 583 ? -2.700 -23.736 6.994 1.00 86.75 583 PRO A C 1
ATOM 4807 O O . PRO A 1 583 ? -2.448 -23.176 5.920 1.00 86.75 583 PRO A O 1
ATOM 4810 N N . LEU A 1 584 ? -1.971 -24.761 7.443 1.00 82.62 584 LEU A N 1
ATOM 4811 C CA . LEU A 1 584 ? -0.800 -25.294 6.733 1.00 82.62 584 LEU A CA 1
ATOM 4812 C C . LEU A 1 584 ? -1.170 -25.884 5.364 1.00 82.62 584 LEU A C 1
ATOM 4814 O O . LEU A 1 584 ? -0.377 -25.822 4.430 1.00 82.62 584 LEU A O 1
ATOM 4818 N N . THR A 1 585 ? -2.393 -26.402 5.226 1.00 86.25 585 THR A N 1
ATOM 4819 C CA . THR A 1 585 ? -2.927 -26.955 3.973 1.00 86.25 585 THR A CA 1
ATOM 4820 C C . THR A 1 585 ? -3.351 -25.892 2.964 1.00 86.25 585 THR A C 1
ATOM 4822 O O . THR A 1 585 ? -3.488 -26.218 1.785 1.00 86.25 585 THR A O 1
ATOM 4825 N N . ALA A 1 586 ? -3.568 -24.647 3.403 1.00 88.38 586 ALA A N 1
ATOM 4826 C CA . ALA A 1 586 ? -3.964 -23.567 2.510 1.00 88.38 586 ALA A CA 1
ATOM 4827 C C . ALA A 1 586 ? -2.819 -23.218 1.552 1.00 88.38 586 ALA A C 1
ATOM 4829 O O . ALA A 1 586 ? -1.646 -23.171 1.940 1.00 88.38 586 ALA A O 1
ATOM 4830 N N . ARG A 1 587 ? -3.167 -22.943 0.304 1.00 90.19 587 ARG A N 1
ATOM 4831 C CA . ARG A 1 587 ? -2.269 -22.532 -0.774 1.00 90.19 587 ARG A CA 1
ATOM 4832 C C . ARG A 1 587 ? -2.393 -21.035 -1.016 1.00 90.19 587 ARG A C 1
ATOM 4834 O O . ARG A 1 587 ? -3.344 -20.399 -0.570 1.00 90.19 587 ARG A O 1
ATOM 4841 N N . THR A 1 588 ? -1.428 -20.470 -1.733 1.00 92.38 588 THR A N 1
ATOM 4842 C CA . THR A 1 588 ? -1.506 -19.083 -2.200 1.00 92.38 588 THR A CA 1
ATOM 4843 C C . THR A 1 588 ? -2.831 -18.846 -2.925 1.00 92.38 588 THR A C 1
ATOM 4845 O O . THR A 1 588 ? -3.174 -19.599 -3.834 1.00 92.38 588 THR A O 1
ATOM 4848 N N . GLY A 1 589 ? -3.557 -17.804 -2.517 1.00 93.06 589 GLY A N 1
ATOM 4849 C CA . GLY A 1 589 ? -4.853 -17.424 -3.074 1.00 93.06 589 GLY A CA 1
ATOM 4850 C C . GLY A 1 589 ? -6.077 -18.063 -2.418 1.00 93.06 589 GLY A C 1
ATOM 4851 O O . GLY A 1 589 ? -7.190 -17.593 -2.667 1.00 93.06 589 GLY A O 1
ATOM 4852 N N . ASP A 1 590 ? -5.901 -19.067 -1.553 1.00 95.19 590 ASP A N 1
ATOM 4853 C CA . ASP A 1 590 ? -7.011 -19.622 -0.778 1.00 95.19 590 ASP A CA 1
ATOM 4854 C C . ASP A 1 590 ? -7.576 -18.554 0.163 1.00 95.19 590 ASP A C 1
ATOM 4856 O O . ASP A 1 590 ? -6.825 -17.835 0.833 1.00 95.19 590 ASP A O 1
ATOM 4860 N N . VAL A 1 591 ? -8.907 -18.466 0.225 1.00 96.56 591 VAL A N 1
ATOM 4861 C CA . VAL A 1 591 ? -9.618 -17.603 1.174 1.00 96.56 591 VAL A CA 1
ATOM 4862 C C . VAL A 1 591 ? -9.504 -18.220 2.563 1.00 96.56 591 VAL A C 1
ATOM 4864 O O . VAL A 1 591 ? -10.011 -19.310 2.813 1.00 96.56 591 VAL A O 1
ATOM 4867 N N . ILE A 1 592 ? -8.842 -17.505 3.466 1.00 94.81 592 ILE A N 1
ATOM 4868 C CA . ILE A 1 592 ? -8.678 -17.882 4.870 1.00 94.81 592 ILE A CA 1
ATOM 4869 C C . ILE A 1 592 ? -9.879 -17.421 5.691 1.00 94.81 592 ILE A C 1
ATOM 4871 O O . ILE A 1 592 ? -10.365 -18.149 6.551 1.00 94.81 592 ILE A O 1
ATOM 4875 N N . SER A 1 593 ? -10.351 -16.203 5.431 1.00 93.81 593 SER A N 1
ATOM 4876 C CA . SER A 1 593 ? -11.457 -15.590 6.160 1.00 93.81 593 SER A CA 1
ATOM 4877 C C . SER A 1 593 ? -12.202 -14.610 5.269 1.00 93.81 593 SER A C 1
ATOM 4879 O O . SER A 1 593 ? -11.618 -14.038 4.346 1.00 93.81 593 SER A O 1
ATOM 4881 N N . ALA A 1 594 ? -13.481 -14.391 5.571 1.00 93.06 594 ALA A N 1
ATOM 4882 C CA . ALA A 1 594 ? -14.319 -13.431 4.872 1.00 93.06 594 ALA A CA 1
ATOM 4883 C C . ALA A 1 594 ? -15.177 -12.612 5.849 1.00 93.06 594 ALA A C 1
ATOM 4885 O O . ALA A 1 594 ? -15.711 -13.171 6.805 1.00 93.06 594 ALA A O 1
ATOM 4886 N N . TYR A 1 595 ? -15.343 -11.315 5.581 1.00 88.88 595 TYR A N 1
ATOM 4887 C CA . TYR A 1 595 ? -16.397 -10.481 6.170 1.00 88.88 595 TYR A CA 1
ATOM 4888 C C . TYR A 1 595 ? -17.331 -10.013 5.057 1.00 88.88 595 TYR A C 1
ATOM 4890 O O . TYR A 1 595 ? -16.857 -9.568 4.015 1.00 88.88 595 TYR A O 1
ATOM 4898 N N . MET A 1 596 ? -18.637 -10.120 5.275 1.00 88.94 596 MET A N 1
ATOM 4899 C CA . MET A 1 596 ? -19.668 -9.688 4.328 1.00 88.94 596 MET A CA 1
ATOM 4900 C C . MET A 1 596 ? -20.471 -8.567 4.992 1.00 88.94 596 MET A C 1
ATOM 4902 O O . MET A 1 596 ? -20.901 -8.742 6.137 1.00 88.94 596 MET A O 1
ATOM 4906 N N . ILE A 1 597 ? -20.608 -7.428 4.309 1.00 83.19 597 ILE A N 1
ATOM 4907 C CA . ILE A 1 597 ? -21.302 -6.216 4.778 1.00 83.19 597 ILE A CA 1
ATOM 4908 C C . ILE A 1 597 ? -22.485 -5.903 3.873 1.00 83.19 597 ILE A C 1
ATOM 4910 O O . ILE A 1 597 ? -22.291 -5.912 2.631 1.00 83.19 597 ILE A O 1
#

Sequence (597 aa):
MKSKFSRRDFLKTIPLLGLNSAFSLKKWDLEGFRQFFPESLAVKREILNNERIKEIRNFCNLYGTPYNSNLFEAGERIIFKGTEPYLSLITKDNVFLPSLAIKFTDAEISLNTKEKRFFNVNGAFEIPLGDSFRWKPKILKYKLIYRTPDNKTEETCYRYVRTPFCQLKDGPIKIIVFSDTHLPDDRNFTRQQLTNPEIFDLRTNGEYVNRIFLKKLVNNPNYLPAGDEMYLMNGFNVANAIWYILNNEEPDFFINLGDDHGGFGHTWESLGLPNQHLATELELDAIIRMFRLAQRKIYSALMSHIPCYYVLGNHDGENGWSRMLPFAMKWRKRYLPLPGANEGGSSDENYYPIIWGCQERVSSLSPRPPEITCLILDVTRYNINQPLVPENWTSGQEQLKWLENKLNEAALFRFIFTHHIFGGWPTQSDCRLDSPHSYAYGRGMGFTREYYEDLNRFLEASGYSFLKVNPEKIEQIYKTNLFLKKGVDAIVYGHDHIFKGKKIGRCDNGRDLYAVCAGTTKNLAEISWFIQPLFIRDYGRHDRMEFFTCPGYLVIEITESGINFYYKKAGQAFWAYPNSNLPLTARTGDVISAYMI

pLDDT: mean 85.33, std 16.69, range [28.36, 98.62]

Nearest PDB structures (foldseek):
  3zk4-assembly1_B  TM=6.048E-01  e=5.665E-13  Lupinus luteus
  6z2o-assembly1_A  TM=6.270E-01  e=1.477E-03  Akkermansia muciniphila ATCC BAA-835
  3dgc-assembly2_S  TM=6.344E-01  e=1.221E+00  Homo sapiens
  7q61-assembly1_A  TM=4.806E-01  e=4.568E-01  Homo sapiens
  3dlq-assembly1_R  TM=5.507E-01  e=1.362E+00  Homo sapiens

Foldseek 3Di:
DDDDPDPVVVVVPDDPDDDPDDDDDDDDPPVVVCVPDPDPPVRVVQVQLVLLLVQCLVCCVPCVFSDNVVFFLAAWFWADQAQWIKIKTATPVPFWWQKKKKWKDAPVCPPDIDIDMDGRDHGIDMDIPGVPDPWRHQWMWMKMWTAGPVRDIDIGDIAIAGGLQDALVNPWAKEWEFEQLLLCCLLAVCPPDQPDPVCLVCSLLQVCLRNPQLNVCSVPVPDDDDRSVVSRQSSNLLSLLLNCCSNPNDHNAYEYQENQLQLPPGACVSSVADGSVPDDPVSLLVSLLSSLSSSNRSCRSVRRHHHYYYAYDPRQQCALQGPSNVSSLVNCCRRPNANAVVAAQHNSRRKGKDFHNFHIPDVDPDGDGGQEIETGAHFGNPQNDAALALLSTDSDPRRVVRVLVVLVGDYNAYEYRHAAASGAFNDDPLQALPDDSPHRHRDFDLQAPVVLVVVCVVCVVVVNNVRRDDSVRRVNHVVSVSCLASVHAEYEYESQQWWDKDFDAAHPVRHTYMYTHFHHLYLADDVSNQPHPRNCVGQNHPVVCSIFHDDWIWMWIQHPVWIKIFIFHSAANDPVRPSGPQDNPGGGGDGRDMDTD

Mean predicted aligned error: 8.37 Å

Secondary structure (DSSP, 8-state):
------TTTGGGSS---S--S--------HHHHTTSS---HHHHHHHHHHHHHHHHHHHHHHHSSSS-TTTEEEEEEEEEETTEEEEEEEEPTT--EEEEEEEEEESS-TT--EEEEEEEE-SEEEEE-GGG-SS--SEEEEEEEEE-TTS-EEEPPPEEEE-TT--GGGS-EEEEEE----HHHHHHS--SPPS-HHHHHHHHHSTHIIIIIIHHHHH-TT----GGGGG-HHHHHHHHHHHHHHHH---SEEEE-S--S--TTS--GGGTPPPTTT--HHHHHHHHHHHHHHHHHHTHHHHTTS-EEE---TTSS--TT-TTHHHHHHHHHHHS--S-TTTSS-TT-SSEEEEESPPP--SSSSPPPPSEEEEE--SSTT-SS--SSGGG----HHHHHHHHHHHHS--SEEEEEESS-SS--SS-TT--TTS--S-----S---SHHHHHHHHHHHHHTT-GGG---GGG-HHHHHHHHHHHHT--EEEE-SSSSEEEEEEEE-TTSPEEEEEEE----SS--HHHHTSHHHHHHH--GGGTSSB-SSEEEEEEEETTEEEEEEEE-SPPPTTS----S-TTPPTT-EEEEEE-